Protein 5GVJ (pdb70)

Sequence (591 aa):
TVRTRVTDLLEIEHPILMGGMAWAGTPTLAAAVSEAGGLGIIGSGAMKPDDLRKAISELRQKTDKPFGVNIILVSPWADDLVKVCIEEKVPVVTFGAGNPTKYIRELKENGTKVIPVVASDSLARMVERAGADAVIAEGMESGGHIGEVTTFVLVNKVSRSVNIPVIAAGGIADGRGMAAAFALGAEAVQMGTRFVASVESDVHPVYKEKIVKASIRDTVVTGHPARVLRTPFARKIQLVGSLRRAVVEGDLERGSFAVGQSAGLIDEIKPVKQIIEDILKEFKETVEKLRGYIVRTRVTDLLEIEHPILMGGMAWAGTPTLAAAVSEAGGLGIIGSGAMKPDDLRKAISELRQKTDKPFGVNIILVSPWADDLVKVCIEEKVPVVTFGAGNPTKYIRELKENGTKVIPVVASDSLARMVERAGADAVIAEGMESGGHIGEVTTFVLVNKVSRSVNIPVIAAGGIADGRGMAAAFALGAEAVQMGTRFVASVESDVHPVYKEKIVKASIRDTVVTGAHPARVLRTPFARKIQEEMLVGSLRRAVVEGDLERGSFAVGQSAGLIDEIKPVKQIIEDILKEFKETVEKLRGYI

Foldseek 3Di:
DDDFVCCVLQVFQAQEEADQAPLQLALLLQLQLQVLGYAREHNCAPHALVRVLVRVVVNVVRDPGAYEYEAEPPDPRRVVNLVSCLVVVRAEYEYDDDAPLVSQVVCVVSRHQYEYEDQDLVSLLVVVVSPHQEYEHAAQLFFFQHDDHGQLPRLLSNLVRHDHAYEYEHLDQAQLSQLSSVVSRHRHYYYHQNSCLAPSGQFDVLLNVCLQVDALPQWDWADNTGIFGVACQSVVRCAVCQCVCCRPVVDSNRHTNGGGSNSNVHNHHYHSSVSSVRNVVVNVVVVVVVVVVD/DDFVCCVLQVFQAQEEADLDPLQLALQLQLLLQVLGYARERNCAVHAQVRVLVRVVVNVVRDPGAYEYEAECPRPRRVVNLVSCLVVVRAEYEYEDAAPLVSPVSCVVSNHAYEYEDADLVRLLVNVVSPHQEYEHEAQQFFFQHDDHGQLPRLLNNLVNHPRAYEYEHLDQAQLSQLSSVVSRHRHYYYHLNSCLAPSGPWDVLLNVCLQPDALPQWDWADVNTGIFGNAQQRVVRRVVLQVCQCCCCGHVVDRNRHTNGGGSNSNVHNHHYHSSVSSVRNVVVNVVSVVVVVVVD

Nearest PDB structures (foldseek):
  5gvj-assembly1_A-2  TM=1.003E+00  e=2.230E-66  Thermotoga maritima MSB8
  5gvj-assembly2_B-3  TM=9.996E-01  e=3.344E-62  Thermotoga maritima MSB8
  5gvh-assembly1_A-2  TM=9.969E-01  e=4.318E-59  Thermotoga maritima MSB8
  2z6i-assembly1_A  TM=9.866E-01  e=4.638E-43  Streptococcus pneumoniae
  2z6i-assembly1_B  TM=9.873E-01  e=6.831E-43  Streptococcus pneumoniae

B-factor: mean 24.89, std 10.3, range [5.81, 104.78]

Organism: Thermotoga maritima (strain ATCC 43589 / DSM 3109 / JCM 10099 / NBRC 100826 / MSB8) (NCBI:txid243274)

CATH classification: 3.20.20.70

Radius of gyration: 26.96 Å; Cα contacts (8 Å, |Δi|>4): 1438; chains: 2; bounding box: 69×68×74 Å

Secondary structure (DSSP, 8-state):
----HHHHHHT-SSSEE----TTTS-HHHHHHHHHTTSBEEEE-TT--HHHHHHHHHHHHHH--S-EEEEEETTSTTHHHHHHHHHHTT-SEEEEESS--HHHHHHHHHTT-EEEEEESSHHHHHHHHHTT-S-EEEE-TTSSEE--SS-HHHHHHHHHHH-SS-EEEESS--SHHHHHHHHHHT-SEEE-HHHHHSBTT--S-HHHHHHHHH--TT-EEEE---EEEES-HHHHHH--TTHHHHHHTT--TTT------GGGGG--S-B-HHHHHHHHHHHHHHHHHHHHTT-/---HHHHHHT-SSSEE----TTTS-HHHHHHHHHTTSBEEEE-TT--HHHHHHHHHHHHHH--S-EEEEEETTSTTHHHHHHHHHHTT-SEEEEESS--HHHHHHHHHTT-EEEEEESSHHHHHHHHHTT-S-EEEE-TTSSEE--SS-HHHHHHHHHHH-SS-EEEESS--SHHHHHHHHHTT-SEEE-HHHHHSBSS--S-HHHHHHHHH--TT-EEEE----EEEE--HHHHHHH---STTHHHHHHTT--TTT------GGGGG--S-B-HHHHHHHHHHHHHHHHHHHHHH-

Structure (mmCIF, N/CA/C/O backbone):
data_5GVJ
#
_entry.id   5GVJ
#
_cell.length_a   84.096
_cell.length_b   115.129
_cell.length_c   67.913
_cell.angle_alpha   90.000
_cell.angle_beta   106.590
_cell.angle_gamma   90.000
#
_symmetry.space_group_name_H-M   'C 1 2 1'
#
loop_
_entity.id
_entity.type
_entity.pdbx_description
1 polymer 'Enoyl-[acyl-carrier-protein] reductase [FMN]'
2 non-polymer 'SODIUM ION'
3 water water
#
loop_
_atom_site.group_PDB
_atom_site.id
_atom_site.type_symbol
_atom_site.label_atom_id
_atom_site.label_alt_id
_atom_site.label_comp_id
_atom_site.label_asym_id
_atom_site.label_entity_id
_atom_site.label_seq_id
_atom_site.pdbx_PDB_ins_code
_atom_site.Cartn_x
_atom_site.Cartn_y
_atom_site.Cartn_z
_atom_site.occupancy
_atom_site.B_iso_or_equiv
_atom_site.auth_seq_id
_atom_site.auth_comp_id
_atom_site.auth_asym_id
_atom_site.auth_atom_id
_atom_site.pdbx_PDB_model_num
ATOM 1 N N . THR A 1 2 ? 92.316 22.115 69.648 1.00 42.93 2 THR A N 1
ATOM 2 C CA . THR A 1 2 ? 91.908 21.188 68.600 1.00 37.21 2 THR A CA 1
ATOM 3 C C . THR A 1 2 ? 92.763 21.360 67.346 1.00 35.65 2 THR A C 1
ATOM 4 O O . THR A 1 2 ? 93.221 22.462 67.028 1.00 39.65 2 THR A O 1
ATOM 8 N N . VAL A 1 3 ? 92.968 20.259 66.631 1.00 30.19 3 VAL A N 1
ATOM 9 C CA . VAL A 1 3 ? 93.769 20.251 65.418 1.00 26.77 3 VAL A CA 1
ATOM 10 C C . VAL A 1 3 ? 92.872 19.808 64.271 1.00 27.03 3 VAL A C 1
ATOM 11 O O . VAL A 1 3 ? 91.983 18.970 64.449 1.00 27.18 3 VAL A O 1
ATOM 15 N N . ARG A 1 4 ? 93.068 20.417 63.113 1.00 23.67 4 ARG A N 1
ATOM 16 C CA . ARG A 1 4 ? 92.266 20.139 61.933 1.00 21.67 4 ARG A CA 1
ATOM 17 C C . ARG A 1 4 ? 93.125 19.391 60.925 1.00 19.12 4 ARG A C 1
ATOM 18 O O . ARG A 1 4 ? 94.284 19.746 60.718 1.00 22.29 4 ARG A O 1
ATOM 26 N N . THR A 1 5 ? 92.585 18.327 60.331 1.00 20.05 5 THR A N 1
ATOM 27 C CA . THR A 1 5 ? 93.318 17.577 59.312 1.00 16.10 5 THR A CA 1
ATOM 28 C C . THR A 1 5 ? 92.368 17.225 58.179 1.00 18.69 5 THR A C 1
ATOM 29 O O . THR A 1 5 ? 91.153 17.402 58.286 1.00 17.35 5 THR A O 1
ATOM 33 N N . ARG A 1 6 ? 92.922 16.687 57.084 1.00 14.18 6 ARG A N 1
ATOM 34 C CA . ARG A 1 6 ? 92.041 16.189 56.029 1.00 15.11 6 ARG A CA 1
ATOM 35 C C . ARG A 1 6 ? 91.042 15.167 56.564 1.00 15.66 6 ARG A C 1
ATOM 36 O O . ARG A 1 6 ? 89.942 15.026 56.012 1.00 16.17 6 ARG A O 1
ATOM 44 N N . VAL A 1 7 ? 91.398 14.442 57.628 1.00 13.77 7 VAL A N 1
ATOM 45 C CA . VAL A 1 7 ? 90.494 13.401 58.114 1.00 12.91 7 VAL A CA 1
ATOM 46 C C . VAL A 1 7 ? 89.331 14.016 58.876 1.00 13.72 7 VAL A C 1
ATOM 47 O O . VAL A 1 7 ? 88.182 13.589 58.721 1.00 15.94 7 VAL A O 1
ATOM 51 N N . THR A 1 8 ? 89.585 15.030 59.709 1.00 15.66 8 THR A N 1
ATOM 52 C CA . THR A 1 8 ? 88.442 15.658 60.373 1.00 16.59 8 THR A CA 1
ATOM 53 C C . THR A 1 8 ? 87.527 16.344 59.358 1.00 18.41 8 THR A C 1
ATOM 54 O O . THR A 1 8 ? 86.303 16.376 59.544 1.00 17.40 8 THR A O 1
ATOM 58 N N . ASP A 1 9 ? 88.094 16.861 58.265 1.00 18.74 9 ASP A N 1
ATOM 59 C CA . ASP A 1 9 ? 87.267 17.428 57.204 1.00 18.08 9 ASP A CA 1
ATOM 60 C C . ASP A 1 9 ? 86.479 16.343 56.488 1.00 18.88 9 ASP A C 1
ATOM 61 O O . ASP A 1 9 ? 85.268 16.475 56.282 1.00 20.84 9 ASP A O 1
ATOM 66 N N . LEU A 1 10 ? 87.157 15.262 56.096 1.00 16.89 10 LEU A N 1
ATOM 67 C CA . LEU A 1 10 ? 86.496 14.172 55.391 1.00 17.20 10 LEU A CA 1
ATOM 68 C C . LEU A 1 10 ? 85.356 13.598 56.213 1.00 17.43 10 LEU A C 1
ATOM 69 O O . LEU A 1 10 ? 84.253 13.373 55.702 1.00 19.48 10 LEU A O 1
ATOM 74 N N . LEU A 1 11 ? 85.615 13.326 57.486 1.00 16.52 11 LEU A N 1
ATOM 75 C CA . LEU A 1 11 ? 84.656 12.626 58.326 1.00 18.83 11 LEU A CA 1
ATOM 76 C C . LEU A 1 11 ? 83.695 13.565 59.042 1.00 17.74 11 LEU A C 1
ATOM 77 O O . LEU A 1 11 ? 82.756 13.087 59.689 1.00 18.40 11 LEU A O 1
ATOM 82 N N . GLU A 1 12 ? 83.919 14.878 58.943 1.00 19.27 12 GLU A N 1
ATOM 83 C CA . GLU A 1 12 ? 83.083 15.890 59.588 1.00 21.54 12 GLU A CA 1
ATOM 84 C C . GLU A 1 12 ? 83.023 15.683 61.101 1.00 19.71 12 GLU A C 1
ATOM 85 O O . GLU A 1 12 ? 81.963 15.777 61.721 1.00 16.81 12 GLU A O 1
ATOM 91 N N . ILE A 1 13 ? 84.176 15.395 61.698 1.00 17.68 13 ILE A N 1
ATOM 92 C CA . ILE A 1 13 ? 84.307 15.263 63.141 1.00 18.48 13 ILE A CA 1
ATOM 93 C C . ILE A 1 13 ? 85.287 16.320 63.628 1.00 17.49 13 ILE A C 1
ATOM 94 O O . ILE A 1 13 ? 86.005 16.950 62.849 1.00 17.64 13 ILE A O 1
ATOM 99 N N . GLU A 1 14 ? 85.323 16.481 64.946 1.00 16.33 14 GLU A N 1
ATOM 100 C CA . GLU A 1 14 ? 86.119 17.527 65.563 1.00 15.04 14 GLU A CA 1
ATOM 101 C C . GLU A 1 14 ? 87.572 17.096 65.740 1.00 18.95 14 GLU A C 1
ATOM 102 O O . GLU A 1 14 ? 88.484 17.913 65.573 1.00 17.50 14 GLU A O 1
ATOM 108 N N . HIS A 1 15 ? 87.812 15.827 66.087 1.00 13.16 15 HIS A N 1
ATOM 109 C CA . HIS A 1 15 ? 89.169 15.422 66.418 1.00 16.11 15 HIS A CA 1
ATOM 110 C C . HIS A 1 15 ? 89.613 14.277 65.516 1.00 14.69 15 HIS A C 1
ATOM 111 O O . HIS A 1 15 ? 88.809 13.402 65.190 1.00 13.37 15 HIS A O 1
ATOM 118 N N . PRO A 1 16 ? 90.898 14.241 65.123 1.00 16.27 16 PRO A N 1
ATOM 119 C CA . PRO A 1 16 ? 91.394 13.201 64.201 1.00 14.69 16 PRO A CA 1
ATOM 120 C C . PRO A 1 16 ? 91.739 11.904 64.930 1.00 13.40 16 PRO A C 1
ATOM 121 O O . PRO A 1 16 ? 92.863 11.402 64.859 1.00 12.17 16 PRO A O 1
ATOM 125 N N . ILE A 1 17 ? 90.762 11.368 65.659 1.00 12.77 17 ILE A N 1
ATOM 126 C CA . ILE A 1 17 ? 90.962 10.262 66.586 1.00 15.15 17 ILE A CA 1
ATOM 127 C C . ILE A 1 17 ? 89.839 9.254 66.381 1.00 15.19 17 ILE A C 1
ATOM 128 O O . ILE A 1 17 ? 88.662 9.611 66.494 1.00 15.15 17 ILE A O 1
ATOM 133 N N . LEU A 1 18 ? 90.195 8.008 66.048 1.00 15.61 18 LEU A N 1
ATOM 134 C CA . LEU A 1 18 ? 89.227 6.923 65.927 1.00 17.09 18 LEU A CA 1
ATOM 135 C C . LEU A 1 18 ? 89.452 5.903 67.035 1.00 18.71 18 LEU A C 1
ATOM 136 O O . LEU A 1 18 ? 90.579 5.709 67.488 1.00 16.13 18 LEU A O 1
ATOM 141 N N . MET A 1 19 ? 88.368 5.264 67.484 1.00 15.78 19 MET A N 1
ATOM 142 C CA . MET A 1 19 ? 88.479 4.072 68.313 1.00 14.73 19 MET A CA 1
ATOM 143 C C . MET A 1 19 ? 88.619 2.852 67.402 1.00 15.24 19 MET A C 1
ATOM 144 O O . MET A 1 19 ? 88.539 2.956 66.179 1.00 17.33 19 MET A O 1
ATOM 149 N N . GLY A 1 20 ? 88.826 1.683 68.003 1.00 15.06 20 GLY A N 1
ATOM 150 C CA . GLY A 1 20 ? 89.076 0.487 67.212 1.00 19.38 20 GLY A CA 1
ATOM 151 C C . GLY A 1 20 ? 87.888 -0.169 66.524 1.00 23.20 20 GLY A C 1
ATOM 152 O O . GLY A 1 20 ? 87.959 -0.513 65.338 1.00 27.48 20 GLY A O 1
ATOM 153 N N . GLY A 1 21 ? 86.796 -0.375 67.248 1.00 22.71 21 GLY A N 1
ATOM 154 C CA . GLY A 1 21 ? 85.675 -1.105 66.665 1.00 23.88 21 GLY A CA 1
ATOM 155 C C . GLY A 1 21 ? 85.931 -2.591 66.500 1.00 29.36 21 GLY A C 1
ATOM 156 O O . GLY A 1 21 ? 85.554 -3.179 65.476 1.00 26.87 21 GLY A O 1
ATOM 157 N N . MET A 1 22 ? 86.576 -3.210 67.480 1.00 28.51 22 MET A N 1
ATOM 158 C CA . MET A 1 22 ? 86.731 -4.653 67.506 1.00 25.97 22 MET A CA 1
ATOM 159 C C . MET A 1 22 ? 85.384 -5.322 67.794 1.00 24.06 22 MET A C 1
ATOM 160 O O . MET A 1 22 ? 84.464 -4.713 68.349 1.00 23.03 22 MET A O 1
ATOM 165 N N . ALA A 1 23 ? 85.264 -6.589 67.395 1.00 23.69 23 ALA A N 1
ATOM 166 C CA . ALA A 1 23 ? 84.077 -7.353 67.754 1.00 25.02 23 ALA A CA 1
ATOM 167 C C . ALA A 1 23 ? 83.961 -7.449 69.271 1.00 26.15 23 ALA A C 1
ATOM 168 O O . ALA A 1 23 ? 84.964 -7.572 69.981 1.00 23.91 23 ALA A O 1
ATOM 170 N N . TRP A 1 24 ? 82.723 -7.351 69.763 1.00 24.27 24 TRP A N 1
ATOM 171 C CA . TRP A 1 24 ? 82.390 -7.445 71.185 1.00 24.31 24 TRP A CA 1
ATOM 172 C C . TRP A 1 24 ? 82.789 -6.192 71.954 1.00 22.78 24 TRP A C 1
ATOM 173 O O . TRP A 1 24 ? 81.985 -5.684 72.737 1.00 20.43 24 TRP A O 1
ATOM 184 N N . ALA A 1 25 ? 84.000 -5.661 71.734 1.00 22.72 25 ALA A N 1
ATOM 185 C CA . ALA A 1 25 ? 84.415 -4.456 72.454 1.00 19.75 25 ALA A CA 1
ATOM 186 C C . ALA A 1 25 ? 83.897 -3.182 71.801 1.00 19.72 25 ALA A C 1
ATOM 187 O O . ALA A 1 25 ? 83.716 -2.168 72.488 1.00 18.20 25 ALA A O 1
ATOM 189 N N . GLY A 1 26 ? 83.691 -3.202 70.481 1.00 21.64 26 GLY A N 1
ATOM 190 C CA . GLY A 1 26 ? 83.142 -2.058 69.774 1.00 21.84 26 GLY A CA 1
ATOM 191 C C . GLY A 1 26 ? 81.634 -1.955 69.912 1.00 17.95 26 GLY A C 1
ATOM 192 O O . GLY A 1 26 ? 80.906 -2.086 68.924 1.00 17.81 26 GLY A O 1
ATOM 193 N N . THR A 1 27 ? 81.159 -1.718 71.133 1.00 17.44 27 THR A N 1
ATOM 194 C CA . THR A 1 27 ? 79.736 -1.623 71.422 1.00 16.66 27 THR A CA 1
ATOM 195 C C . THR A 1 27 ? 79.200 -0.239 71.077 1.00 16.88 27 THR A C 1
ATOM 196 O O . THR A 1 27 ? 79.948 0.739 71.060 1.00 17.00 27 THR A O 1
ATOM 200 N N . PRO A 1 28 ? 77.888 -0.122 70.832 1.00 17.72 28 PRO A N 1
ATOM 201 C CA . PRO A 1 28 ? 77.299 1.219 70.666 1.00 16.57 28 PRO A CA 1
ATOM 202 C C . PRO A 1 28 ? 77.543 2.133 71.849 1.00 16.27 28 PRO A C 1
ATOM 203 O O . PRO A 1 28 ? 77.656 3.350 71.668 1.00 17.07 28 PRO A O 1
ATOM 207 N N . THR A 1 29 ? 77.637 1.587 73.064 1.00 17.54 29 THR A N 1
ATOM 208 C CA . THR A 1 29 ? 77.857 2.441 74.224 1.00 16.18 29 THR A CA 1
ATOM 209 C C . THR A 1 29 ? 79.230 3.104 74.178 1.00 14.74 29 THR A C 1
ATOM 210 O O . THR A 1 29 ? 79.358 4.299 74.474 1.00 15.39 29 THR A O 1
ATOM 214 N N . LEU A 1 30 ? 80.271 2.344 73.836 1.00 15.11 30 LEU A N 1
ATOM 215 C CA . LEU A 1 30 ? 81.601 2.948 73.723 1.00 15.71 30 LEU A CA 1
ATOM 216 C C . LEU A 1 30 ? 81.689 3.834 72.487 1.00 16.25 30 LEU A C 1
ATOM 217 O O . LEU A 1 30 ? 82.251 4.935 72.542 1.00 13.84 30 LEU A O 1
ATOM 222 N N . ALA A 1 31 ? 81.122 3.376 71.368 1.00 16.27 31 ALA A N 1
ATOM 223 C CA . ALA A 1 31 ? 81.157 4.167 70.140 1.00 16.21 31 ALA A CA 1
ATOM 224 C C . ALA A 1 31 ? 80.421 5.491 70.310 1.00 13.55 31 ALA A C 1
ATOM 225 O O . ALA A 1 31 ? 80.898 6.541 69.867 1.00 15.19 31 ALA A O 1
ATOM 227 N N . ALA A 1 32 ? 79.257 5.469 70.958 1.00 13.91 32 ALA A N 1
ATOM 228 C CA . ALA A 1 32 ? 78.520 6.713 71.154 1.00 14.23 32 ALA A CA 1
ATOM 229 C C . ALA A 1 32 ? 79.318 7.693 72.000 1.00 13.62 32 ALA A C 1
ATOM 230 O O . ALA A 1 32 ? 79.285 8.906 71.762 1.00 15.05 32 ALA A O 1
ATOM 232 N N . ALA A 1 33 ? 80.051 7.184 72.992 1.00 17.08 33 ALA A N 1
ATOM 233 C CA . ALA A 1 33 ? 80.848 8.050 73.854 1.00 15.52 33 ALA A CA 1
ATOM 234 C C . ALA A 1 33 ? 81.994 8.702 73.084 1.00 15.11 33 ALA A C 1
ATOM 235 O O . ALA A 1 33 ? 82.253 9.905 73.238 1.00 15.25 33 ALA A O 1
ATOM 237 N N . VAL A 1 34 ? 82.687 7.927 72.245 1.00 12.35 34 VAL A N 1
ATOM 238 C CA . VAL A 1 34 ? 83.786 8.486 71.461 1.00 13.00 34 VAL A CA 1
ATOM 239 C C . VAL A 1 34 ? 83.265 9.516 70.453 1.00 13.41 34 VAL A C 1
ATOM 240 O O . VAL A 1 34 ? 83.834 10.603 70.306 1.00 13.52 34 VAL A O 1
ATOM 244 N N . SER A 1 35 ? 82.165 9.203 69.759 1.00 15.52 35 SER A N 1
ATOM 245 C CA . SER A 1 35 ? 81.620 10.139 68.775 1.00 14.11 35 SER A CA 1
ATOM 246 C C . SER A 1 35 ? 81.113 11.418 69.434 1.00 15.13 35 SER A C 1
ATOM 247 O O . SER A 1 35 ? 81.361 12.518 68.936 1.00 13.70 35 SER A O 1
ATOM 250 N N . GLU A 1 36 ? 80.390 11.303 70.548 1.00 17.87 36 GLU A N 1
ATOM 251 C CA . GLU A 1 36 ? 79.898 12.515 71.208 1.00 17.37 36 GLU A CA 1
ATOM 252 C C . GLU A 1 36 ? 81.051 13.375 71.717 1.00 18.10 36 GLU A C 1
ATOM 253 O O . GLU A 1 36 ? 80.967 14.609 71.685 1.00 15.04 36 GLU A O 1
ATOM 259 N N . ALA A 1 37 ? 82.156 12.744 72.128 1.00 16.53 37 ALA A N 1
ATOM 260 C CA . ALA A 1 37 ? 83.362 13.462 72.534 1.00 18.92 37 ALA A CA 1
ATOM 261 C C . ALA A 1 37 ? 84.134 14.074 71.368 1.00 21.29 37 ALA A C 1
ATOM 262 O O . ALA A 1 37 ? 85.182 14.682 71.612 1.00 16.20 37 ALA A O 1
ATOM 264 N N . GLY A 1 38 ? 83.683 13.901 70.121 1.00 15.69 38 GLY A N 1
ATOM 265 C CA . GLY A 1 38 ? 84.301 14.567 68.987 1.00 16.42 38 GLY A CA 1
ATOM 266 C C . GLY A 1 38 ? 85.227 13.724 68.126 1.00 14.86 38 GLY A C 1
ATOM 267 O O . GLY A 1 38 ? 85.743 14.235 67.124 1.00 15.94 38 GLY A O 1
ATOM 268 N N . GLY A 1 39 ? 85.460 12.469 68.487 1.00 15.31 39 GLY A N 1
ATOM 269 C CA . GLY A 1 39 ? 86.211 11.540 67.667 1.00 13.74 39 GLY A CA 1
ATOM 270 C C . GLY A 1 39 ? 85.273 10.722 66.810 1.00 16.81 39 GLY A C 1
ATOM 271 O O . GLY A 1 39 ? 84.118 11.090 66.587 1.00 15.55 39 GLY A O 1
ATOM 272 N N . LEU A 1 40 ? 85.769 9.589 66.314 1.00 14.38 40 LEU A N 1
ATOM 273 C CA . LEU A 1 40 ? 84.913 8.689 65.543 1.00 14.74 40 LEU A CA 1
ATOM 274 C C . LEU A 1 40 ? 84.718 7.401 66.330 1.00 15.13 40 LEU A C 1
ATOM 275 O O . LEU A 1 40 ? 85.608 6.553 66.373 1.00 14.40 40 LEU A O 1
ATOM 280 N N . GLY A 1 41 ? 83.549 7.252 66.948 1.00 12.91 41 GLY A N 1
ATOM 281 C CA . GLY A 1 41 ? 83.186 5.969 67.506 1.00 10.83 41 GLY A CA 1
ATOM 282 C C . GLY A 1 41 ? 82.891 4.980 66.398 1.00 12.91 41 GLY A C 1
ATOM 283 O O . GLY A 1 41 ? 82.458 5.342 65.305 1.00 13.62 41 GLY A O 1
ATOM 284 N N . ILE A 1 42 ? 83.154 3.709 66.667 1.00 12.77 42 ILE A N 1
ATOM 285 C CA . ILE A 1 42 ? 83.018 2.694 65.631 1.00 13.29 42 ILE A CA 1
ATOM 286 C C . ILE A 1 42 ? 82.372 1.468 66.245 1.00 14.49 42 ILE A C 1
ATOM 287 O O . ILE A 1 42 ? 82.855 0.948 67.255 1.00 14.54 42 ILE A O 1
ATOM 292 N N . ILE A 1 43 ? 81.256 1.038 65.664 1.00 17.69 43 ILE A N 1
ATOM 293 C CA . ILE A 1 43 ? 80.575 -0.182 66.080 1.00 16.37 43 ILE A CA 1
ATOM 294 C C . ILE A 1 43 ? 81.280 -1.364 65.425 1.00 16.89 43 ILE A C 1
ATOM 295 O O . ILE A 1 43 ? 81.414 -1.414 64.199 1.00 16.45 43 ILE A O 1
ATOM 300 N N . GLY A 1 44 ? 81.735 -2.312 66.237 1.00 20.47 44 GLY A N 1
ATOM 301 C CA . GLY A 1 44 ? 82.353 -3.510 65.700 1.00 19.65 44 GLY A CA 1
ATOM 302 C C . GLY A 1 44 ? 81.323 -4.576 65.388 1.00 21.67 44 GLY A C 1
ATOM 303 O O . GLY A 1 44 ? 80.698 -5.124 66.304 1.00 21.04 44 GLY A O 1
ATOM 304 N N . SER A 1 45 ? 81.118 -4.875 64.108 1.00 19.69 45 SER A N 1
ATOM 305 C CA . SER A 1 45 ? 80.076 -5.809 63.706 1.00 19.53 45 SER A CA 1
ATOM 306 C C . SER A 1 45 ? 80.604 -7.223 63.504 1.00 21.63 45 SER A C 1
ATOM 307 O O . SER A 1 45 ? 79.860 -8.084 63.026 1.00 24.72 45 SER A O 1
ATOM 310 N N . GLY A 1 46 ? 81.866 -7.477 63.862 1.00 20.92 46 GLY A N 1
ATOM 311 C CA . GLY A 1 46 ? 82.509 -8.727 63.490 1.00 22.60 46 GLY A CA 1
ATOM 312 C C . GLY A 1 46 ? 81.734 -9.962 63.901 1.00 28.86 46 GLY A C 1
ATOM 313 O O . GLY A 1 46 ? 81.742 -10.969 63.183 1.00 26.69 46 GLY A O 1
ATOM 314 N N . ALA A 1 47 ? 81.049 -9.901 65.047 1.00 25.04 47 ALA A N 1
ATOM 315 C CA . ALA A 1 47 ? 80.265 -11.014 65.571 1.00 26.18 47 ALA A CA 1
ATOM 316 C C . ALA A 1 47 ? 78.765 -10.781 65.438 1.00 28.35 47 ALA A C 1
ATOM 317 O O . ALA A 1 47 ? 77.976 -11.430 66.130 1.00 30.78 47 ALA A O 1
ATOM 319 N N . MET A 1 48 ? 78.351 -9.868 64.569 1.00 27.51 48 MET A N 1
ATOM 320 C CA . MET A 1 48 ? 76.957 -9.468 64.495 1.00 26.62 48 MET A CA 1
ATOM 321 C C . MET A 1 48 ? 76.262 -10.089 63.291 1.00 29.17 48 MET A C 1
ATOM 322 O O . MET A 1 48 ? 76.877 -10.340 62.250 1.00 30.59 48 MET A O 1
ATOM 327 N N . LYS A 1 49 ? 74.966 -10.358 63.462 1.00 31.47 49 LYS A N 1
ATOM 328 C CA . LYS A 1 49 ? 74.038 -10.609 62.373 1.00 31.17 49 LYS A CA 1
ATOM 329 C C . LYS A 1 49 ? 73.362 -9.302 61.992 1.00 27.79 49 LYS A C 1
ATOM 330 O O . LYS A 1 49 ? 73.341 -8.357 62.788 1.00 26.15 49 LYS A O 1
ATOM 336 N N . PRO A 1 50 ? 72.824 -9.198 60.767 1.00 30.88 50 PRO A N 1
ATOM 337 C CA . PRO A 1 50 ? 72.224 -7.923 60.342 1.00 27.63 50 PRO A CA 1
ATOM 338 C C . PRO A 1 50 ? 71.275 -7.316 61.361 1.00 31.50 50 PRO A C 1
ATOM 339 O O . PRO A 1 50 ? 71.338 -6.102 61.595 1.00 29.19 50 PRO A O 1
ATOM 343 N N . ASP A 1 51 ? 70.421 -8.126 61.998 1.00 27.67 51 ASP A N 1
ATOM 344 C CA . ASP A 1 51 ? 69.505 -7.583 62.996 1.00 30.23 51 ASP A CA 1
ATOM 345 C C . ASP A 1 51 ? 70.262 -6.938 64.147 1.00 29.46 51 ASP A C 1
ATOM 346 O O . ASP A 1 51 ? 69.894 -5.854 64.607 1.00 28.39 51 ASP A O 1
ATOM 351 N N . ASP A 1 52 ? 71.318 -7.599 64.627 1.00 28.18 52 ASP A N 1
ATOM 352 C CA . ASP A 1 52 ? 72.141 -7.049 65.700 1.00 25.12 52 ASP A CA 1
ATOM 353 C C . ASP A 1 52 ? 72.715 -5.689 65.318 1.00 26.78 52 ASP A C 1
ATOM 354 O O . ASP A 1 52 ? 72.690 -4.744 66.119 1.00 23.60 52 ASP A O 1
ATOM 359 N N . LEU A 1 53 ? 73.255 -5.576 64.096 1.00 24.52 53 LEU A N 1
ATOM 360 C CA . LEU A 1 53 ? 73.823 -4.304 63.661 1.00 21.01 53 LEU A CA 1
ATOM 361 C C . LEU A 1 53 ? 72.762 -3.217 63.575 1.00 21.27 53 LEU A C 1
ATOM 362 O O . LEU A 1 53 ? 73.013 -2.077 63.976 1.00 20.84 53 LEU A O 1
ATOM 367 N N . ARG A 1 54 ? 71.575 -3.541 63.040 1.00 23.89 54 ARG A N 1
ATOM 368 C CA . ARG A 1 54 ? 70.498 -2.556 62.984 1.00 23.15 54 ARG A CA 1
ATOM 369 C C . ARG A 1 54 ? 70.199 -1.990 64.365 1.00 24.27 54 ARG A C 1
ATOM 370 O O . ARG A 1 54 ? 70.118 -0.768 64.545 1.00 23.65 54 ARG A O 1
ATOM 378 N N . LYS A 1 55 ? 70.003 -2.875 65.352 1.00 22.67 55 LYS A N 1
ATOM 379 C CA . LYS A 1 55 ? 69.740 -2.420 66.718 1.00 26.48 55 LYS A CA 1
ATOM 380 C C . LYS A 1 55 ? 70.894 -1.584 67.241 1.00 22.69 55 LYS A C 1
ATOM 381 O O . LYS A 1 55 ? 70.683 -0.517 67.836 1.00 21.80 55 LYS A O 1
ATOM 387 N N . ALA A 1 56 ? 72.129 -2.059 67.020 1.00 24.53 56 ALA A N 1
ATOM 388 C CA . ALA A 1 56 ? 73.299 -1.342 67.497 1.00 21.43 56 ALA A CA 1
ATOM 389 C C . ALA A 1 56 ? 73.322 0.075 66.952 1.00 20.16 56 ALA A C 1
ATOM 390 O O . ALA A 1 56 ? 73.556 1.035 67.698 1.00 18.53 56 ALA A O 1
ATOM 392 N N . ILE A 1 57 ? 73.040 0.228 65.655 1.00 19.18 57 ILE A N 1
ATOM 393 C CA . ILE A 1 57 ? 73.044 1.558 65.058 1.00 17.22 57 ILE A CA 1
ATOM 394 C C . ILE A 1 57 ? 71.969 2.419 65.699 1.00 18.46 57 ILE A C 1
ATOM 395 O O . ILE A 1 57 ? 72.198 3.591 66.017 1.00 20.92 57 ILE A O 1
ATOM 400 N N . SER A 1 58 ? 70.786 1.839 65.920 1.00 20.22 58 SER A N 1
ATOM 401 C CA . SER A 1 58 ? 69.692 2.586 66.531 1.00 23.00 58 SER A CA 1
ATOM 402 C C . SER A 1 58 ? 70.057 3.074 67.927 1.00 18.54 58 SER A C 1
ATOM 403 O O . SER A 1 58 ? 69.798 4.235 68.274 1.00 15.81 58 SER A O 1
ATOM 406 N N . GLU A 1 59 ? 70.669 2.219 68.741 1.00 20.14 59 GLU A N 1
ATOM 407 C CA . GLU A 1 59 ? 70.949 2.678 70.098 1.00 21.75 59 GLU A CA 1
ATOM 408 C C . GLU A 1 59 ? 72.080 3.690 70.134 1.00 19.47 59 GLU A C 1
ATOM 409 O O . GLU A 1 59 ? 72.079 4.569 70.999 1.00 19.84 59 GLU A O 1
ATOM 415 N N . LEU A 1 60 ? 73.042 3.616 69.200 1.00 18.86 60 LEU A N 1
ATOM 416 C CA . LEU A 1 60 ? 74.040 4.681 69.135 1.00 17.94 60 LEU A CA 1
ATOM 417 C C . LEU A 1 60 ? 73.387 6.020 68.817 1.00 18.17 60 LEU A C 1
ATOM 418 O O . LEU A 1 60 ? 73.699 7.038 69.449 1.00 16.00 60 LEU A O 1
ATOM 423 N N . ARG A 1 61 ? 72.478 6.042 67.831 1.00 15.81 61 ARG A N 1
ATOM 424 C CA . ARG A 1 61 ? 71.837 7.295 67.437 1.00 16.79 61 ARG A CA 1
ATOM 425 C C . ARG A 1 61 ? 70.877 7.836 68.495 1.00 20.23 61 ARG A C 1
ATOM 426 O O . ARG A 1 61 ? 70.561 9.033 68.474 1.00 17.81 61 ARG A O 1
ATOM 434 N N . GLN A 1 62 ? 70.392 6.993 69.408 1.00 18.85 62 GLN A N 1
ATOM 435 C CA . GLN A 1 62 ? 69.651 7.517 70.549 1.00 22.89 62 GLN A CA 1
ATOM 436 C C . GLN A 1 62 ? 70.539 8.335 71.478 1.00 25.84 62 GLN A C 1
ATOM 437 O O . GLN A 1 62 ? 70.033 9.207 72.194 1.00 18.13 62 GLN A O 1
ATOM 443 N N . LYS A 1 63 ? 71.849 8.096 71.470 1.00 18.24 63 LYS A N 1
ATOM 444 C CA . LYS A 1 63 ? 72.766 8.839 72.325 1.00 20.82 63 LYS A CA 1
ATOM 445 C C . LYS A 1 63 ? 73.424 10.032 71.633 1.00 23.08 63 LYS A C 1
ATOM 446 O O . LYS A 1 63 ? 73.559 11.093 72.247 1.00 23.69 63 LYS A O 1
ATOM 452 N N . THR A 1 64 ? 73.851 9.905 70.377 1.00 18.64 64 THR A N 1
ATOM 453 C CA . THR A 1 64 ? 74.567 10.993 69.722 1.00 18.09 64 THR A CA 1
ATOM 454 C C . THR A 1 64 ? 74.086 11.183 68.288 1.00 17.44 64 THR A C 1
ATOM 455 O O . THR A 1 64 ? 73.742 10.223 67.595 1.00 16.69 64 THR A O 1
ATOM 459 N N . ASP A 1 65 ? 74.112 12.438 67.841 1.00 16.57 65 ASP A N 1
ATOM 460 C CA . ASP A 1 65 ? 73.839 12.805 66.459 1.00 17.92 65 ASP A CA 1
ATOM 461 C C . ASP A 1 65 ? 75.105 12.898 65.607 1.00 16.95 65 ASP A C 1
ATOM 462 O O . ASP A 1 65 ? 75.008 13.159 64.403 1.00 16.28 65 ASP A O 1
ATOM 467 N N . LYS A 1 66 ? 76.279 12.692 66.196 1.00 14.41 66 LYS A N 1
ATOM 468 C CA . LYS A 1 66 ? 77.545 12.941 65.517 1.00 14.63 66 LYS A CA 1
ATOM 469 C C . LYS A 1 66 ? 77.978 11.742 64.681 1.00 14.99 66 LYS A C 1
ATOM 470 O O . LYS A 1 66 ? 77.476 10.634 64.856 1.00 14.23 66 LYS A O 1
ATOM 476 N N . PRO A 1 67 ? 78.921 11.928 63.752 1.00 15.32 67 PRO A N 1
ATOM 477 C CA . PRO A 1 67 ? 79.318 10.814 62.883 1.00 15.03 67 PRO A CA 1
ATOM 478 C C . PRO A 1 67 ? 79.863 9.633 63.669 1.00 14.39 67 PRO A C 1
ATOM 479 O O . PRO A 1 67 ? 80.373 9.757 64.786 1.00 16.77 67 PRO A O 1
ATOM 483 N N . PHE A 1 68 ? 79.768 8.468 63.042 1.00 14.90 68 PHE A N 1
ATOM 484 C CA . PHE A 1 68 ? 80.222 7.221 63.629 1.00 14.90 68 PHE A CA 1
ATOM 485 C C . PHE A 1 68 ? 80.512 6.265 62.487 1.00 16.76 68 PHE A C 1
ATOM 486 O O . PHE A 1 68 ? 80.069 6.477 61.355 1.00 16.15 68 PHE A O 1
ATOM 494 N N . GLY A 1 69 ? 81.257 5.208 62.791 1.00 15.67 69 GLY A N 1
ATOM 495 C CA . GLY A 1 69 ? 81.564 4.187 61.817 1.00 16.28 69 GLY A CA 1
ATOM 496 C C . GLY A 1 69 ? 81.051 2.823 62.241 1.00 16.13 69 GLY A C 1
ATOM 497 O O . GLY A 1 69 ? 80.666 2.591 63.397 1.00 15.54 69 GLY A O 1
ATOM 498 N N . VAL A 1 70 ? 81.023 1.922 61.262 1.00 17.77 70 VAL A N 1
ATOM 499 C CA . VAL A 1 70 ? 80.800 0.499 61.474 1.00 18.00 70 VAL A CA 1
ATOM 500 C C . VAL A 1 70 ? 81.967 -0.243 60.837 1.00 17.56 70 VAL A C 1
ATOM 501 O O . VAL A 1 70 ? 82.280 -0.018 59.661 1.00 15.67 70 VAL A O 1
ATOM 505 N N . ASN A 1 71 ? 82.603 -1.118 61.608 1.00 17.15 71 ASN A N 1
ATOM 506 C CA . ASN A 1 71 ? 83.650 -1.988 61.092 1.00 19.94 71 ASN A CA 1
ATOM 507 C C . ASN A 1 71 ? 83.052 -3.324 60.671 1.00 19.25 71 ASN A C 1
ATOM 508 O O . ASN A 1 71 ? 82.360 -3.977 61.454 1.00 21.87 71 ASN A O 1
ATOM 513 N N . ILE A 1 72 ? 83.341 -3.737 59.443 1.00 20.08 72 ILE A N 1
ATOM 514 C CA . ILE A 1 72 ? 82.823 -4.978 58.883 1.00 22.29 72 ILE A CA 1
ATOM 515 C C . ILE A 1 72 ? 83.997 -5.916 58.637 1.00 22.72 72 ILE A C 1
ATOM 516 O O . ILE A 1 72 ? 85.000 -5.512 58.035 1.00 19.52 72 ILE A O 1
ATOM 521 N N . ILE A 1 73 ? 83.880 -7.155 59.112 1.00 23.84 73 ILE A N 1
ATOM 522 C CA . ILE A 1 73 ? 84.892 -8.181 58.869 1.00 24.21 73 ILE A CA 1
ATOM 523 C C . ILE A 1 73 ? 84.540 -8.932 57.589 1.00 28.19 73 ILE A C 1
ATOM 524 O O . ILE A 1 73 ? 83.486 -9.574 57.504 1.00 26.62 73 ILE A O 1
ATOM 529 N N . LEU A 1 74 ? 85.444 -8.880 56.609 1.00 27.23 74 LEU A N 1
ATOM 530 C CA . LEU A 1 74 ? 85.136 -9.371 55.269 1.00 28.67 74 LEU A CA 1
ATOM 531 C C . LEU A 1 74 ? 84.889 -10.873 55.241 1.00 30.52 74 LEU A C 1
ATOM 532 O O . LEU A 1 74 ? 84.133 -11.353 54.389 1.00 30.21 74 LEU A O 1
ATOM 537 N N . VAL A 1 75 ? 85.512 -11.630 56.152 1.00 29.91 75 VAL A N 1
ATOM 538 C CA . VAL A 1 75 ? 85.340 -13.082 56.183 1.00 33.28 75 VAL A CA 1
ATOM 539 C C . VAL A 1 75 ? 84.079 -13.511 56.915 1.00 32.81 75 VAL A C 1
ATOM 540 O O . VAL A 1 75 ? 83.780 -14.711 56.966 1.00 32.05 75 VAL A O 1
ATOM 544 N N . SER A 1 76 ? 83.326 -12.577 57.479 1.00 31.13 76 SER A N 1
ATOM 545 C CA . SER A 1 76 ? 82.080 -12.944 58.130 1.00 31.67 76 SER A CA 1
ATOM 546 C C . SER A 1 76 ? 81.101 -13.511 57.102 1.00 31.01 76 SER A C 1
ATOM 547 O O . SER A 1 76 ? 81.021 -13.010 55.975 1.00 27.77 76 SER A O 1
ATOM 550 N N . PRO A 1 77 ? 80.352 -14.557 57.454 1.00 35.31 77 PRO A N 1
ATOM 551 C CA . PRO A 1 77 ? 79.313 -15.055 56.536 1.00 37.01 77 PRO A CA 1
ATOM 552 C C . PRO A 1 77 ? 78.240 -14.031 56.218 1.00 38.24 77 PRO A C 1
ATOM 553 O O . PRO A 1 77 ? 77.546 -14.179 55.204 1.00 37.03 77 PRO A O 1
ATOM 557 N N . TRP A 1 78 ? 78.069 -13.005 57.051 1.00 35.39 78 TRP A N 1
ATOM 558 C CA . TRP A 1 78 ? 77.030 -12.004 56.845 1.00 33.70 78 TRP A CA 1
ATOM 559 C C . TRP A 1 78 ? 77.569 -10.712 56.237 1.00 30.51 78 TRP A C 1
ATOM 560 O O . TRP A 1 78 ? 76.905 -9.672 56.326 1.00 29.53 78 TRP A O 1
ATOM 571 N N . ALA A 1 79 ? 78.742 -10.760 55.601 1.00 27.47 79 ALA A N 1
ATOM 572 C CA . ALA A 1 79 ? 79.414 -9.527 55.194 1.00 28.48 79 ALA A CA 1
ATOM 573 C C . ALA A 1 79 ? 78.593 -8.748 54.170 1.00 27.60 79 ALA A C 1
ATOM 574 O O . ALA A 1 79 ? 78.389 -7.536 54.324 1.00 26.43 79 ALA A O 1
ATOM 576 N N . ASP A 1 80 ? 78.120 -9.421 53.112 1.00 26.16 80 ASP A N 1
ATOM 577 C CA . ASP A 1 80 ? 77.270 -8.759 52.120 1.00 27.40 80 ASP A CA 1
ATOM 578 C C . ASP A 1 80 ? 76.077 -8.077 52.782 1.00 24.99 80 ASP A C 1
ATOM 579 O O . ASP A 1 80 ? 75.787 -6.903 52.521 1.00 25.33 80 ASP A O 1
ATOM 584 N N . ASP A 1 81 ? 75.364 -8.815 53.638 1.00 26.41 81 ASP A N 1
ATOM 585 C CA . ASP A 1 81 ? 74.179 -8.272 54.293 1.00 23.78 81 ASP A CA 1
ATOM 586 C C . ASP A 1 81 ? 74.520 -7.148 55.263 1.00 25.77 81 ASP A C 1
ATOM 587 O O . ASP A 1 81 ? 73.717 -6.226 55.434 1.00 25.62 81 ASP A O 1
ATOM 592 N N . LEU A 1 82 ? 75.683 -7.212 55.921 1.00 23.20 82 LEU A N 1
ATOM 593 C CA . LEU A 1 82 ? 76.057 -6.146 56.846 1.00 21.31 82 LEU A CA 1
ATOM 594 C C . LEU A 1 82 ? 76.377 -4.857 56.095 1.00 22.62 82 LEU A C 1
ATOM 595 O O . LEU A 1 82 ? 76.045 -3.760 56.563 1.00 23.85 82 LEU A O 1
ATOM 600 N N . VAL A 1 83 ? 77.004 -4.974 54.920 1.00 25.23 83 VAL A N 1
ATOM 601 C CA . VAL A 1 83 ? 77.207 -3.812 54.056 1.00 22.42 83 VAL A CA 1
ATOM 602 C C . VAL A 1 83 ? 75.866 -3.210 53.652 1.00 22.34 83 VAL A C 1
ATOM 603 O O . VAL A 1 83 ? 75.685 -1.986 53.661 1.00 22.88 83 VAL A O 1
ATOM 607 N N . LYS A 1 84 ? 74.909 -4.062 53.273 1.00 23.66 84 LYS A N 1
ATOM 608 C CA . LYS A 1 84 ? 73.576 -3.590 52.897 1.00 25.51 84 LYS A CA 1
ATOM 609 C C . LYS A 1 84 ? 72.898 -2.872 54.063 1.00 23.91 84 LYS A C 1
ATOM 610 O O . LYS A 1 84 ? 72.258 -1.834 53.864 1.00 22.13 84 LYS A O 1
ATOM 616 N N . VAL A 1 85 ? 73.066 -3.378 55.293 1.00 20.73 85 VAL A N 1
ATOM 617 C CA . VAL A 1 85 ? 72.549 -2.657 56.457 1.00 23.32 85 VAL A CA 1
ATOM 618 C C . VAL A 1 85 ? 73.150 -1.258 56.529 1.00 18.57 85 VAL A C 1
ATOM 619 O O . VAL A 1 85 ? 72.449 -0.277 56.803 1.00 19.24 85 VAL A O 1
ATOM 623 N N . CYS A 1 86 ? 74.462 -1.144 56.308 1.00 18.55 86 CYS A N 1
ATOM 624 C CA . CYS A 1 86 ? 75.112 0.156 56.431 1.00 16.43 86 CYS A CA 1
ATOM 625 C C . CYS A 1 86 ? 74.586 1.134 55.396 1.00 15.16 86 CYS A C 1
ATOM 626 O O . CYS A 1 86 ? 74.481 2.335 55.662 1.00 17.63 86 CYS A O 1
ATOM 629 N N . ILE A 1 87 ? 74.269 0.640 54.202 1.00 16.33 87 ILE A N 1
ATOM 630 C CA . ILE A 1 87 ? 73.697 1.497 53.168 1.00 17.52 87 ILE A CA 1
ATOM 631 C C . ILE A 1 87 ? 72.295 1.961 53.571 1.00 20.49 87 ILE A C 1
ATOM 632 O O . ILE A 1 87 ? 71.974 3.157 53.513 1.00 21.29 87 ILE A O 1
ATOM 637 N N . GLU A 1 88 ? 71.455 1.025 54.031 1.00 21.33 88 GLU A N 1
ATOM 638 C CA . GLU A 1 88 ? 70.055 1.350 54.307 1.00 24.90 88 GLU A CA 1
ATOM 639 C C . GLU A 1 88 ? 69.919 2.280 55.509 1.00 23.01 88 GLU A C 1
ATOM 640 O O . GLU A 1 88 ? 69.046 3.157 55.526 1.00 19.72 88 GLU A O 1
ATOM 646 N N . GLU A 1 89 ? 70.753 2.103 56.529 1.00 20.36 89 GLU A N 1
ATOM 647 C CA . GLU A 1 89 ? 70.701 2.968 57.701 1.00 20.19 89 GLU A CA 1
ATOM 648 C C . GLU A 1 89 ? 71.588 4.211 57.571 1.00 20.21 89 GLU A C 1
ATOM 649 O O . GLU A 1 89 ? 71.814 4.903 58.572 1.00 20.29 89 GLU A O 1
ATOM 655 N N . LYS A 1 90 ? 72.075 4.516 56.362 1.00 19.83 90 LYS A N 1
ATOM 656 C CA . LYS A 1 90 ? 72.875 5.721 56.097 1.00 21.32 90 LYS A CA 1
ATOM 657 C C . LYS A 1 90 ? 74.053 5.855 57.072 1.00 21.53 90 LYS A C 1
ATOM 658 O O . LYS A 1 90 ? 74.336 6.933 57.600 1.00 16.34 90 LYS A O 1
ATOM 664 N N . VAL A 1 91 ? 74.752 4.750 57.303 1.00 18.00 91 VAL A N 1
ATOM 665 C CA . VAL A 1 91 ? 75.964 4.790 58.138 1.00 16.00 91 VAL A CA 1
ATOM 666 C C . VAL A 1 91 ? 77.000 5.712 57.495 1.00 19.10 91 VAL A C 1
ATOM 667 O O . VAL A 1 91 ? 77.343 5.533 56.309 1.00 16.34 91 VAL A O 1
ATOM 671 N N . PRO A 1 92 ? 77.509 6.724 58.200 1.00 14.92 92 PRO A N 1
ATOM 672 C CA . PRO A 1 92 ? 78.363 7.714 57.523 1.00 21.11 92 PRO A CA 1
ATOM 673 C C . PRO A 1 92 ? 79.722 7.170 57.117 1.00 16.14 92 PRO A C 1
ATOM 674 O O . PRO A 1 92 ? 80.282 7.643 56.122 1.00 18.03 92 PRO A O 1
ATOM 678 N N . VAL A 1 93 ? 80.270 6.206 57.856 1.00 18.67 93 VAL A N 1
ATOM 679 C CA . VAL A 1 93 ? 81.645 5.738 57.679 1.00 16.16 93 VAL A CA 1
ATOM 680 C C . VAL A 1 93 ? 81.664 4.227 57.854 1.00 17.73 93 VAL A C 1
ATOM 681 O O . VAL A 1 93 ? 81.101 3.707 58.821 1.00 14.44 93 VAL A O 1
ATOM 685 N N . VAL A 1 94 ? 82.305 3.516 56.928 1.00 16.87 94 VAL A N 1
ATOM 686 C CA . VAL A 1 94 ? 82.478 2.074 57.062 1.00 15.07 94 VAL A CA 1
ATOM 687 C C . VAL A 1 94 ? 83.959 1.744 56.937 1.00 15.25 94 VAL A C 1
ATOM 688 O O . VAL A 1 94 ? 84.614 2.158 55.973 1.00 16.91 94 VAL A O 1
ATOM 692 N N . THR A 1 95 ? 84.490 1.033 57.930 1.00 18.81 95 THR A N 1
ATOM 693 C CA . THR A 1 95 ? 85.827 0.462 57.864 1.00 17.13 95 THR A CA 1
ATOM 694 C C . THR A 1 95 ? 85.698 -1.027 57.594 1.00 19.95 95 THR A C 1
ATOM 695 O O . THR A 1 95 ? 84.659 -1.637 57.859 1.00 16.52 95 THR A O 1
ATOM 699 N N . PHE A 1 96 ? 86.767 -1.605 57.044 1.00 15.73 96 PHE A N 1
ATOM 700 C CA . PHE A 1 96 ? 86.804 -3.020 56.714 1.00 18.55 96 PHE A CA 1
ATOM 701 C C . PHE A 1 96 ? 88.049 -3.651 57.309 1.00 23.79 96 PHE A C 1
ATOM 702 O O . PHE A 1 96 ? 89.094 -3.005 57.426 1.00 25.83 96 PHE A O 1
ATOM 710 N N . GLY A 1 97 ? 87.933 -4.925 57.682 1.00 24.33 97 GLY A N 1
ATOM 711 C CA . GLY A 1 97 ? 89.084 -5.697 58.083 1.00 27.97 97 GLY A CA 1
ATOM 712 C C . GLY A 1 97 ? 89.102 -7.044 57.387 1.00 31.42 97 GLY A C 1
ATOM 713 O O . GLY A 1 97 ? 88.087 -7.526 56.878 1.00 29.88 97 GLY A O 1
ATOM 714 N N . ALA A 1 98 ? 90.297 -7.643 57.368 1.00 31.22 98 ALA A N 1
ATOM 715 C CA . ALA A 1 98 ? 90.514 -9.023 56.916 1.00 31.18 98 ALA A CA 1
ATOM 716 C C . ALA A 1 98 ? 90.381 -9.151 55.399 1.00 33.07 98 ALA A C 1
ATOM 717 O O . ALA A 1 98 ? 89.617 -9.973 54.891 1.00 38.09 98 ALA A O 1
ATOM 719 N N . GLY A 1 99 ? 91.137 -8.330 54.671 1.00 30.59 99 GLY A N 1
ATOM 720 C CA . GLY A 1 99 ? 91.275 -8.577 53.256 1.00 29.28 99 GLY A CA 1
ATOM 721 C C . GLY A 1 99 ? 90.974 -7.350 52.431 1.00 29.53 99 GLY A C 1
ATOM 722 O O . GLY A 1 99 ? 91.094 -6.208 52.895 1.00 28.97 99 GLY A O 1
ATOM 723 N N . ASN A 1 100 ? 90.577 -7.606 51.189 1.00 29.86 100 ASN A N 1
ATOM 724 C CA . ASN A 1 100 ? 90.395 -6.567 50.190 1.00 26.11 100 ASN A CA 1
ATOM 725 C C . ASN A 1 100 ? 88.908 -6.312 50.015 1.00 25.46 100 ASN A C 1
ATOM 726 O O . ASN A 1 100 ? 88.192 -7.215 49.553 1.00 27.73 100 ASN A O 1
ATOM 731 N N . PRO A 1 101 ? 88.396 -5.116 50.359 1.00 24.69 101 PRO A N 1
ATOM 732 C CA . PRO A 1 101 ? 86.943 -4.894 50.310 1.00 25.49 101 PRO A CA 1
ATOM 733 C C . PRO A 1 101 ? 86.499 -4.216 49.026 1.00 24.47 101 PRO A C 1
ATOM 734 O O . PRO A 1 101 ? 85.449 -3.566 48.993 1.00 22.07 101 PRO A O 1
ATOM 738 N N . THR A 1 102 ? 87.308 -4.354 47.974 1.00 23.83 102 THR A N 1
ATOM 739 C CA . THR A 1 102 ? 87.063 -3.632 46.731 1.00 23.95 102 THR A CA 1
ATOM 740 C C . THR A 1 102 ? 85.648 -3.861 46.223 1.00 23.77 102 THR A C 1
ATOM 741 O O . THR A 1 102 ? 85.007 -2.937 45.711 1.00 24.86 102 THR A O 1
ATOM 745 N N . LYS A 1 103 ? 85.133 -5.083 46.381 1.00 23.85 103 LYS A N 1
ATOM 746 C CA . LYS A 1 103 ? 83.832 -5.421 45.814 1.00 26.10 103 LYS A CA 1
ATOM 747 C C . LYS A 1 103 ? 82.701 -4.586 46.403 1.00 28.48 103 LYS A C 1
ATOM 748 O O . LYS A 1 103 ? 81.631 -4.493 45.792 1.00 24.18 103 LYS A O 1
ATOM 754 N N . TYR A 1 104 ? 82.904 -3.979 47.571 1.00 25.94 104 TYR A N 1
ATOM 755 C CA . TYR A 1 104 ? 81.847 -3.198 48.205 1.00 23.21 104 TYR A CA 1
ATOM 756 C C . TYR A 1 104 ? 82.027 -1.696 48.071 1.00 24.33 104 TYR A C 1
ATOM 757 O O . TYR A 1 104 ? 81.085 -0.949 48.361 1.00 24.42 104 TYR A O 1
ATOM 766 N N . ILE A 1 105 ? 83.220 -1.234 47.694 1.00 21.92 105 ILE A N 1
ATOM 767 C CA . ILE A 1 105 ? 83.532 0.188 47.808 1.00 21.12 105 ILE A CA 1
ATOM 768 C C . ILE A 1 105 ? 82.539 1.024 47.009 1.00 24.07 105 ILE A C 1
ATOM 769 O O . ILE A 1 105 ? 81.993 2.018 47.507 1.00 22.59 105 ILE A O 1
ATOM 774 N N . ARG A 1 106 ? 82.288 0.630 45.758 1.00 21.40 106 ARG A N 1
ATOM 775 C CA . ARG A 1 106 ? 81.489 1.461 44.862 1.00 22.49 106 ARG A CA 1
ATOM 776 C C . ARG A 1 106 ? 80.068 1.664 45.385 1.00 23.03 106 ARG A C 1
ATOM 777 O O . ARG A 1 106 ? 79.558 2.792 45.401 1.00 23.29 106 ARG A O 1
ATOM 785 N N . GLU A 1 107 ? 79.399 0.587 45.799 1.00 24.08 107 GLU A N 1
ATOM 786 C CA . GLU A 1 107 ? 78.011 0.757 46.232 1.00 22.48 107 GLU A CA 1
ATOM 787 C C . GLU A 1 107 ? 77.930 1.574 47.514 1.00 23.08 107 GLU A C 1
ATOM 788 O O . GLU A 1 107 ? 76.984 2.351 47.704 1.00 22.82 107 GLU A O 1
ATOM 794 N N . LEU A 1 108 ? 78.923 1.435 48.392 1.00 22.52 108 LEU A N 1
ATOM 795 C CA . LEU A 1 108 ? 78.961 2.270 49.585 1.00 22.51 108 LEU A CA 1
ATOM 796 C C . LEU A 1 108 ? 79.165 3.731 49.207 1.00 21.81 108 LEU A C 1
ATOM 797 O O . LEU A 1 108 ? 78.445 4.615 49.684 1.00 22.51 108 LEU A O 1
ATOM 802 N N . LYS A 1 109 ? 80.123 4.000 48.320 1.00 22.25 109 LYS A N 1
ATOM 803 C CA . LYS A 1 109 ? 80.416 5.380 47.958 1.00 22.59 109 LYS A CA 1
ATOM 804 C C . LYS A 1 109 ? 79.285 6.010 47.164 1.00 22.91 109 LYS A C 1
ATOM 805 O O . LYS A 1 109 ? 78.963 7.185 47.370 1.00 21.42 109 LYS A O 1
ATOM 811 N N . GLU A 1 110 ? 78.676 5.256 46.244 1.00 19.06 110 GLU A N 1
ATOM 812 C CA . GLU A 1 110 ? 77.537 5.802 45.507 1.00 22.42 110 GLU A CA 1
ATOM 813 C C . GLU A 1 110 ? 76.430 6.272 46.440 1.00 21.38 110 GLU A C 1
ATOM 814 O O . GLU A 1 110 ? 75.700 7.211 46.113 1.00 23.31 110 GLU A O 1
ATOM 820 N N . ASN A 1 111 ? 76.307 5.667 47.614 1.00 20.62 111 ASN A N 1
ATOM 821 C CA . ASN A 1 111 ? 75.265 6.059 48.554 1.00 22.28 111 ASN A CA 1
ATOM 822 C C . ASN A 1 111 ? 75.760 7.017 49.643 1.00 25.32 111 ASN A C 1
ATOM 823 O O . ASN A 1 111 ? 75.053 7.230 50.635 1.00 26.06 111 ASN A O 1
ATOM 828 N N . GLY A 1 112 ? 76.936 7.619 49.466 1.00 26.60 112 GLY A N 1
ATOM 829 C CA . GLY A 1 112 ? 77.408 8.681 50.341 1.00 28.30 112 GLY A CA 1
ATOM 830 C C . GLY A 1 112 ? 78.202 8.244 51.555 1.00 28.52 112 GLY A C 1
ATOM 831 O O . GLY A 1 112 ? 78.527 9.087 52.401 1.00 26.32 112 GLY A O 1
ATOM 832 N N . THR A 1 113 ? 78.512 6.960 51.678 1.00 27.02 113 THR A N 1
ATOM 833 C CA . THR A 1 113 ? 79.300 6.472 52.798 1.00 22.44 113 THR A CA 1
ATOM 834 C C . THR A 1 113 ? 80.786 6.692 52.521 1.00 22.00 113 THR A C 1
ATOM 835 O O . THR A 1 113 ? 81.248 6.518 51.390 1.00 23.24 113 THR A O 1
ATOM 839 N N . LYS A 1 114 ? 81.537 7.111 53.546 1.00 21.48 114 LYS A N 1
ATOM 840 C CA . LYS A 1 114 ? 82.997 7.174 53.442 1.00 15.95 114 LYS A CA 1
ATOM 841 C C . LYS A 1 114 ? 83.566 5.800 53.768 1.00 20.00 114 LYS A C 1
ATOM 842 O O . LYS A 1 114 ? 83.210 5.203 54.790 1.00 19.15 114 LYS A O 1
ATOM 848 N N . VAL A 1 115 ? 84.444 5.297 52.900 1.00 18.14 115 VAL A N 1
ATOM 849 C CA . VAL A 1 115 ? 84.936 3.926 52.988 1.00 15.08 115 VAL A CA 1
ATOM 850 C C . VAL A 1 115 ? 86.417 3.965 53.340 1.00 16.26 115 VAL A C 1
ATOM 851 O O . VAL A 1 115 ? 87.211 4.600 52.634 1.00 13.10 115 VAL A O 1
ATOM 855 N N . ILE A 1 116 ? 86.786 3.296 54.433 1.00 17.46 116 ILE A N 1
ATOM 856 C CA . ILE A 1 116 ? 88.162 3.332 54.931 1.00 16.01 116 ILE A CA 1
ATOM 857 C C . ILE A 1 116 ? 88.637 1.911 55.217 1.00 18.38 116 ILE A C 1
ATOM 858 O O . ILE A 1 116 ? 88.482 1.433 56.348 1.00 16.71 116 ILE A O 1
ATOM 863 N N . PRO A 1 117 ? 89.226 1.212 54.241 1.00 19.32 117 PRO A N 1
ATOM 864 C CA . PRO A 1 117 ? 89.755 -0.132 54.502 1.00 19.13 117 PRO A CA 1
ATOM 865 C C . PRO A 1 117 ? 90.953 -0.078 55.439 1.00 20.42 117 PRO A C 1
ATOM 866 O O . PRO A 1 117 ? 91.723 0.881 55.432 1.00 20.83 117 PRO A O 1
ATOM 870 N N . VAL A 1 118 ? 91.105 -1.123 56.246 1.00 21.74 118 VAL A N 1
ATOM 871 C CA . VAL A 1 118 ? 92.312 -1.318 57.051 1.00 21.70 118 VAL A CA 1
ATOM 872 C C . VAL A 1 118 ? 93.283 -2.158 56.231 1.00 20.20 118 VAL A C 1
ATOM 873 O O . VAL A 1 118 ? 92.895 -3.179 55.655 1.00 23.66 118 VAL A O 1
ATOM 877 N N . VAL A 1 119 ? 94.535 -1.713 56.133 1.00 22.44 119 VAL A N 1
ATOM 878 C CA . VAL A 1 119 ? 95.528 -2.396 55.313 1.00 22.11 119 VAL A CA 1
ATOM 879 C C . VAL A 1 119 ? 96.777 -2.638 56.148 1.00 22.51 119 VAL A C 1
ATOM 880 O O . VAL A 1 119 ? 97.080 -1.890 57.080 1.00 18.00 119 VAL A O 1
ATOM 884 N N . ALA A 1 120 ? 97.484 -3.719 55.829 1.00 22.73 120 ALA A N 1
ATOM 885 C CA . ALA A 1 120 ? 98.772 -4.007 56.444 1.00 24.87 120 ALA A CA 1
ATOM 886 C C . ALA A 1 120 ? 99.874 -4.017 55.400 1.00 24.78 120 ALA A C 1
ATOM 887 O O . ALA A 1 120 ? 100.998 -4.463 55.679 1.00 26.21 120 ALA A O 1
ATOM 889 N N . SER A 1 121 ? 99.587 -3.522 54.202 1.00 26.29 121 SER A N 1
ATOM 890 C CA . SER A 1 121 ? 100.583 -3.541 53.153 1.00 25.00 121 SER A CA 1
ATOM 891 C C . SER A 1 121 ? 100.471 -2.281 52.317 1.00 23.20 121 SER A C 1
ATOM 892 O O . SER A 1 121 ? 99.431 -1.624 52.255 1.00 25.02 121 SER A O 1
ATOM 895 N N . ASP A 1 122 ? 101.583 -1.976 51.664 1.00 23.49 122 ASP A N 1
ATOM 896 C CA . ASP A 1 122 ? 101.655 -0.883 50.715 1.00 25.06 122 ASP A CA 1
ATOM 897 C C . ASP A 1 122 ? 100.859 -1.196 49.451 1.00 28.28 122 ASP A C 1
ATOM 898 O O . ASP A 1 122 ? 100.181 -0.322 48.895 1.00 25.16 122 ASP A O 1
ATOM 903 N N . SER A 1 123 ? 100.936 -2.440 48.980 1.00 28.19 123 SER A N 1
ATOM 904 C CA . SER A 1 123 ? 100.245 -2.814 47.751 1.00 30.56 123 SER A CA 1
ATOM 905 C C . SER A 1 123 ? 98.732 -2.752 47.934 1.00 25.52 123 SER A C 1
ATOM 906 O O . SER A 1 123 ? 98.016 -2.225 47.076 1.00 23.23 123 SER A O 1
ATOM 909 N N . LEU A 1 124 ? 98.223 -3.284 49.050 1.00 27.54 124 LEU A N 1
ATOM 910 C CA . LEU A 1 124 ? 96.780 -3.222 49.272 1.00 24.82 124 LEU A CA 1
ATOM 911 C C . LEU A 1 124 ? 96.305 -1.780 49.353 1.00 22.65 124 LEU A C 1
ATOM 912 O O . LEU A 1 124 ? 95.261 -1.433 48.786 1.00 24.03 124 LEU A O 1
ATOM 917 N N . ALA A 1 125 ? 97.065 -0.920 50.037 1.00 21.91 125 ALA A N 1
ATOM 918 C CA . ALA A 1 125 ? 96.693 0.490 50.109 1.00 20.02 125 ALA A CA 1
ATOM 919 C C . ALA A 1 125 ? 96.524 1.085 48.719 1.00 21.85 125 ALA A C 1
ATOM 920 O O . ALA A 1 125 ? 95.518 1.744 48.431 1.00 20.45 125 ALA A O 1
ATOM 922 N N . ARG A 1 126 ? 97.500 0.874 47.835 1.00 21.87 126 ARG A N 1
ATOM 923 C CA . ARG A 1 126 ? 97.365 1.433 46.494 1.00 22.28 126 ARG A CA 1
ATOM 924 C C . ARG A 1 126 ? 96.176 0.831 45.754 1.00 22.23 126 ARG A C 1
ATOM 925 O O . ARG A 1 126 ? 95.486 1.531 45.008 1.00 21.67 126 ARG A O 1
ATOM 933 N N . MET A 1 127 ? 95.919 -0.463 45.953 1.00 22.51 127 MET A N 1
ATOM 934 C CA . MET A 1 127 ? 94.779 -1.103 45.298 1.00 25.53 127 MET A CA 1
ATOM 935 C C . MET A 1 127 ? 93.456 -0.478 45.733 1.00 26.45 127 MET A C 1
ATOM 936 O O . MET A 1 127 ? 92.597 -0.169 44.896 1.00 21.35 127 MET A O 1
ATOM 941 N N . VAL A 1 128 ? 93.266 -0.281 47.041 1.00 22.46 128 VAL A N 1
ATOM 942 C CA . VAL A 1 128 ? 91.975 0.232 47.495 1.00 20.19 128 VAL A CA 1
ATOM 943 C C . VAL A 1 128 ? 91.828 1.712 47.150 1.00 21.55 128 VAL A C 1
ATOM 944 O O . VAL A 1 128 ? 90.715 2.180 46.869 1.00 19.12 128 VAL A O 1
ATOM 948 N N . GLU A 1 129 ? 92.933 2.470 47.126 1.00 18.46 129 GLU A N 1
ATOM 949 C CA . GLU A 1 129 ? 92.864 3.828 46.587 1.00 17.12 129 GLU A CA 1
ATOM 950 C C . GLU A 1 129 ? 92.323 3.817 45.162 1.00 20.53 129 GLU A C 1
ATOM 951 O O . GLU A 1 129 ? 91.413 4.585 44.825 1.00 23.22 129 GLU A O 1
ATOM 957 N N . ARG A 1 130 ? 92.881 2.947 44.312 1.00 22.70 130 ARG A N 1
ATOM 958 C CA . ARG A 1 130 ? 92.441 2.856 42.919 1.00 23.81 130 ARG A CA 1
ATOM 959 C C . ARG A 1 130 ? 90.952 2.545 42.830 1.00 26.00 130 ARG A C 1
ATOM 960 O O . ARG A 1 130 ? 90.237 3.108 41.991 1.00 25.58 130 ARG A O 1
ATOM 968 N N . ALA A 1 131 ? 90.471 1.662 43.700 1.00 21.94 131 ALA A N 1
ATOM 969 C CA . ALA A 1 131 ? 89.083 1.220 43.715 1.00 24.25 131 ALA A CA 1
ATOM 970 C C . ALA A 1 131 ? 88.137 2.213 44.389 1.00 24.21 131 ALA A C 1
ATOM 971 O O . ALA A 1 131 ? 86.935 1.936 44.471 1.00 23.39 131 ALA A O 1
ATOM 973 N N . GLY A 1 132 ? 88.635 3.346 44.880 1.00 19.15 132 GLY A N 1
ATOM 974 C CA . GLY A 1 132 ? 87.791 4.424 45.345 1.00 18.67 132 GLY A CA 1
ATOM 975 C C . GLY A 1 132 ? 87.771 4.680 46.847 1.00 21.69 132 GLY A C 1
ATOM 976 O O . GLY A 1 132 ? 86.943 5.470 47.308 1.00 17.97 132 GLY A O 1
ATOM 977 N N . ALA A 1 133 ? 88.654 4.064 47.622 1.00 21.95 133 ALA A N 1
ATOM 978 C CA . ALA A 1 133 ? 88.644 4.312 49.058 1.00 16.64 133 ALA A CA 1
ATOM 979 C C . ALA A 1 133 ? 88.835 5.798 49.351 1.00 15.21 133 ALA A C 1
ATOM 980 O O . ALA A 1 133 ? 89.589 6.496 48.663 1.00 19.08 133 ALA A O 1
ATOM 982 N N . ASP A 1 134 ? 88.135 6.283 50.379 1.00 17.56 134 ASP A N 1
ATOM 983 C CA . ASP A 1 134 ? 88.257 7.680 50.785 1.00 15.73 134 ASP A CA 1
ATOM 984 C C . ASP A 1 134 ? 89.477 7.915 51.653 1.00 16.16 134 ASP A C 1
ATOM 985 O O . ASP A 1 134 ? 90.015 9.023 51.665 1.00 18.23 134 ASP A O 1
ATOM 990 N N . ALA A 1 135 ? 89.905 6.899 52.393 1.00 17.72 135 ALA A N 1
ATOM 991 C CA . ALA A 1 135 ? 91.091 6.971 53.234 1.00 17.17 135 ALA A CA 1
ATOM 992 C C . ALA A 1 135 ? 91.469 5.535 53.542 1.00 14.70 135 ALA A C 1
ATOM 993 O O . ALA A 1 135 ? 90.734 4.610 53.205 1.00 15.89 135 ALA A O 1
ATOM 995 N N . VAL A 1 136 ? 92.624 5.345 54.177 1.00 14.82 136 VAL A N 1
ATOM 996 C CA . VAL A 1 136 ? 93.044 4.006 54.571 1.00 11.45 136 VAL A CA 1
ATOM 997 C C . VAL A 1 136 ? 93.600 4.055 55.975 1.00 14.08 136 VAL A C 1
ATOM 998 O O . VAL A 1 136 ? 94.221 5.043 56.383 1.00 15.87 136 VAL A O 1
ATOM 1002 N N . ILE A 1 137 ? 93.350 2.989 56.717 1.00 13.59 137 ILE A N 1
ATOM 1003 C CA . ILE A 1 137 ? 93.955 2.772 58.016 1.00 14.77 137 ILE A CA 1
ATOM 1004 C C . ILE A 1 137 ? 95.150 1.862 57.785 1.00 17.91 137 ILE A C 1
ATOM 1005 O O . ILE A 1 137 ? 95.004 0.753 57.252 1.00 17.42 137 ILE A O 1
ATOM 1010 N N . ALA A 1 138 ? 96.337 2.346 58.131 1.00 12.37 138 ALA A N 1
ATOM 1011 C CA . ALA A 1 138 ? 97.552 1.555 58.030 1.00 15.04 138 ALA A CA 1
ATOM 1012 C C . ALA A 1 138 ? 97.794 0.993 59.419 1.00 15.96 138 ALA A C 1
ATOM 1013 O O . ALA A 1 138 ? 98.118 1.737 60.344 1.00 15.57 138 ALA A O 1
ATOM 1015 N N . GLU A 1 139 ? 97.594 -0.303 59.581 1.00 15.94 139 GLU A N 1
ATOM 1016 C CA . GLU A 1 139 ? 97.602 -0.909 60.908 1.00 15.99 139 GLU A CA 1
ATOM 1017 C C . GLU A 1 139 ? 98.878 -1.716 61.100 1.00 16.09 139 GLU A C 1
ATOM 1018 O O . GLU A 1 139 ? 99.042 -2.776 60.486 1.00 16.65 139 GLU A O 1
ATOM 1024 N N . GLY A 1 140 ? 99.767 -1.228 61.966 1.00 17.39 140 GLY A N 1
ATOM 1025 C CA . GLY A 1 140 ? 100.984 -1.955 62.269 1.00 15.18 140 GLY A CA 1
ATOM 1026 C C . GLY A 1 140 ? 100.736 -3.164 63.152 1.00 17.37 140 GLY A C 1
ATOM 1027 O O . GLY A 1 140 ? 99.752 -3.251 63.899 1.00 15.17 140 GLY A O 1
ATOM 1028 N N . MET A 1 141 ? 101.660 -4.125 63.055 1.00 15.35 141 MET A N 1
ATOM 1029 C CA . MET A 1 141 ? 101.529 -5.414 63.735 1.00 17.83 141 MET A CA 1
ATOM 1030 C C . MET A 1 141 ? 101.704 -5.335 65.250 1.00 16.89 141 MET A C 1
ATOM 1031 O O . MET A 1 141 ? 101.552 -6.369 65.911 1.00 19.18 141 MET A O 1
ATOM 1036 N N . GLU A 1 142 ? 102.012 -4.170 65.826 1.00 12.88 142 GLU A N 1
ATOM 1037 C CA . GLU A 1 142 ? 101.971 -4.061 67.282 1.00 16.35 142 GLU A CA 1
ATOM 1038 C C . GLU A 1 142 ? 100.550 -3.979 67.819 1.00 16.51 142 GLU A C 1
ATOM 1039 O O . GLU A 1 142 ? 100.364 -3.993 69.040 1.00 17.90 142 GLU A O 1
ATOM 1045 N N . SER A 1 143 ? 99.552 -3.872 66.952 1.00 15.47 143 SER A N 1
ATOM 1046 C CA . SER A 1 143 ? 98.190 -3.802 67.447 1.00 16.36 143 SER A CA 1
ATOM 1047 C C . SER A 1 143 ? 97.744 -5.179 67.941 1.00 19.16 143 SER A C 1
ATOM 1048 O O . SER A 1 143 ? 98.397 -6.200 67.700 1.00 17.24 143 SER A O 1
ATOM 1051 N N . GLY A 1 144 ? 96.618 -5.193 68.673 1.00 25.03 144 GLY A N 1
ATOM 1052 C CA . GLY A 1 144 ? 96.048 -6.439 69.138 1.00 24.59 144 GLY A CA 1
ATOM 1053 C C . GLY A 1 144 ? 95.191 -7.119 68.079 1.00 27.53 144 GLY A C 1
ATOM 1054 O O . GLY A 1 144 ? 94.802 -6.531 67.068 1.00 25.17 144 GLY A O 1
ATOM 1055 N N . GLY A 1 145 ? 94.904 -8.393 68.321 1.00 24.35 145 GLY A N 1
ATOM 1056 C CA . GLY A 1 145 ? 94.062 -9.135 67.408 1.00 27.55 145 GLY A CA 1
ATOM 1057 C C . GLY A 1 145 ? 94.838 -9.573 66.183 1.00 28.23 145 GLY A C 1
ATOM 1058 O O . GLY A 1 145 ? 96.070 -9.646 66.184 1.00 27.78 145 GLY A O 1
ATOM 1059 N N . HIS A 1 146 ? 94.102 -9.871 65.118 1.00 31.15 146 HIS A N 1
ATOM 1060 C CA . HIS A 1 146 ? 94.753 -10.330 63.898 1.00 28.71 146 HIS A CA 1
ATOM 1061 C C . HIS A 1 146 ? 95.612 -9.213 63.307 1.00 26.34 146 HIS A C 1
ATOM 1062 O O . HIS A 1 146 ? 95.214 -8.046 63.281 1.00 24.62 146 HIS A O 1
ATOM 1069 N N . ILE A 1 147 ? 96.814 -9.570 62.856 1.00 23.68 147 ILE A N 1
ATOM 1070 C CA . ILE A 1 147 ? 97.821 -8.584 62.485 1.00 24.99 147 ILE A CA 1
ATOM 1071 C C . ILE A 1 147 ? 98.499 -8.983 61.184 1.00 26.90 147 ILE A C 1
ATOM 1072 O O . ILE A 1 147 ? 98.502 -10.149 60.785 1.00 25.71 147 ILE A O 1
ATOM 1077 N N . GLY A 1 148 ? 99.100 -7.989 60.537 1.00 25.79 148 GLY A N 1
ATOM 1078 C CA . GLY A 1 148 ? 99.996 -8.205 59.421 1.00 22.73 148 GLY A CA 1
ATOM 1079 C C . GLY A 1 148 ? 101.420 -8.427 59.882 1.00 27.59 148 GLY A C 1
ATOM 1080 O O . GLY A 1 148 ? 101.672 -8.908 60.989 1.00 24.06 148 GLY A O 1
ATOM 1081 N N . GLU A 1 149 ? 102.372 -8.060 59.022 1.00 23.16 149 GLU A N 1
ATOM 1082 C CA . GLU A 1 149 ? 103.779 -8.278 59.307 1.00 27.91 149 GLU A CA 1
ATOM 1083 C C . GLU A 1 149 ? 104.564 -6.996 59.535 1.00 27.47 149 GLU A C 1
ATOM 1084 O O . GLU A 1 149 ? 105.625 -7.048 60.169 1.00 28.51 149 GLU A O 1
ATOM 1090 N N . VAL A 1 150 ? 104.077 -5.857 59.047 1.00 19.88 150 VAL A N 1
ATOM 1091 C CA . VAL A 1 150 ? 104.831 -4.606 59.082 1.00 19.83 150 VAL A CA 1
ATOM 1092 C C . VAL A 1 150 ? 104.465 -3.821 60.338 1.00 18.99 150 VAL A C 1
ATOM 1093 O O . VAL A 1 150 ? 103.292 -3.774 60.738 1.00 15.69 150 VAL A O 1
ATOM 1097 N N . THR A 1 151 ? 105.463 -3.187 60.956 1.00 16.59 151 THR A N 1
ATOM 1098 C CA . THR A 1 151 ? 105.206 -2.354 62.125 1.00 16.44 151 THR A CA 1
ATOM 1099 C C . THR A 1 151 ? 104.689 -0.985 61.707 1.00 15.30 151 THR A C 1
ATOM 1100 O O . THR A 1 151 ? 104.838 -0.557 60.561 1.00 14.02 151 THR A O 1
ATOM 1104 N N . THR A 1 152 ? 104.103 -0.280 62.677 1.00 14.78 152 THR A N 1
ATOM 1105 C CA . THR A 1 152 ? 103.525 1.036 62.405 1.00 14.64 152 THR A CA 1
ATOM 1106 C C . THR A 1 152 ? 104.574 2.009 61.895 1.00 14.99 152 THR A C 1
ATOM 1107 O O . THR A 1 152 ? 104.325 2.763 60.944 1.00 13.80 152 THR A O 1
ATOM 1111 N N . PHE A 1 153 ? 105.751 2.010 62.525 1.00 14.53 153 PHE A N 1
ATOM 1112 C CA . PHE A 1 153 ? 106.774 2.993 62.203 1.00 15.14 153 PHE A CA 1
ATOM 1113 C C . PHE A 1 153 ? 107.125 2.953 60.730 1.00 15.49 153 PHE A C 1
ATOM 1114 O O . PHE A 1 153 ? 107.301 3.999 60.093 1.00 12.66 153 PHE A O 1
ATOM 1122 N N . VAL A 1 154 ? 107.228 1.748 60.176 1.00 13.48 154 VAL A N 1
ATOM 1123 C CA . VAL A 1 154 ? 107.561 1.574 58.768 1.00 11.59 154 VAL A CA 1
ATOM 1124 C C . VAL A 1 154 ? 106.320 1.735 57.893 1.00 14.05 154 VAL A C 1
ATOM 1125 O O . VAL A 1 154 ? 106.343 2.411 56.855 1.00 14.00 154 VAL A O 1
ATOM 1129 N N . LEU A 1 155 ? 105.224 1.095 58.290 1.00 12.08 155 LEU A N 1
ATOM 1130 C CA . LEU A 1 155 ? 104.059 0.988 57.416 1.00 14.55 155 LEU A CA 1
ATOM 1131 C C . LEU A 1 155 ? 103.434 2.348 57.130 1.00 14.50 155 LEU A C 1
ATOM 1132 O O . LEU A 1 155 ? 103.116 2.667 55.980 1.00 14.57 155 LEU A O 1
ATOM 1137 N N . VAL A 1 156 ? 103.216 3.155 58.168 1.00 13.54 156 VAL A N 1
ATOM 1138 C CA . VAL A 1 156 ? 102.599 4.460 57.954 1.00 13.80 156 VAL A CA 1
ATOM 1139 C C . VAL A 1 156 ? 103.443 5.304 57.007 1.00 14.95 156 VAL A C 1
ATOM 1140 O O . VAL A 1 156 ? 102.911 6.010 56.146 1.00 15.12 156 VAL A O 1
ATOM 1144 N N . ASN A 1 157 ? 104.771 5.248 57.159 1.00 13.37 157 ASN A N 1
ATOM 1145 C CA . ASN A 1 157 ? 105.665 6.016 56.298 1.00 12.29 157 ASN A CA 1
ATOM 1146 C C . ASN A 1 157 ? 105.503 5.593 54.845 1.00 14.67 157 ASN A C 1
ATOM 1147 O O . ASN A 1 157 ? 105.281 6.431 53.966 1.00 15.97 157 ASN A O 1
ATOM 1152 N N . LYS A 1 158 ? 105.589 4.287 54.575 1.00 11.69 158 LYS A N 1
ATOM 1153 C CA . LYS A 1 158 ? 105.548 3.832 53.186 1.00 13.40 158 LYS A CA 1
ATOM 1154 C C . LYS A 1 158 ? 104.168 4.048 52.582 1.00 17.02 158 LYS A C 1
ATOM 1155 O O . LYS A 1 158 ? 104.046 4.509 51.442 1.00 18.58 158 LYS A O 1
ATOM 1161 N N . VAL A 1 159 ? 103.118 3.737 53.338 1.00 13.70 159 VAL A N 1
ATOM 1162 C CA . VAL A 1 159 ? 101.759 3.871 52.814 1.00 13.50 159 VAL A CA 1
ATOM 1163 C C . VAL A 1 159 ? 101.455 5.327 52.486 1.00 14.51 159 VAL A C 1
ATOM 1164 O O . VAL A 1 159 ? 100.947 5.639 51.405 1.00 15.93 159 VAL A O 1
ATOM 1168 N N . SER A 1 160 ? 101.766 6.248 53.409 1.00 12.60 160 SER A N 1
ATOM 1169 C CA . SER A 1 160 ? 101.453 7.648 53.140 1.00 14.02 160 SER A CA 1
ATOM 1170 C C . SER A 1 160 ? 102.197 8.165 51.912 1.00 17.70 160 SER A C 1
ATOM 1171 O O . SER A 1 160 ? 101.670 9.000 51.170 1.00 17.69 160 SER A O 1
ATOM 1174 N N . ARG A 1 161 ? 103.411 7.682 51.674 1.00 14.94 161 ARG A N 1
ATOM 1175 C CA . ARG A 1 161 ? 104.126 8.092 50.470 1.00 18.78 161 ARG A CA 1
ATOM 1176 C C . ARG A 1 161 ? 103.515 7.508 49.202 1.00 22.07 161 ARG A C 1
ATOM 1177 O O . ARG A 1 161 ? 103.708 8.078 48.120 1.00 22.62 161 ARG A O 1
ATOM 1185 N N . SER A 1 162 ? 102.777 6.399 49.308 1.00 16.57 162 SER A N 1
ATOM 1186 C CA . SER A 1 162 ? 102.274 5.699 48.130 1.00 18.72 162 SER A CA 1
ATOM 1187 C C . SER A 1 162 ? 100.907 6.169 47.656 1.00 19.25 162 SER A C 1
ATOM 1188 O O . SER A 1 162 ? 100.567 5.917 46.497 1.00 19.59 162 SER A O 1
ATOM 1191 N N . VAL A 1 163 ? 100.096 6.796 48.514 1.00 17.64 163 VAL A N 1
ATOM 1192 C CA . VAL A 1 163 ? 98.744 7.195 48.130 1.00 17.04 163 VAL A CA 1
ATOM 1193 C C . VAL A 1 163 ? 98.585 8.699 48.310 1.00 23.66 163 VAL A C 1
ATOM 1194 O O . VAL A 1 163 ? 99.343 9.352 49.034 1.00 23.45 163 VAL A O 1
ATOM 1198 N N . ASN A 1 164 ? 97.575 9.253 47.639 1.00 17.82 164 ASN A N 1
ATOM 1199 C CA . ASN A 1 164 ? 97.208 10.640 47.879 1.00 18.68 164 ASN A CA 1
ATOM 1200 C C . ASN A 1 164 ? 96.049 10.798 48.860 1.00 18.42 164 ASN A C 1
ATOM 1201 O O . ASN A 1 164 ? 95.882 11.890 49.414 1.00 19.20 164 ASN A O 1
ATOM 1206 N N . ILE A 1 165 ? 95.251 9.755 49.085 1.00 16.39 165 ILE A N 1
ATOM 1207 C CA . ILE A 1 165 ? 94.138 9.827 50.038 1.00 16.77 165 ILE A CA 1
ATOM 1208 C C . ILE A 1 165 ? 94.723 9.854 51.446 1.00 17.53 165 ILE A C 1
ATOM 1209 O O . ILE A 1 165 ? 95.869 9.425 51.633 1.00 17.13 165 ILE A O 1
ATOM 1214 N N . PRO A 1 166 ? 93.993 10.342 52.451 1.00 18.53 166 PRO A N 1
ATOM 1215 C CA . PRO A 1 166 ? 94.552 10.394 53.808 1.00 17.83 166 PRO A CA 1
ATOM 1216 C C . PRO A 1 166 ? 94.804 9.008 54.371 1.00 17.83 166 PRO A C 1
ATOM 1217 O O . PRO A 1 166 ? 94.076 8.054 54.087 1.00 15.29 166 PRO A O 1
ATOM 1221 N N . VAL A 1 167 ? 95.845 8.920 55.202 1.00 13.61 167 VAL A N 1
ATOM 1222 C CA . VAL A 1 167 ? 96.219 7.694 55.893 1.00 12.34 167 VAL A CA 1
ATOM 1223 C C . VAL A 1 167 ? 95.939 7.875 57.379 1.00 15.71 167 VAL A C 1
ATOM 1224 O O . VAL A 1 167 ? 96.241 8.929 57.956 1.00 16.93 167 VAL A O 1
ATOM 1228 N N . ILE A 1 168 ? 95.355 6.853 57.994 1.00 13.27 168 ILE A N 1
ATOM 1229 C CA . ILE A 1 168 ? 95.103 6.828 59.427 1.00 16.50 168 ILE A CA 1
ATOM 1230 C C . ILE A 1 168 ? 96.001 5.754 60.024 1.00 15.82 168 ILE A C 1
ATOM 1231 O O . ILE A 1 168 ? 96.019 4.615 59.540 1.00 15.74 168 ILE A O 1
ATOM 1236 N N . ALA A 1 169 ? 96.777 6.124 61.041 1.00 14.39 169 ALA A N 1
ATOM 1237 C CA . ALA A 1 169 ? 97.725 5.202 61.657 1.00 16.27 169 ALA A CA 1
ATOM 1238 C C . ALA A 1 169 ? 97.042 4.445 62.788 1.00 14.14 169 ALA A C 1
ATOM 1239 O O . ALA A 1 169 ? 96.337 5.050 63.596 1.00 16.45 169 ALA A O 1
ATOM 1241 N N . ALA A 1 170 ? 97.249 3.124 62.834 1.00 13.58 170 ALA A N 1
ATOM 1242 C CA . ALA A 1 170 ? 96.725 2.280 63.901 1.00 15.78 170 ALA A CA 1
ATOM 1243 C C . ALA A 1 170 ? 97.805 1.310 64.361 1.00 18.35 170 ALA A C 1
ATOM 1244 O O . ALA A 1 170 ? 98.585 0.812 63.548 1.00 15.43 170 ALA A O 1
ATOM 1246 N N . GLY A 1 171 ? 97.819 1.023 65.661 1.00 18.02 171 GLY A N 1
ATOM 1247 C CA . GLY A 1 171 ? 98.772 0.106 66.240 1.00 15.24 171 GLY A CA 1
ATOM 1248 C C . GLY A 1 171 ? 99.870 0.842 66.974 1.00 17.86 171 GLY A C 1
ATOM 1249 O O . GLY A 1 171 ? 100.664 1.556 66.349 1.00 15.31 171 GLY A O 1
ATOM 1250 N N . GLY A 1 172 ? 99.918 0.678 68.299 1.00 15.05 172 GLY A N 1
ATOM 1251 C CA . GLY A 1 172 ? 100.942 1.283 69.126 1.00 13.63 172 GLY A CA 1
ATOM 1252 C C . GLY A 1 172 ? 100.664 2.699 69.575 1.00 16.34 172 GLY A C 1
ATOM 1253 O O . GLY A 1 172 ? 101.536 3.321 70.186 1.00 15.57 172 GLY A O 1
ATOM 1254 N N . ILE A 1 173 ? 99.478 3.236 69.307 1.00 13.38 173 ILE A N 1
ATOM 1255 C CA . ILE A 1 173 ? 99.194 4.635 69.577 1.00 13.59 173 ILE A CA 1
ATOM 1256 C C . ILE A 1 173 ? 98.259 4.708 70.770 1.00 15.48 173 ILE A C 1
ATOM 1257 O O . ILE A 1 173 ? 97.127 4.218 70.708 1.00 16.34 173 ILE A O 1
ATOM 1262 N N . ALA A 1 174 ? 98.718 5.332 71.850 1.00 15.74 174 ALA A N 1
ATOM 1263 C CA . ALA A 1 174 ? 97.854 5.481 73.014 1.00 15.35 174 ALA A CA 1
ATOM 1264 C C . ALA A 1 174 ? 97.978 6.844 73.681 1.00 15.63 174 ALA A C 1
ATOM 1265 O O . ALA A 1 174 ? 97.416 7.029 74.769 1.00 15.00 174 ALA A O 1
ATOM 1267 N N . ASP A 1 175 ? 98.681 7.804 73.080 1.00 13.38 175 ASP A N 1
ATOM 1268 C CA . ASP A 1 175 ? 98.891 9.093 73.731 1.00 14.92 175 ASP A CA 1
ATOM 1269 C C . ASP A 1 175 ? 99.228 10.150 72.681 1.00 17.04 175 ASP A C 1
ATOM 1270 O O . ASP A 1 175 ? 99.351 9.858 71.485 1.00 16.20 175 ASP A O 1
ATOM 1275 N N . GLY A 1 176 ? 99.391 11.392 73.154 1.00 14.31 176 GLY A N 1
ATOM 1276 C CA . GLY A 1 176 ? 99.619 12.506 72.248 1.00 15.10 176 GLY A CA 1
ATOM 1277 C C . GLY A 1 176 ? 100.969 12.448 71.561 1.00 17.94 176 GLY A C 1
ATOM 1278 O O . GLY A 1 176 ? 101.101 12.880 70.409 1.00 18.50 176 GLY A O 1
ATOM 1279 N N . ARG A 1 177 ? 101.989 11.934 72.254 1.00 17.91 177 ARG A N 1
ATOM 1280 C CA . ARG A 1 177 ? 103.276 11.662 71.607 1.00 16.65 177 ARG A CA 1
ATOM 1281 C C . ARG A 1 177 ? 103.097 10.786 70.381 1.00 16.86 177 ARG A C 1
ATOM 1282 O O . ARG A 1 177 ? 103.648 11.067 69.311 1.00 16.43 177 ARG A O 1
ATOM 1290 N N . GLY A 1 178 ? 102.353 9.693 70.532 1.00 15.26 178 GLY A N 1
ATOM 1291 C CA . GLY A 1 178 ? 102.136 8.799 69.412 1.00 17.16 178 GLY A CA 1
ATOM 1292 C C . GLY A 1 178 ? 101.370 9.461 68.283 1.00 16.73 178 GLY A C 1
ATOM 1293 O O . GLY A 1 178 ? 101.624 9.190 67.105 1.00 15.06 178 GLY A O 1
ATOM 1294 N N . MET A 1 179 ? 100.425 10.341 68.624 1.00 16.20 179 MET A N 1
ATOM 1295 C CA . MET A 1 179 ? 99.707 11.073 67.591 1.00 16.60 179 MET A CA 1
ATOM 1296 C C . MET A 1 179 ? 100.668 11.937 66.789 1.00 14.77 179 MET A C 1
ATOM 1297 O O . MET A 1 179 ? 100.608 11.967 65.555 1.00 12.93 179 MET A O 1
ATOM 1302 N N . ALA A 1 180 ? 101.577 12.634 67.477 1.00 15.13 180 ALA A N 1
ATOM 1303 C CA . ALA A 1 180 ? 102.536 13.476 66.769 1.00 15.67 180 ALA A CA 1
ATOM 1304 C C . ALA A 1 180 ? 103.489 12.630 65.935 1.00 16.06 180 ALA A C 1
ATOM 1305 O O . ALA A 1 180 ? 103.766 12.959 64.776 1.00 14.56 180 ALA A O 1
ATOM 1307 N N . ALA A 1 181 ? 103.976 11.525 66.502 1.00 17.19 181 ALA A N 1
ATOM 1308 C CA . ALA A 1 181 ? 104.833 10.611 65.756 1.00 12.99 181 ALA A CA 1
ATOM 1309 C C . ALA A 1 181 ? 104.140 10.078 64.510 1.00 13.80 181 ALA A C 1
ATOM 1310 O O . ALA A 1 181 ? 104.745 10.023 63.437 1.00 13.50 181 ALA A O 1
ATOM 1312 N N . ALA A 1 182 ? 102.868 9.668 64.634 1.00 11.82 182 ALA A N 1
ATOM 1313 C CA . ALA A 1 182 ? 102.133 9.178 63.471 1.00 13.23 182 ALA A CA 1
ATOM 1314 C C . ALA A 1 182 ? 102.007 10.258 62.408 1.00 12.76 182 ALA A C 1
ATOM 1315 O O . ALA A 1 182 ? 102.187 9.993 61.213 1.00 12.71 182 ALA A O 1
ATOM 1317 N N . PHE A 1 183 ? 101.699 11.483 62.826 1.00 11.97 183 PHE A N 1
ATOM 1318 C CA . PHE A 1 183 ? 101.578 12.582 61.874 1.00 13.12 183 PHE A CA 1
ATOM 1319 C C . PHE A 1 183 ? 102.911 12.866 61.191 1.00 14.02 183 PHE A C 1
ATOM 1320 O O . PHE A 1 183 ? 102.958 13.176 59.990 1.00 15.05 183 PHE A O 1
ATOM 1328 N N . ALA A 1 184 ? 104.014 12.740 61.935 1.00 13.88 184 ALA A N 1
ATOM 1329 C CA . ALA A 1 184 ? 105.334 12.908 61.337 1.00 12.56 184 ALA A CA 1
ATOM 1330 C C . ALA A 1 184 ? 105.588 11.874 60.247 1.00 14.89 184 ALA A C 1
ATOM 1331 O O . ALA A 1 184 ? 106.198 12.185 59.219 1.00 14.13 184 ALA A O 1
ATOM 1333 N N . LEU A 1 185 ? 105.152 10.628 60.460 1.00 12.39 185 LEU A N 1
ATOM 1334 C CA . LEU A 1 185 ? 105.331 9.604 59.439 1.00 13.37 185 LEU A CA 1
ATOM 1335 C C . LEU A 1 185 ? 104.427 9.820 58.228 1.00 14.84 185 LEU A C 1
ATOM 1336 O O . LEU A 1 185 ? 104.617 9.144 57.210 1.00 18.17 185 LEU A O 1
ATOM 1341 N N . GLY A 1 186 ? 103.457 10.728 58.313 1.00 13.68 186 GLY A N 1
ATOM 1342 C CA . GLY A 1 186 ? 102.561 11.027 57.206 1.00 15.49 186 GLY A CA 1
ATOM 1343 C C . GLY A 1 186 ? 101.081 10.802 57.480 1.00 16.29 186 GLY A C 1
ATOM 1344 O O . GLY A 1 186 ? 100.258 11.091 56.597 1.00 15.03 186 GLY A O 1
ATOM 1345 N N . ALA A 1 187 ? 100.693 10.270 58.640 1.00 13.13 187 ALA A N 1
ATOM 1346 C CA . ALA A 1 187 ? 99.277 10.087 58.927 1.00 15.00 187 ALA A CA 1
ATOM 1347 C C . ALA A 1 187 ? 98.602 11.427 59.191 1.00 15.91 187 ALA A C 1
ATOM 1348 O O . ALA A 1 187 ? 99.239 12.401 59.589 1.00 14.32 187 ALA A O 1
ATOM 1350 N N . GLU A 1 188 ? 97.280 11.463 58.978 1.00 18.81 188 GLU A N 1
ATOM 1351 C CA . GLU A 1 188 ? 96.472 12.628 59.317 1.00 15.03 188 GLU A CA 1
ATOM 1352 C C . GLU A 1 188 ? 95.369 12.300 60.319 1.00 14.27 188 GLU A C 1
ATOM 1353 O O . GLU A 1 188 ? 94.509 13.147 60.579 1.00 16.56 188 GLU A O 1
ATOM 1359 N N . ALA A 1 189 ? 95.377 11.094 60.881 1.00 13.07 189 ALA A N 1
ATOM 1360 C CA . ALA A 1 189 ? 94.560 10.764 62.044 1.00 13.07 189 ALA A CA 1
ATOM 1361 C C . ALA A 1 189 ? 95.162 9.518 62.678 1.00 16.00 189 ALA A C 1
ATOM 1362 O O . ALA A 1 189 ? 96.097 8.916 62.141 1.00 13.35 189 ALA A O 1
ATOM 1364 N N . VAL A 1 190 ? 94.643 9.146 63.849 1.00 14.83 190 VAL A N 1
ATOM 1365 C CA . VAL A 1 190 ? 95.121 7.949 64.528 1.00 13.16 190 VAL A CA 1
ATOM 1366 C C . VAL A 1 190 ? 93.929 7.154 65.033 1.00 16.07 190 VAL A C 1
ATOM 1367 O O . VAL A 1 190 ? 92.886 7.712 65.376 1.00 16.05 190 VAL A O 1
ATOM 1371 N N . GLN A 1 191 ? 94.100 5.840 65.079 1.00 15.35 191 GLN A N 1
ATOM 1372 C CA . GLN A 1 191 ? 93.119 4.932 65.650 1.00 15.33 191 GLN A CA 1
ATOM 1373 C C . GLN A 1 191 ? 93.771 4.258 66.850 1.00 16.69 191 GLN A C 1
ATOM 1374 O O . GLN A 1 191 ? 94.909 3.790 66.752 1.00 16.82 191 GLN A O 1
ATOM 1380 N N . MET A 1 192 ? 93.076 4.249 68.001 1.00 17.20 192 MET A N 1
ATOM 1381 C CA . MET A 1 192 ? 93.681 3.814 69.268 1.00 16.43 192 MET A CA 1
ATOM 1382 C C . MET A 1 192 ? 92.778 2.783 69.929 1.00 20.35 192 MET A C 1
ATOM 1383 O O . MET A 1 192 ? 92.097 3.101 70.910 1.00 19.89 192 MET A O 1
ATOM 1388 N N . GLY A 1 193 ? 92.796 1.554 69.424 1.00 15.49 193 GLY A N 1
ATOM 1389 C CA . GLY A 1 193 ? 91.868 0.556 69.928 1.00 16.39 193 GLY A CA 1
ATOM 1390 C C . GLY A 1 193 ? 92.017 0.259 71.410 1.00 19.23 193 GLY A C 1
ATOM 1391 O O . GLY A 1 193 ? 91.053 0.391 72.178 1.00 16.03 193 GLY A O 1
ATOM 1392 N N . THR A 1 194 ? 93.229 -0.115 71.829 1.00 15.73 194 THR A N 1
ATOM 1393 C CA . THR A 1 194 ? 93.422 -0.524 73.218 1.00 16.57 194 THR A CA 1
ATOM 1394 C C . THR A 1 194 ? 93.181 0.640 74.176 1.00 17.18 194 THR A C 1
ATOM 1395 O O . THR A 1 194 ? 92.561 0.458 75.233 1.00 17.14 194 THR A O 1
ATOM 1399 N N . ARG A 1 195 ? 93.598 1.854 73.797 1.00 14.68 195 ARG A N 1
ATOM 1400 C CA . ARG A 1 195 ? 93.406 3.010 74.670 1.00 13.12 195 ARG A CA 1
ATOM 1401 C C . ARG A 1 195 ? 91.926 3.250 74.976 1.00 16.05 195 ARG A C 1
ATOM 1402 O O . ARG A 1 195 ? 91.565 3.582 76.115 1.00 15.59 195 ARG A O 1
ATOM 1410 N N . PHE A 1 196 ? 91.046 3.094 73.982 1.00 13.71 196 PHE A N 1
ATOM 1411 C CA . PHE A 1 196 ? 89.634 3.346 74.268 1.00 15.80 196 PHE A CA 1
ATOM 1412 C C . PHE A 1 196 ? 88.916 2.141 74.874 1.00 17.27 196 PHE A C 1
ATOM 1413 O O . PHE A 1 196 ? 87.894 2.328 75.546 1.00 18.40 196 PHE A O 1
ATOM 1421 N N . VAL A 1 197 ? 89.390 0.915 74.636 1.00 17.42 197 VAL A N 1
ATOM 1422 C CA . VAL A 1 197 ? 88.899 -0.222 75.418 1.00 17.03 197 VAL A CA 1
ATOM 1423 C C . VAL A 1 197 ? 89.173 0.005 76.898 1.00 18.26 197 VAL A C 1
ATOM 1424 O O . VAL A 1 197 ? 88.357 -0.349 77.765 1.00 16.69 197 VAL A O 1
ATOM 1428 N N . ALA A 1 198 ? 90.328 0.594 77.213 1.00 14.01 198 ALA A N 1
ATOM 1429 C CA . ALA A 1 198 ? 90.694 0.925 78.592 1.00 17.41 198 ALA A CA 1
ATOM 1430 C C . ALA A 1 198 ? 90.101 2.274 79.018 1.00 18.20 198 ALA A C 1
ATOM 1431 O O . ALA A 1 198 ? 90.800 3.186 79.458 1.00 17.78 198 ALA A O 1
ATOM 1433 N N . SER A 1 199 ? 88.776 2.383 78.923 1.00 16.40 199 SER A N 1
ATOM 1434 C CA . SER A 1 199 ? 88.111 3.624 79.293 1.00 17.67 199 SER A CA 1
ATOM 1435 C C . SER A 1 199 ? 86.919 3.339 80.198 1.00 14.85 199 SER A C 1
ATOM 1436 O O . SER A 1 199 ? 86.398 2.221 80.244 1.00 16.56 199 SER A O 1
ATOM 1439 N N . VAL A 1 200 ? 86.474 4.384 80.902 1.00 13.26 200 VAL A N 1
ATOM 1440 C CA . VAL A 1 200 ? 85.341 4.217 81.818 1.00 17.27 200 VAL A CA 1
ATOM 1441 C C . VAL A 1 200 ? 84.095 3.794 81.048 1.00 16.54 200 VAL A C 1
ATOM 1442 O O . VAL A 1 200 ? 83.331 2.930 81.498 1.00 15.80 200 VAL A O 1
ATOM 1446 N N . GLU A 1 201 ? 83.895 4.363 79.855 1.00 16.91 201 GLU A N 1
ATOM 1447 C CA . GLU A 1 201 ? 82.699 4.097 79.067 1.00 13.93 201 GLU A CA 1
ATOM 1448 C C . GLU A 1 201 ? 82.797 2.817 78.254 1.00 18.19 201 GLU A C 1
ATOM 1449 O O . GLU A 1 201 ? 81.810 2.428 77.615 1.00 15.84 201 GLU A O 1
ATOM 1455 N N . SER A 1 202 ? 83.956 2.165 78.238 1.00 13.54 202 SER A N 1
ATOM 1456 C CA . SER A 1 202 ? 84.057 0.862 77.597 1.00 15.19 202 SER A CA 1
ATOM 1457 C C . SER A 1 202 ? 83.326 -0.179 78.427 1.00 14.31 202 SER A C 1
ATOM 1458 O O . SER A 1 202 ? 83.386 -0.152 79.656 1.00 16.84 202 SER A O 1
ATOM 1461 N N . ASP A 1 203 ? 82.615 -1.087 77.756 1.00 15.08 203 ASP A N 1
ATOM 1462 C CA . ASP A 1 203 ? 81.832 -2.110 78.437 1.00 20.77 203 ASP A CA 1
ATOM 1463 C C . ASP A 1 203 ? 82.502 -3.481 78.427 1.00 20.99 203 ASP A C 1
ATOM 1464 O O . ASP A 1 203 ? 81.846 -4.487 78.709 1.00 16.06 203 ASP A O 1
ATOM 1469 N N . VAL A 1 204 ? 83.805 -3.544 78.152 1.00 14.35 204 VAL A N 1
ATOM 1470 C CA . VAL A 1 204 ? 84.514 -4.798 78.338 1.00 20.13 204 VAL A CA 1
ATOM 1471 C C . VAL A 1 204 ? 84.559 -5.127 79.829 1.00 18.46 204 VAL A C 1
ATOM 1472 O O . VAL A 1 204 ? 84.468 -4.242 80.688 1.00 16.27 204 VAL A O 1
ATOM 1476 N N . HIS A 1 205 ? 84.683 -6.411 80.135 1.00 18.72 205 HIS A N 1
ATOM 1477 C CA . HIS A 1 205 ? 84.656 -6.879 81.520 1.00 19.35 205 HIS A CA 1
ATOM 1478 C C . HIS A 1 205 ? 85.736 -6.175 82.343 1.00 23.62 205 HIS A C 1
ATOM 1479 O O . HIS A 1 205 ? 86.830 -5.909 81.829 1.00 22.32 205 HIS A O 1
ATOM 1486 N N . PRO A 1 206 ? 85.465 -5.848 83.616 1.00 23.16 206 PRO A N 1
ATOM 1487 C CA . PRO A 1 206 ? 86.491 -5.180 84.440 1.00 21.59 206 PRO A CA 1
ATOM 1488 C C . PRO A 1 206 ? 87.844 -5.874 84.434 1.00 23.92 206 PRO A C 1
ATOM 1489 O O . PRO A 1 206 ? 88.877 -5.198 84.518 1.00 23.86 206 PRO A O 1
ATOM 1493 N N . VAL A 1 207 ? 87.872 -7.202 84.317 1.00 25.38 207 VAL A N 1
ATOM 1494 C CA . VAL A 1 207 ? 89.143 -7.928 84.302 1.00 25.43 207 VAL A CA 1
ATOM 1495 C C . VAL A 1 207 ? 89.936 -7.581 83.049 1.00 23.88 207 VAL A C 1
ATOM 1496 O O . VAL A 1 207 ? 91.173 -7.473 83.080 1.00 21.37 207 VAL A O 1
ATOM 1500 N N . TYR A 1 208 ? 89.238 -7.445 81.920 1.00 19.90 208 TYR A N 1
ATOM 1501 C CA . TYR A 1 208 ? 89.882 -7.019 80.682 1.00 19.89 208 TYR A CA 1
ATOM 1502 C C . TYR A 1 208 ? 90.592 -5.689 80.888 1.00 19.97 208 TYR A C 1
ATOM 1503 O O . TYR A 1 208 ? 91.763 -5.533 80.524 1.00 20.33 208 TYR A O 1
ATOM 1512 N N . LYS A 1 209 ? 89.903 -4.729 81.510 1.00 18.56 209 LYS A N 1
ATOM 1513 C CA . LYS A 1 209 ? 90.506 -3.425 81.775 1.00 20.46 209 LYS A CA 1
ATOM 1514 C C . LYS A 1 209 ? 91.706 -3.550 82.710 1.00 23.38 209 LYS A C 1
ATOM 1515 O O . LYS A 1 209 ? 92.758 -2.938 82.478 1.00 22.02 209 LYS A O 1
ATOM 1521 N N . GLU A 1 210 ? 91.571 -4.353 83.766 1.00 20.41 210 GLU A N 1
ATOM 1522 C CA . GLU A 1 210 ? 92.660 -4.501 84.726 1.00 20.96 210 GLU A CA 1
ATOM 1523 C C . GLU A 1 210 ? 93.886 -5.126 84.072 1.00 21.18 210 GLU A C 1
ATOM 1524 O O . GLU A 1 210 ? 95.022 -4.767 84.398 1.00 21.22 210 GLU A O 1
ATOM 1530 N N . LYS A 1 211 ? 93.681 -6.085 83.165 1.00 19.89 211 LYS A N 1
ATOM 1531 C CA . LYS A 1 211 ? 94.821 -6.713 82.506 1.00 22.33 211 LYS A CA 1
ATOM 1532 C C . LYS A 1 211 ? 95.559 -5.725 81.608 1.00 21.58 211 LYS A C 1
ATOM 1533 O O . LYS A 1 211 ? 96.794 -5.744 81.546 1.00 19.51 211 LYS A O 1
ATOM 1539 N N . ILE A 1 212 ? 94.829 -4.846 80.922 1.00 19.00 212 ILE A N 1
ATOM 1540 C CA . ILE A 1 212 ? 95.476 -3.827 80.092 1.00 16.87 212 ILE A CA 1
ATOM 1541 C C . ILE A 1 212 ? 96.325 -2.903 80.956 1.00 19.79 212 ILE A C 1
ATOM 1542 O O . ILE A 1 212 ? 97.482 -2.602 80.635 1.00 18.39 212 ILE A O 1
ATOM 1547 N N . VAL A 1 213 ? 95.751 -2.430 82.063 1.00 18.69 213 VAL A N 1
ATOM 1548 C CA . VAL A 1 213 ? 96.477 -1.563 82.982 1.00 18.15 213 VAL A CA 1
ATOM 1549 C C . VAL A 1 213 ? 97.756 -2.241 83.457 1.00 19.17 213 VAL A C 1
ATOM 1550 O O . VAL A 1 213 ? 98.838 -1.646 83.442 1.00 19.78 213 VAL A O 1
ATOM 1554 N N . LYS A 1 214 ? 97.650 -3.499 83.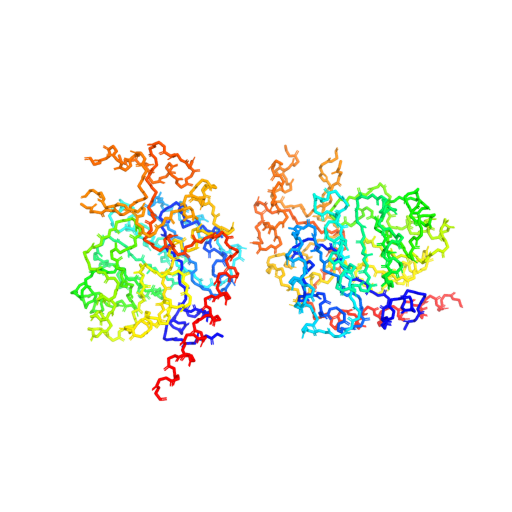884 1.00 20.22 214 LYS A N 1
ATOM 1555 C CA . LYS A 1 214 ? 98.810 -4.160 84.475 1.00 19.30 214 LYS A CA 1
ATOM 1556 C C . LYS A 1 214 ? 99.828 -4.560 83.419 1.00 22.09 214 LYS A C 1
ATOM 1557 O O . LYS A 1 214 ? 101.020 -4.657 83.721 1.00 20.05 214 LYS A O 1
ATOM 1563 N N . ALA A 1 215 ? 99.383 -4.791 82.186 1.00 16.98 215 ALA A N 1
ATOM 1564 C CA . ALA A 1 215 ? 100.260 -5.331 81.155 1.00 20.25 215 ALA A CA 1
ATOM 1565 C C . ALA A 1 215 ? 101.367 -4.344 80.805 1.00 19.75 215 ALA A C 1
ATOM 1566 O O . ALA A 1 215 ? 101.134 -3.136 80.714 1.00 20.56 215 ALA A O 1
ATOM 1568 N N . SER A 1 216 ? 102.576 -4.870 80.593 1.00 18.13 216 SER A N 1
ATOM 1569 C CA . SER A 1 216 ? 103.709 -4.084 80.124 1.00 17.29 216 SER A CA 1
ATOM 1570 C C . SER A 1 216 ? 103.808 -4.147 78.599 1.00 16.91 216 SER A C 1
ATOM 1571 O O . SER A 1 216 ? 103.032 -4.830 77.928 1.00 16.72 216 SER A O 1
ATOM 1574 N N . ILE A 1 217 ? 104.809 -3.457 78.035 1.00 20.06 217 ILE A N 1
ATOM 1575 C CA . ILE A 1 217 ? 104.977 -3.466 76.582 1.00 15.35 217 ILE A CA 1
ATOM 1576 C C . ILE A 1 217 ? 105.396 -4.837 76.063 1.00 20.43 217 ILE A C 1
ATOM 1577 O O . ILE A 1 217 ? 105.303 -5.092 74.856 1.00 18.83 217 ILE A O 1
ATOM 1582 N N . ARG A 1 218 ? 105.847 -5.734 76.945 1.00 19.31 218 ARG A N 1
ATOM 1583 C CA . ARG A 1 218 ? 106.311 -7.064 76.563 1.00 25.49 218 ARG A CA 1
ATOM 1584 C C . ARG A 1 218 ? 105.308 -8.161 76.896 1.00 25.72 218 ARG A C 1
ATOM 1585 O O . ARG A 1 218 ? 105.630 -9.343 76.753 1.00 24.73 218 ARG A O 1
ATOM 1593 N N . ASP A 1 219 ? 104.101 -7.812 77.338 1.00 21.45 219 ASP A N 1
ATOM 1594 C CA . ASP A 1 219 ? 103.174 -8.814 77.840 1.00 21.38 219 ASP A CA 1
ATOM 1595 C C . ASP A 1 219 ? 102.185 -9.300 76.790 1.00 25.75 219 ASP A C 1
ATOM 1596 O O . ASP A 1 219 ? 101.157 -9.878 77.152 1.00 26.69 219 ASP A O 1
ATOM 1601 N N . THR A 1 220 ? 102.452 -9.078 75.507 1.00 21.09 220 THR A N 1
ATOM 1602 C CA . THR A 1 220 ? 101.624 -9.701 74.486 1.00 25.20 220 THR A CA 1
ATOM 1603 C C . THR A 1 220 ? 102.428 -10.768 73.756 1.00 25.89 220 THR A C 1
ATOM 1604 O O . THR A 1 220 ? 103.661 -10.790 73.803 1.00 29.19 220 THR A O 1
ATOM 1608 N N . VAL A 1 221 ? 101.706 -11.680 73.108 1.00 27.58 221 VAL A N 1
ATOM 1609 C CA . VAL A 1 221 ? 102.290 -12.739 72.293 1.00 29.99 221 VAL A CA 1
ATOM 1610 C C . VAL A 1 221 ? 101.544 -12.788 70.980 1.00 27.65 221 VAL A C 1
ATOM 1611 O O . VAL A 1 221 ? 100.361 -12.447 70.906 1.00 29.48 221 VAL A O 1
ATOM 1615 N N . VAL A 1 222 ? 102.230 -13.262 69.950 1.00 30.57 222 VAL A N 1
ATOM 1616 C CA . VAL A 1 222 ? 101.617 -13.524 68.657 1.00 33.30 222 VAL A CA 1
ATOM 1617 C C . VAL A 1 222 ? 101.399 -15.026 68.545 1.00 36.68 222 VAL A C 1
ATOM 1618 O O . VAL A 1 222 ? 102.355 -15.806 68.634 1.00 40.61 222 VAL A O 1
ATOM 1622 N N . THR A 1 223 ? 100.145 -15.430 68.366 1.00 35.22 223 THR A N 1
ATOM 1623 C CA . THR A 1 223 ? 99.767 -16.831 68.254 1.00 43.98 223 THR A CA 1
ATOM 1624 C C . THR A 1 223 ? 99.022 -17.065 66.948 1.00 49.36 223 THR A C 1
ATOM 1625 O O . THR A 1 223 ? 98.333 -16.175 66.439 1.00 46.19 223 THR A O 1
ATOM 1629 N N . GLY A 1 224 ? 99.145 -18.283 66.425 1.00 54.70 224 GLY A N 1
ATOM 1630 C CA . GLY A 1 224 ? 98.476 -18.658 65.193 1.00 49.66 224 GLY A CA 1
ATOM 1631 C C . GLY A 1 224 ? 99.207 -18.187 63.954 1.00 49.83 224 GLY A C 1
ATOM 1632 O O . GLY A 1 224 ? 100.411 -18.404 63.820 1.00 55.26 224 GLY A O 1
ATOM 1633 N N . HIS A 1 229 ? 97.343 -17.515 60.511 1.00 65.54 229 HIS A N 1
ATOM 1634 C CA . HIS A 1 229 ? 96.681 -16.231 60.715 1.00 65.05 229 HIS A CA 1
ATOM 1635 C C . HIS A 1 229 ? 97.047 -15.640 62.075 1.00 55.10 229 HIS A C 1
ATOM 1636 O O . HIS A 1 229 ? 96.304 -15.804 63.044 1.00 52.15 229 HIS A O 1
ATOM 1643 N N . PRO A 1 230 ? 98.177 -14.936 62.135 1.00 46.06 230 PRO A N 1
ATOM 1644 C CA . PRO A 1 230 ? 98.694 -14.473 63.429 1.00 42.62 230 PRO A CA 1
ATOM 1645 C C . PRO A 1 230 ? 97.751 -13.483 64.100 1.00 37.69 230 PRO A C 1
ATOM 1646 O O . PRO A 1 230 ? 97.038 -12.723 63.442 1.00 31.56 230 PRO A O 1
ATOM 1650 N N . ALA A 1 231 ? 97.754 -13.504 65.434 1.00 33.97 231 ALA A N 1
ATOM 1651 C CA . ALA A 1 231 ? 96.946 -12.590 66.226 1.00 31.33 231 ALA A CA 1
ATOM 1652 C C . ALA A 1 231 ? 97.676 -12.286 67.526 1.00 30.26 231 ALA A C 1
ATOM 1653 O O . ALA A 1 231 ? 98.251 -13.185 68.142 1.00 32.06 231 ALA A O 1
ATOM 1655 N N . ARG A 1 232 ? 97.656 -11.020 67.935 1.00 24.90 2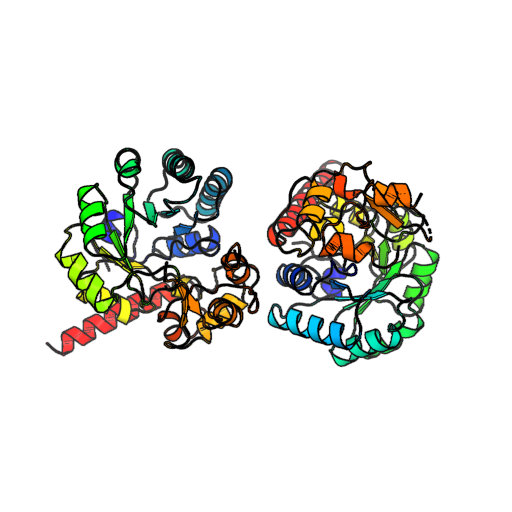32 ARG A N 1
ATOM 1656 C CA . ARG A 1 232 ? 98.361 -10.582 69.133 1.00 26.03 232 ARG A CA 1
ATOM 1657 C C . ARG A 1 232 ? 97.397 -10.562 70.311 1.00 25.61 232 ARG A C 1
ATOM 1658 O O . ARG A 1 232 ? 96.355 -9.898 70.257 1.00 24.18 232 ARG A O 1
ATOM 1666 N N . VAL A 1 233 ? 97.754 -11.283 71.375 1.00 25.80 233 VAL A N 1
ATOM 1667 C CA . VAL A 1 233 ? 96.952 -11.342 72.586 1.00 25.92 233 VAL A CA 1
ATOM 1668 C C . VAL A 1 233 ? 97.863 -11.252 73.805 1.00 24.83 233 VAL A C 1
ATOM 1669 O O . VAL A 1 233 ? 99.074 -11.477 73.733 1.00 25.73 233 VAL A O 1
ATOM 1673 N N . LEU A 1 234 ? 97.246 -10.926 74.934 1.00 24.41 234 LEU A N 1
ATOM 1674 C CA . LEU A 1 234 ? 97.939 -10.883 76.214 1.00 28.33 234 LEU A CA 1
ATOM 1675 C C . LEU A 1 234 ? 98.517 -12.254 76.558 1.00 26.48 234 LEU A C 1
ATOM 1676 O O . LEU A 1 234 ? 97.974 -13.292 76.172 1.00 26.17 234 LEU A O 1
ATOM 1681 N N . ARG A 1 235 ? 99.643 -12.255 77.282 1.00 30.05 235 ARG A N 1
ATOM 1682 C CA . ARG A 1 235 ? 100.304 -13.496 77.685 1.00 28.56 235 ARG A CA 1
ATOM 1683 C C . ARG A 1 235 ? 99.534 -14.207 78.796 1.00 33.18 235 ARG A C 1
ATOM 1684 O O . ARG A 1 235 ? 99.999 -14.277 79.937 1.00 38.31 235 ARG A O 1
ATOM 1692 N N . THR A 1 236 ? 98.377 -14.748 78.464 1.00 33.45 236 THR A N 1
ATOM 1693 C CA . THR A 1 236 ? 97.410 -15.374 79.352 1.00 38.88 236 THR A CA 1
ATOM 1694 C C . THR A 1 236 ? 97.564 -16.895 79.317 1.00 40.77 236 THR A C 1
ATOM 1695 O O . THR A 1 236 ? 98.221 -17.439 78.425 1.00 36.98 236 THR A O 1
ATOM 1699 N N . PRO A 1 237 ? 97.005 -17.625 80.297 1.00 45.42 237 PRO A N 1
ATOM 1700 C CA . PRO A 1 237 ? 97.080 -19.097 80.227 1.00 43.25 237 PRO A CA 1
ATOM 1701 C C . PRO A 1 237 ? 96.536 -19.676 78.933 1.00 42.18 237 PRO A C 1
ATOM 1702 O O . PRO A 1 237 ? 97.117 -20.620 78.387 1.00 48.55 237 PRO A O 1
ATOM 1706 N N . PHE A 1 238 ? 95.428 -19.133 78.425 1.00 42.32 238 PHE A N 1
ATOM 1707 C CA . PHE A 1 238 ? 94.853 -19.654 77.191 1.00 41.86 238 PHE A CA 1
ATOM 1708 C C . PHE A 1 238 ? 95.762 -19.390 76.000 1.00 43.10 238 PHE A C 1
ATOM 1709 O O . PHE A 1 238 ? 95.849 -20.216 75.085 1.00 44.06 238 PHE A O 1
ATOM 1717 N N . ALA A 1 239 ? 96.439 -18.239 75.983 1.00 43.10 239 ALA A N 1
ATOM 1718 C CA . ALA A 1 239 ? 97.395 -17.984 74.912 1.00 40.09 239 ALA A CA 1
ATOM 1719 C C . ALA A 1 239 ? 98.547 -18.973 74.966 1.00 41.93 239 ALA A C 1
ATOM 1720 O O . ALA A 1 239 ? 99.108 -19.329 73.925 1.00 43.04 239 ALA A O 1
ATOM 1722 N N . ARG A 1 240 ? 98.906 -19.434 76.167 1.00 44.71 240 ARG A N 1
ATOM 1723 C CA . ARG A 1 240 ? 99.909 -20.489 76.284 1.00 49.00 240 ARG A CA 1
ATOM 1724 C C . ARG A 1 240 ? 99.384 -21.803 75.723 1.00 47.84 240 ARG A C 1
ATOM 1725 O O . ARG A 1 240 ? 100.067 -22.472 74.939 1.00 51.20 240 ARG A O 1
ATOM 1733 N N . LYS A 1 241 ? 98.167 -22.189 76.113 1.00 49.33 241 LYS A N 1
ATOM 1734 C CA . LYS A 1 241 ? 97.628 -23.470 75.671 1.00 50.16 241 LYS A CA 1
ATOM 1735 C C . LYS A 1 241 ? 97.469 -23.524 74.158 1.00 50.35 241 LYS A C 1
ATOM 1736 O O . LYS A 1 241 ? 97.581 -24.602 73.563 1.00 51.70 241 LYS A O 1
ATOM 1742 N N . ILE A 1 242 ? 97.211 -22.380 73.518 1.00 48.93 242 ILE A N 1
ATOM 1743 C CA . ILE A 1 242 ? 97.079 -22.358 72.063 1.00 51.25 242 ILE A CA 1
ATOM 1744 C C . ILE A 1 242 ? 98.432 -22.603 71.397 1.00 52.50 242 ILE A C 1
ATOM 1745 O O . ILE A 1 242 ? 98.520 -23.291 70.372 1.00 51.61 242 ILE A O 1
ATOM 1750 N N . GLN A 1 243 ? 99.504 -22.067 71.970 1.00 49.18 243 GLN A N 1
ATOM 1751 C CA . GLN A 1 243 ? 100.841 -22.331 71.448 1.00 53.40 243 GLN A CA 1
ATOM 1752 C C . GLN A 1 243 ? 101.265 -23.757 71.784 1.00 51.63 243 GLN A C 1
ATOM 1753 O O . GLN A 1 243 ? 102.280 -24.241 71.292 1.00 53.90 243 GLN A O 1
ATOM 1759 N N . LEU A 1 257 ? 89.499 -22.087 69.974 1.00 48.58 257 LEU A N 1
ATOM 1760 C CA . LEU A 1 257 ? 89.589 -20.673 69.619 1.00 48.48 257 LEU A CA 1
ATOM 1761 C C . LEU A 1 257 ? 88.215 -20.053 69.397 1.00 51.13 257 LEU A C 1
ATOM 1762 O O . LEU A 1 257 ? 88.053 -18.831 69.491 1.00 48.66 257 LEU A O 1
ATOM 1767 N N . VAL A 1 258 ? 87.222 -20.892 69.100 1.00 52.07 258 VAL A N 1
ATOM 1768 C CA . VAL A 1 258 ? 85.889 -20.380 68.808 1.00 48.78 258 VAL A CA 1
ATOM 1769 C C . VAL A 1 258 ? 85.281 -19.806 70.082 1.00 49.51 258 VAL A C 1
ATOM 1770 O O . VAL A 1 258 ? 85.352 -20.412 71.161 1.00 51.05 258 VAL A O 1
ATOM 1774 N N . GLY A 1 259 ? 84.718 -18.605 69.970 1.00 44.31 259 GLY A N 1
ATOM 1775 C CA . GLY A 1 259 ? 84.185 -17.905 71.114 1.00 41.10 259 GLY A CA 1
ATOM 1776 C C . GLY A 1 259 ? 85.209 -17.375 72.092 1.00 37.09 259 GLY A C 1
ATOM 1777 O O . GLY A 1 259 ? 84.815 -16.771 73.092 1.00 35.97 259 GLY A O 1
ATOM 1778 N N . SER A 1 260 ? 86.511 -17.551 71.831 1.00 40.37 260 SER A N 1
ATOM 1779 C CA . SER A 1 260 ? 87.515 -17.186 72.831 1.00 36.92 260 SER A CA 1
ATOM 1780 C C . SER A 1 260 ? 87.571 -15.678 73.054 1.00 34.30 260 SER A C 1
ATOM 1781 O O . SER A 1 260 ? 87.783 -15.227 74.186 1.00 31.35 260 SER A O 1
ATOM 1784 N N . LEU A 1 261 ? 87.375 -14.877 72.000 1.00 29.75 261 LEU A N 1
ATOM 1785 C CA . LEU A 1 261 ? 87.388 -13.427 72.182 1.00 32.97 261 LEU A CA 1
ATOM 1786 C C . LEU A 1 261 ? 86.194 -12.966 73.008 1.00 29.93 261 LEU A C 1
ATOM 1787 O O . LEU A 1 261 ? 86.335 -12.104 73.885 1.00 31.32 261 LEU A O 1
ATOM 1792 N N . ARG A 1 262 ? 85.015 -13.543 72.763 1.00 32.84 262 ARG A N 1
ATOM 1793 C CA . ARG A 1 262 ? 83.838 -13.185 73.551 1.00 30.81 262 ARG A CA 1
ATOM 1794 C C . ARG A 1 262 ? 84.030 -13.519 75.027 1.00 29.95 262 ARG A C 1
ATOM 1795 O O . ARG A 1 262 ? 83.603 -12.757 75.903 1.00 26.49 262 ARG A O 1
ATOM 1803 N N . ARG A 1 263 ? 84.670 -14.652 75.325 1.00 30.00 263 ARG A N 1
ATOM 1804 C CA . ARG A 1 263 ? 84.850 -15.038 76.723 1.00 32.89 263 ARG A CA 1
ATOM 1805 C C . ARG A 1 263 ? 85.717 -14.031 77.467 1.00 29.00 263 ARG A C 1
ATOM 1806 O O . ARG A 1 263 ? 85.486 -13.757 78.650 1.00 29.12 263 ARG A O 1
ATOM 1814 N N . ALA A 1 264 ? 86.727 -13.470 76.795 1.00 30.50 264 ALA A N 1
ATOM 1815 C CA . ALA A 1 264 ? 87.555 -12.456 77.441 1.00 26.92 264 ALA A CA 1
ATOM 1816 C C . ALA A 1 264 ? 86.791 -11.148 77.595 1.00 28.28 264 ALA A C 1
ATOM 1817 O O . ALA A 1 264 ? 86.704 -10.594 78.698 1.00 27.65 264 ALA A O 1
ATOM 1819 N N . VAL A 1 265 ? 86.215 -10.647 76.499 1.00 26.74 265 VAL A N 1
ATOM 1820 C CA . VAL A 1 265 ? 85.559 -9.341 76.515 1.00 27.49 265 VAL A CA 1
ATOM 1821 C C . VAL A 1 265 ? 84.319 -9.359 77.402 1.00 24.20 265 VAL A C 1
ATOM 1822 O O . VAL A 1 265 ? 84.123 -8.472 78.241 1.00 26.02 265 VAL A O 1
ATOM 1826 N N . VAL A 1 266 ? 83.452 -10.344 77.218 1.00 27.38 266 VAL A N 1
ATOM 1827 C CA . VAL A 1 266 ? 82.175 -10.335 77.923 1.00 31.83 266 VAL A CA 1
ATOM 1828 C C . VAL A 1 266 ? 82.297 -10.948 79.309 1.00 30.78 266 VAL A C 1
ATOM 1829 O O . VAL A 1 266 ? 81.760 -10.403 80.274 1.00 28.43 266 VAL A O 1
ATOM 1833 N N . GLU A 1 267 ? 83.010 -12.067 79.432 1.00 28.31 267 GLU A N 1
ATOM 1834 C CA . GLU A 1 267 ? 83.074 -12.815 80.682 1.00 34.42 267 GLU A CA 1
ATOM 1835 C C . GLU A 1 267 ? 84.351 -12.567 81.477 1.00 35.52 267 GLU A C 1
ATOM 1836 O O . GLU A 1 267 ? 84.444 -13.030 82.617 1.00 32.33 267 GLU A O 1
ATOM 1842 N N . GLY A 1 268 ? 85.335 -11.867 80.914 1.00 27.94 268 GLY A N 1
ATOM 1843 C CA . GLY A 1 268 ? 86.602 -11.716 81.613 1.00 29.44 268 GLY A CA 1
ATOM 1844 C C . GLY A 1 268 ? 87.257 -13.027 81.991 1.00 30.60 268 GLY A C 1
ATOM 1845 O O . GLY A 1 268 ? 87.890 -13.119 83.048 1.00 30.90 268 GLY A O 1
ATOM 1846 N N . ASP A 1 269 ? 87.127 -14.046 81.147 1.00 28.26 269 ASP A N 1
ATOM 1847 C CA . ASP A 1 269 ? 87.608 -15.389 81.456 1.00 31.76 269 ASP A CA 1
ATOM 1848 C C . ASP A 1 269 ? 89.123 -15.451 81.256 1.00 32.88 269 ASP A C 1
ATOM 1849 O O . ASP A 1 269 ? 89.605 -15.474 80.121 1.00 35.38 269 ASP A O 1
ATOM 1854 N N . LEU A 1 270 ? 89.877 -15.488 82.360 1.00 34.62 270 LEU A N 1
ATOM 1855 C CA . LEU A 1 270 ? 91.330 -15.610 82.259 1.00 37.05 270 LEU A CA 1
ATOM 1856 C C . LEU A 1 270 ? 91.761 -16.980 81.770 1.00 41.45 270 LEU A C 1
ATOM 1857 O O . LEU A 1 270 ? 92.888 -17.126 81.287 1.00 38.92 270 LEU A O 1
ATOM 1862 N N . GLU A 1 271 ? 90.898 -17.986 81.902 1.00 40.71 271 GLU A N 1
ATOM 1863 C CA . GLU A 1 271 ? 91.292 -19.353 81.590 1.00 46.09 271 GLU A CA 1
ATOM 1864 C C . GLU A 1 271 ? 91.251 -19.628 80.093 1.00 40.36 271 GLU A C 1
ATOM 1865 O O . GLU A 1 271 ? 92.205 -20.179 79.536 1.00 47.55 271 GLU A O 1
ATOM 1871 N N . ARG A 1 272 ? 90.152 -19.269 79.422 1.00 39.77 272 ARG A N 1
ATOM 1872 C CA . ARG A 1 272 ? 90.028 -19.530 77.990 1.00 44.09 272 ARG A CA 1
ATOM 1873 C C . ARG A 1 272 ? 89.538 -18.313 77.211 1.00 35.67 272 ARG A C 1
ATOM 1874 O O . ARG A 1 272 ? 88.903 -18.474 76.165 1.00 35.39 272 ARG A O 1
ATOM 1882 N N . GLY A 1 273 ? 89.797 -17.104 77.702 1.00 35.70 273 GLY A N 1
ATOM 1883 C CA . GLY A 1 273 ? 89.554 -15.904 76.919 1.00 33.86 273 GLY A CA 1
ATOM 1884 C C . GLY A 1 273 ? 90.802 -15.503 76.147 1.00 33.44 273 GLY A C 1
ATOM 1885 O O . GLY A 1 273 ? 91.926 -15.645 76.632 1.00 29.30 273 GLY A O 1
ATOM 1886 N N . SER A 1 274 ? 90.590 -15.009 74.929 1.00 31.64 274 SER A N 1
ATOM 1887 C CA . SER A 1 274 ? 91.663 -14.444 74.116 1.00 28.57 274 SER A CA 1
ATOM 1888 C C . SER A 1 274 ? 91.634 -12.929 74.285 1.00 27.50 274 SER A C 1
ATOM 1889 O O . SER A 1 274 ? 90.693 -12.263 73.841 1.00 24.35 274 SER A O 1
ATOM 1892 N N . PHE A 1 275 ? 92.659 -12.384 74.938 1.00 25.66 275 PHE A N 1
ATOM 1893 C CA . PHE A 1 275 ? 92.682 -10.965 75.283 1.00 27.27 275 PHE A CA 1
ATOM 1894 C C . PHE A 1 275 ? 93.456 -10.225 74.195 1.00 24.88 275 PHE A C 1
ATOM 1895 O O . PHE A 1 275 ? 94.655 -9.977 74.317 1.00 23.26 275 PHE A O 1
ATOM 1903 N N . ALA A 1 276 ? 92.744 -9.874 73.122 1.00 22.90 276 ALA A N 1
ATOM 1904 C CA . ALA A 1 276 ? 93.319 -9.225 71.939 1.00 27.07 276 ALA A CA 1
ATOM 1905 C C . ALA A 1 276 ? 93.632 -7.772 72.269 1.00 28.99 276 ALA A C 1
ATOM 1906 O O . ALA A 1 276 ? 92.802 -6.878 72.097 1.00 31.89 276 ALA A O 1
ATOM 1908 N N . VAL A 1 277 ? 94.842 -7.528 72.761 1.00 23.33 277 VAL A N 1
ATOM 1909 C CA . VAL A 1 277 ? 95.279 -6.176 73.076 1.00 22.50 277 VAL A CA 1
ATOM 1910 C C . VAL A 1 277 ? 96.674 -5.981 72.492 1.00 21.80 277 VAL A C 1
ATOM 1911 O O . VAL A 1 277 ? 97.455 -6.930 72.362 1.00 20.31 277 VAL A O 1
ATOM 1915 N N . GLY A 1 278 ? 96.970 -4.737 72.109 1.00 20.68 278 GLY A N 1
ATOM 1916 C CA . GLY A 1 278 ? 98.215 -4.419 71.447 1.00 18.89 278 GLY A CA 1
ATOM 1917 C C . GLY A 1 278 ? 99.313 -4.062 72.425 1.00 17.98 278 GLY A C 1
ATOM 1918 O O . GLY A 1 278 ? 99.111 -3.981 73.636 1.00 16.58 278 GLY A O 1
ATOM 1919 N N . GLN A 1 279 ? 100.509 -3.843 71.867 1.00 15.95 279 GLN A N 1
ATOM 1920 C CA . GLN A 1 279 ? 101.651 -3.496 72.698 1.00 16.58 279 GLN A CA 1
ATOM 1921 C C . GLN A 1 279 ? 101.451 -2.163 73.394 1.00 16.12 279 GLN A C 1
ATOM 1922 O O . GLN A 1 279 ? 102.089 -1.911 74.422 1.00 15.51 279 GLN A O 1
ATOM 1928 N N . SER A 1 280 ? 100.557 -1.313 72.880 1.00 16.22 280 SER A N 1
ATOM 1929 C CA . SER A 1 280 ? 100.311 -0.053 73.571 1.00 17.26 280 SER A CA 1
ATOM 1930 C C . SER A 1 280 ? 99.690 -0.244 74.950 1.00 13.38 280 SER A C 1
ATOM 1931 O O . SER A 1 280 ? 99.589 0.735 75.692 1.00 15.38 280 SER A O 1
ATOM 1934 N N . ALA A 1 281 ? 99.283 -1.462 75.325 1.00 14.95 281 ALA A N 1
ATOM 1935 C CA . ALA A 1 281 ? 98.832 -1.662 76.705 1.00 15.06 281 ALA A CA 1
ATOM 1936 C C . ALA A 1 281 ? 99.925 -1.292 77.702 1.00 16.61 281 ALA A C 1
ATOM 1937 O O . ALA A 1 281 ? 99.629 -0.788 78.789 1.00 15.17 281 ALA A O 1
ATOM 1939 N N . GLY A 1 282 ? 101.195 -1.475 77.334 1.00 14.82 282 GLY A N 1
ATOM 1940 C CA . GLY A 1 282 ? 102.273 -1.088 78.230 1.00 14.51 282 GLY A CA 1
ATOM 1941 C C . GLY A 1 282 ? 102.402 0.404 78.446 1.00 17.05 282 GLY A C 1
ATOM 1942 O O . GLY A 1 282 ? 103.125 0.826 79.354 1.00 17.03 282 GLY A O 1
ATOM 1943 N N . LEU A 1 283 ? 101.724 1.207 77.633 1.00 14.74 283 LEU A N 1
ATOM 1944 C CA . LEU A 1 283 ? 101.687 2.649 77.795 1.00 15.98 283 LEU A CA 1
ATOM 1945 C C . LEU A 1 283 ? 100.473 3.106 78.590 1.00 18.48 283 LEU A C 1
ATOM 1946 O O . LEU A 1 283 ? 100.318 4.306 78.840 1.00 22.10 283 LEU A O 1
ATOM 1951 N N . ILE A 1 284 ? 99.600 2.182 78.969 1.00 16.03 284 ILE A N 1
ATOM 1952 C CA . ILE A 1 284 ? 98.335 2.505 79.616 1.00 16.15 284 ILE A CA 1
ATOM 1953 C C . ILE A 1 284 ? 98.432 2.073 81.074 1.00 17.23 284 ILE A C 1
ATOM 1954 O O . ILE A 1 284 ? 98.610 0.884 81.373 1.00 15.63 284 ILE A O 1
ATOM 1959 N N . ASP A 1 285 ? 98.344 3.039 81.978 1.00 16.91 285 ASP A N 1
ATOM 1960 C CA . ASP A 1 285 ? 98.494 2.766 83.397 1.00 21.60 285 ASP A CA 1
ATOM 1961 C C . ASP A 1 285 ? 97.248 3.060 84.205 1.00 18.94 285 ASP A C 1
ATOM 1962 O O . ASP A 1 285 ? 97.275 2.904 85.434 1.00 17.47 285 ASP A O 1
ATOM 1967 N N . GLU A 1 286 ? 96.162 3.477 83.567 1.00 16.50 286 GLU A N 1
ATOM 1968 C CA . GLU A 1 286 ? 94.927 3.676 84.312 1.00 20.03 286 GLU A CA 1
ATOM 1969 C C . GLU A 1 286 ? 93.770 3.789 83.335 1.00 19.12 286 GLU A C 1
ATOM 1970 O O . GLU A 1 286 ? 93.947 4.133 82.161 1.00 17.66 286 GLU A O 1
ATOM 1976 N N . ILE A 1 287 ? 92.587 3.468 83.838 1.00 17.00 287 ILE A N 1
ATOM 1977 C CA . ILE A 1 287 ? 91.356 3.580 83.064 1.00 16.83 287 ILE A CA 1
ATOM 1978 C C . ILE A 1 287 ? 90.869 5.021 83.156 1.00 21.61 287 ILE A C 1
ATOM 1979 O O . ILE A 1 287 ? 90.661 5.549 84.255 1.00 20.33 287 ILE A O 1
ATOM 1984 N N . LYS A 1 288 ? 90.702 5.666 82.004 1.00 16.84 288 LYS A N 1
ATOM 1985 C CA . LYS A 1 288 ? 90.293 7.057 81.985 1.00 15.99 288 LYS A CA 1
ATOM 1986 C C . LYS A 1 288 ? 88.925 7.225 81.329 1.00 17.01 288 LYS A C 1
ATOM 1987 O O . LYS A 1 288 ? 88.528 6.422 80.480 1.00 15.68 288 LYS A O 1
ATOM 1993 N N . PRO A 1 289 ? 88.198 8.280 81.679 1.00 16.58 289 PRO A N 1
ATOM 1994 C CA . PRO A 1 289 ? 87.040 8.668 80.873 1.00 16.74 289 PRO A CA 1
ATOM 1995 C C . PRO A 1 289 ? 87.461 8.976 79.448 1.00 17.81 289 PRO A C 1
ATOM 1996 O O . PRO A 1 289 ? 88.549 9.498 79.199 1.00 16.95 289 PRO A O 1
ATOM 2000 N N . VAL A 1 290 ? 86.568 8.647 78.513 1.00 16.10 290 VAL A N 1
ATOM 2001 C CA . VAL A 1 290 ? 86.780 8.958 77.101 1.00 17.56 290 VAL A CA 1
ATOM 2002 C C . VAL A 1 290 ? 87.088 10.437 76.913 1.00 17.53 290 VAL A C 1
ATOM 2003 O O . VAL A 1 290 ? 88.006 10.803 76.171 1.00 19.95 290 VAL A O 1
ATOM 2007 N N . LYS A 1 291 ? 86.353 11.309 77.607 1.00 20.29 291 LYS A N 1
ATOM 2008 C CA . LYS A 1 291 ? 86.583 12.746 77.465 1.00 20.91 291 LYS A CA 1
ATOM 2009 C C . LYS A 1 291 ? 88.002 13.126 77.873 1.00 20.93 291 LYS A C 1
ATOM 2010 O O . LYS A 1 291 ? 88.665 13.918 77.187 1.00 18.90 291 LYS A O 1
ATOM 2016 N N . GLN A 1 292 ? 88.482 12.579 78.992 1.00 19.95 292 GLN A N 1
ATOM 2017 C CA . GLN A 1 292 ? 89.834 12.887 79.441 1.00 18.15 292 GLN A CA 1
ATOM 2018 C C . GLN A 1 292 ? 90.876 12.340 78.473 1.00 17.49 292 GLN A C 1
ATOM 2019 O O . GLN A 1 292 ? 91.878 13.009 78.189 1.00 17.23 292 GLN A O 1
ATOM 2025 N N . ILE A 1 293 ? 90.672 11.112 77.984 1.00 15.05 293 ILE A N 1
ATOM 2026 C CA . ILE A 1 293 ? 91.595 10.534 77.001 1.00 16.03 293 ILE A CA 1
ATOM 2027 C C . ILE A 1 293 ? 91.814 11.499 75.843 1.00 18.49 293 ILE A C 1
ATOM 2028 O O . ILE A 1 293 ? 92.953 11.790 75.457 1.00 16.04 293 ILE A O 1
ATOM 2033 N N . ILE A 1 294 ? 90.726 12.008 75.271 1.00 16.11 294 ILE A N 1
ATOM 2034 C CA . ILE A 1 294 ? 90.855 12.887 74.113 1.00 14.31 294 ILE A CA 1
ATOM 2035 C C . ILE A 1 294 ? 91.492 14.214 74.509 1.00 18.27 294 ILE A C 1
ATOM 2036 O O . ILE A 1 294 ? 92.303 14.769 73.759 1.00 18.61 294 ILE A O 1
ATOM 2041 N N . GLU A 1 295 ? 91.148 14.747 75.694 1.00 17.18 295 GLU A N 1
ATOM 2042 C CA . GLU A 1 295 ? 91.785 15.978 76.169 1.00 17.95 295 GLU A CA 1
ATOM 2043 C C . GLU A 1 295 ? 93.293 15.802 76.339 1.00 17.23 295 GLU A C 1
ATOM 2044 O O . GLU A 1 295 ? 94.084 16.673 75.952 1.00 15.34 295 GLU A O 1
ATOM 2050 N N . ASP A 1 296 ? 93.707 14.703 76.969 1.00 16.12 296 ASP A N 1
ATOM 2051 C CA . ASP A 1 296 ? 95.134 14.494 77.218 1.00 16.92 296 ASP A CA 1
ATOM 2052 C C . ASP A 1 296 ? 95.901 14.273 75.914 1.00 15.59 296 ASP A C 1
ATOM 2053 O O . ASP A 1 296 ? 97.053 14.715 75.786 1.00 13.77 296 ASP A O 1
ATOM 2058 N N . ILE A 1 297 ? 95.296 13.555 74.956 1.00 14.98 297 ILE A N 1
ATOM 2059 C CA . ILE A 1 297 ? 95.938 13.359 73.649 1.00 15.32 297 ILE A CA 1
ATOM 2060 C C . ILE A 1 297 ? 96.252 14.704 73.014 1.00 17.59 297 ILE A C 1
ATOM 2061 O O . ILE A 1 297 ? 97.375 14.960 72.562 1.00 17.11 297 ILE A O 1
ATOM 2066 N N . LEU A 1 298 ? 95.240 15.565 72.932 1.00 17.53 298 LEU A N 1
ATOM 2067 C CA . LEU A 1 298 ? 95.385 16.837 72.236 1.00 22.59 298 LEU A CA 1
ATOM 2068 C C . LEU A 1 298 ? 96.415 17.723 72.920 1.00 19.59 298 LEU A C 1
ATOM 2069 O O . LEU A 1 298 ? 97.217 18.393 72.255 1.00 21.73 298 LEU A O 1
ATOM 2074 N N . LYS A 1 299 ? 96.411 17.738 74.250 1.00 17.46 299 LYS A N 1
ATOM 2075 C CA . LYS A 1 299 ? 97.357 18.570 74.982 1.00 17.64 299 LYS A CA 1
ATOM 2076 C C . LYS A 1 299 ? 98.782 18.101 74.739 1.00 18.64 299 LYS A C 1
ATOM 2077 O O . LYS A 1 299 ? 99.674 18.902 74.450 1.00 17.61 299 LYS A O 1
ATOM 2083 N N . GLU A 1 300 ? 99.009 16.794 74.845 1.00 18.00 300 GLU A N 1
ATOM 2084 C CA . GLU A 1 300 ? 100.348 16.260 74.669 1.00 16.35 300 GLU A CA 1
ATOM 2085 C C . GLU A 1 300 ? 100.797 16.351 73.217 1.00 17.74 300 GLU A C 1
ATOM 2086 O O . GLU A 1 300 ? 101.984 16.575 72.955 1.00 15.97 300 GLU A O 1
ATOM 2092 N N . PHE A 1 301 ? 99.870 16.191 72.265 1.00 15.32 301 PHE A N 1
ATOM 2093 C CA . PHE A 1 301 ? 100.214 16.375 70.857 1.00 16.64 301 PHE A CA 1
ATOM 2094 C C . PHE A 1 301 ? 100.792 17.767 70.631 1.00 16.90 301 PHE A C 1
ATOM 2095 O O . PHE A 1 301 ? 101.864 17.921 70.033 1.00 16.93 301 PHE A O 1
ATOM 2103 N N . LYS A 1 302 ? 100.115 18.790 71.161 1.00 16.67 302 LYS A N 1
ATOM 2104 C CA . LYS A 1 302 ? 100.564 20.169 70.991 1.00 17.26 302 LYS A CA 1
ATOM 2105 C C . LYS A 1 302 ? 101.887 20.419 71.703 1.00 22.33 302 LYS A C 1
ATOM 2106 O O . LYS A 1 302 ? 102.771 21.084 71.152 1.00 18.93 302 LYS A O 1
ATOM 2112 N N . GLU A 1 303 ? 102.046 19.895 72.926 1.00 17.87 303 GLU A N 1
ATOM 2113 C CA . GLU A 1 303 ? 103.326 20.031 73.623 1.00 18.21 303 GLU A CA 1
ATOM 2114 C C . GLU A 1 303 ? 104.448 19.335 72.866 1.00 19.24 303 GLU A C 1
ATOM 2115 O O . GLU A 1 303 ? 105.592 19.804 72.866 1.00 18.99 303 GLU A O 1
ATOM 2121 N N . THR A 1 304 ? 104.151 18.185 72.257 1.00 15.72 304 THR A N 1
ATOM 2122 C CA . THR A 1 304 ? 105.166 17.477 71.488 1.00 17.83 304 THR A CA 1
ATOM 2123 C C . THR A 1 304 ? 105.593 18.286 70.268 1.00 18.97 304 THR A C 1
ATOM 2124 O O . THR A 1 304 ? 106.793 18.392 69.976 1.00 17.04 304 THR A O 1
ATOM 2128 N N . VAL A 1 305 ? 104.630 18.883 69.554 1.00 18.75 305 VAL A N 1
ATOM 2129 C CA . VAL A 1 305 ? 104.969 19.664 68.362 1.00 19.36 305 VAL A CA 1
ATOM 2130 C C . VAL A 1 305 ? 105.788 20.893 68.740 1.00 22.51 305 VAL A C 1
ATOM 2131 O O . VAL A 1 305 ? 106.761 21.245 68.054 1.00 20.92 305 VAL A O 1
ATOM 2135 N N . GLU A 1 306 ? 105.405 21.573 69.828 1.00 20.29 306 GLU A N 1
ATOM 2136 C CA . GLU A 1 306 ? 106.215 22.679 70.335 1.00 22.00 306 GLU A CA 1
ATOM 2137 C C . GLU A 1 306 ? 107.625 22.223 70.670 1.00 21.82 306 GLU A C 1
ATOM 2138 O O . GLU A 1 306 ? 108.598 22.933 70.389 1.00 25.38 306 GLU A O 1
ATOM 2144 N N . LYS A 1 307 ? 107.758 21.038 71.268 1.00 20.24 307 LYS A N 1
ATOM 2145 C CA . LYS A 1 307 ? 109.081 20.496 71.566 1.00 23.31 307 LYS A CA 1
ATOM 2146 C C . LYS A 1 307 ? 109.892 20.293 70.289 1.00 26.33 307 LYS A C 1
ATOM 2147 O O . LYS A 1 307 ? 111.060 20.694 70.211 1.00 27.20 307 LYS A O 1
ATOM 2153 N N . LEU A 1 308 ? 109.283 19.678 69.269 1.00 23.41 308 LEU A N 1
ATOM 2154 C CA . LEU A 1 308 ? 109.988 19.474 68.002 1.00 24.63 308 LEU A CA 1
ATOM 2155 C C . LEU A 1 308 ? 110.389 20.799 67.373 1.00 26.17 308 LEU A C 1
ATOM 2156 O O . LEU A 1 308 ? 111.463 20.912 66.766 1.00 24.26 308 LEU A O 1
ATOM 2161 N N . ARG A 1 309 ? 109.523 21.808 67.487 1.00 25.45 309 ARG A N 1
ATOM 2162 C CA . ARG A 1 309 ? 109.818 23.117 66.918 1.00 26.99 309 ARG A CA 1
ATOM 2163 C C . ARG A 1 309 ? 111.083 23.704 67.521 1.00 28.77 309 ARG A C 1
ATOM 2164 O O . ARG A 1 309 ? 111.803 24.455 66.850 1.00 32.38 309 ARG A O 1
ATOM 2172 N N . GLY A 1 310 ? 111.395 23.335 68.764 1.00 27.56 310 GLY A N 1
ATOM 2173 C CA . GLY A 1 310 ? 112.603 23.828 69.394 1.00 25.05 310 GLY A CA 1
ATOM 2174 C C . GLY A 1 310 ? 113.860 23.474 68.625 1.00 33.70 310 GLY A C 1
ATOM 2175 O O . GLY A 1 310 ? 114.856 24.195 68.700 1.00 36.90 310 GLY A O 1
ATOM 2176 N N . TYR A 1 311 ? 113.831 22.375 67.866 1.00 29.99 311 TYR A N 1
ATOM 2177 C CA . TYR A 1 311 ? 115.014 21.937 67.133 1.00 26.61 311 TYR A CA 1
ATOM 2178 C C . TYR A 1 311 ? 115.261 22.735 65.857 1.00 30.03 311 TYR A C 1
ATOM 2179 O O . TYR A 1 311 ? 116.413 22.832 65.426 1.00 29.91 311 TYR A O 1
ATOM 2188 N N . ILE A 1 312 ? 114.228 23.319 65.252 1.00 29.21 312 ILE A N 1
ATOM 2189 C CA . ILE A 1 312 ? 114.387 23.976 63.950 1.00 27.76 312 ILE A CA 1
ATOM 2190 C C . ILE A 1 312 ? 114.312 25.501 64.052 1.00 36.87 312 ILE A C 1
ATOM 2191 O O . ILE A 1 312 ? 113.760 26.051 65.013 1.00 37.75 312 ILE A O 1
ATOM 2196 N N . VAL B 1 3 ? 68.082 42.203 94.545 1.00 33.05 3 VAL B N 1
ATOM 2197 C CA . VAL B 1 3 ? 67.537 41.433 95.665 1.00 33.74 3 VAL B CA 1
ATOM 2198 C C . VAL B 1 3 ? 68.643 41.107 96.655 1.00 33.42 3 VAL B C 1
ATOM 2199 O O . VAL B 1 3 ? 69.610 40.433 96.313 1.00 32.69 3 VAL B O 1
ATOM 2203 N N . ARG B 1 4 ? 68.488 41.581 97.888 1.00 30.33 4 ARG B N 1
ATOM 2204 C CA . ARG B 1 4 ? 69.457 41.358 98.949 1.00 31.48 4 ARG B CA 1
ATOM 2205 C C . ARG B 1 4 ? 68.775 40.631 100.100 1.00 28.08 4 ARG B C 1
ATOM 2206 O O . ARG B 1 4 ? 67.677 41.009 100.508 1.00 29.60 4 ARG B O 1
ATOM 2214 N N . THR B 1 5 ? 69.407 39.570 100.599 1.00 28.58 5 THR B N 1
ATOM 2215 C CA . THR B 1 5 ? 68.877 38.811 101.726 1.00 24.84 5 THR B CA 1
ATOM 2216 C C . THR B 1 5 ? 70.031 38.496 102.660 1.00 26.35 5 THR B C 1
ATOM 2217 O O . THR B 1 5 ? 71.192 38.765 102.344 1.00 27.15 5 THR B O 1
ATOM 2221 N N . ARG B 1 6 ? 69.720 37.889 103.812 1.00 23.45 6 ARG B N 1
ATOM 2222 C CA . ARG B 1 6 ? 70.791 37.448 104.700 1.00 23.60 6 ARG B CA 1
ATOM 2223 C C . ARG B 1 6 ? 71.731 36.471 104.010 1.00 23.42 6 ARG B C 1
ATOM 2224 O O . ARG B 1 6 ? 72.900 36.372 104.395 1.00 25.53 6 ARG B O 1
ATOM 2232 N N . VAL B 1 7 ? 71.256 35.767 102.983 1.00 21.93 7 VAL B N 1
ATOM 2233 C CA . VAL B 1 7 ? 72.090 34.774 102.322 1.00 22.39 7 VAL B CA 1
ATOM 2234 C C . VAL B 1 7 ? 73.089 35.438 101.375 1.00 22.53 7 VAL B C 1
ATOM 2235 O O . VAL B 1 7 ? 74.245 35.007 101.282 1.00 22.24 7 VAL B O 1
ATOM 2239 N N . THR B 1 8 ? 72.685 36.506 100.670 1.00 22.62 8 THR B N 1
ATOM 2240 C CA . THR B 1 8 ? 73.670 37.209 99.845 1.00 25.92 8 THR B CA 1
ATOM 2241 C C . THR B 1 8 ? 74.720 37.902 100.711 1.00 25.58 8 THR B C 1
ATOM 2242 O O . THR B 1 8 ? 75.905 37.935 100.349 1.00 24.66 8 THR B O 1
ATOM 2246 N N . ASP B 1 9 ? 74.309 38.457 101.855 1.00 25.83 9 ASP B N 1
ATOM 2247 C CA . ASP B 1 9 ? 75.278 38.983 102.814 1.00 24.86 9 ASP B CA 1
ATOM 2248 C C . ASP B 1 9 ? 76.224 37.887 103.284 1.00 29.50 9 ASP B C 1
ATOM 2249 O O . ASP B 1 9 ? 77.449 38.048 103.243 1.00 27.50 9 ASP B O 1
ATOM 2254 N N . LEU B 1 10 ? 75.665 36.756 103.728 1.00 24.54 10 LEU B N 1
ATOM 2255 C CA . LEU B 1 10 ? 76.466 35.691 104.326 1.00 25.04 10 LEU B CA 1
ATOM 2256 C C . LEU B 1 10 ? 77.474 35.114 103.341 1.00 23.45 10 LEU B C 1
ATOM 2257 O O . LEU B 1 10 ? 78.626 34.847 103.704 1.00 20.88 10 LEU B O 1
ATOM 2262 N N . LEU B 1 11 ? 77.046 34.863 102.109 1.00 20.45 11 LEU B N 1
ATOM 2263 C CA . LEU B 1 11 ? 77.893 34.221 101.114 1.00 22.64 11 LEU B CA 1
ATOM 2264 C C . LEU B 1 11 ? 78.684 35.214 100.277 1.00 26.67 11 LEU B C 1
ATOM 2265 O O . LEU B 1 11 ? 79.531 34.788 99.479 1.00 23.50 11 LEU B O 1
ATOM 2270 N N . GLU B 1 12 ? 78.408 36.513 100.427 1.00 25.60 12 GLU B N 1
ATOM 2271 C CA . GLU B 1 12 ? 79.100 37.566 99.684 1.00 25.18 12 GLU B CA 1
ATOM 2272 C C . GLU B 1 12 ? 78.935 37.381 98.179 1.00 25.55 12 GLU B C 1
ATOM 2273 O O . GLU B 1 12 ? 79.880 37.523 97.402 1.00 22.80 12 GLU B O 1
ATOM 2279 N N . ILE B 1 13 ? 77.713 37.054 97.766 1.00 25.12 13 ILE B N 1
ATOM 2280 C CA . ILE B 1 13 ? 77.365 36.940 96.360 1.00 24.53 13 ILE B CA 1
ATOM 2281 C C . ILE B 1 13 ? 76.255 37.939 96.077 1.00 26.50 13 ILE B C 1
ATOM 2282 O O . ILE B 1 13 ? 75.650 38.506 96.985 1.00 29.66 13 ILE B O 1
ATOM 2287 N N . GLU B 1 14 ? 75.997 38.155 94.791 1.00 28.90 14 GLU B N 1
ATOM 2288 C CA . GLU B 1 14 ? 75.032 39.176 94.412 1.00 27.80 14 GLU B CA 1
ATOM 2289 C C . GLU B 1 14 ? 73.608 38.642 94.449 1.00 26.14 14 GLU B C 1
ATOM 2290 O O . GLU B 1 14 ? 72.686 39.372 94.821 1.00 28.03 14 GLU B O 1
ATOM 2296 N N . HIS B 1 15 ? 73.409 37.378 94.079 1.00 21.53 15 HIS B N 1
ATOM 2297 C CA . HIS B 1 15 ? 72.050 36.874 93.963 1.00 25.02 15 HIS B CA 1
ATOM 2298 C C . HIS B 1 15 ? 71.825 35.710 94.918 1.00 21.33 15 HIS B C 1
ATOM 2299 O O . HIS B 1 15 ? 72.702 34.852 95.062 1.00 19.91 15 HIS 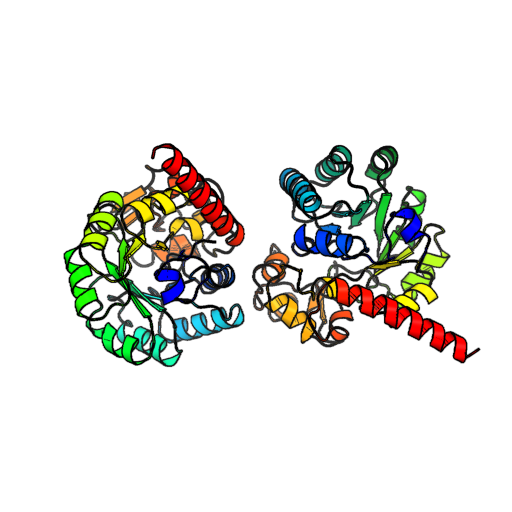B O 1
ATOM 2306 N N . PRO B 1 16 ? 70.648 35.639 95.578 1.00 22.37 16 PRO B N 1
ATOM 2307 C CA . PRO B 1 16 ? 70.383 34.547 96.530 1.00 19.73 16 PRO B CA 1
ATOM 2308 C C . PRO B 1 16 ? 69.972 33.257 95.828 1.00 20.14 16 PRO B C 1
ATOM 2309 O O . PRO B 1 16 ? 68.906 32.701 96.069 1.00 19.04 16 PRO B O 1
ATOM 2313 N N . ILE B 1 17 ? 70.834 32.765 94.945 1.00 18.04 17 ILE B N 1
ATOM 2314 C CA . ILE B 1 17 ? 70.497 31.628 94.093 1.00 19.52 17 ILE B CA 1
ATOM 2315 C C . ILE B 1 17 ? 71.675 30.666 94.077 1.00 22.42 17 ILE B C 1
ATOM 2316 O O . ILE B 1 17 ? 72.795 31.054 93.724 1.00 23.24 17 ILE B O 1
ATOM 2321 N N . LEU B 1 18 ? 71.428 29.415 94.452 1.00 21.99 18 LEU B N 1
ATOM 2322 C CA . LEU B 1 18 ? 72.451 28.383 94.429 1.00 21.39 18 LEU B CA 1
ATOM 2323 C C . LEU B 1 18 ? 72.122 27.356 93.354 1.00 24.35 18 LEU B C 1
ATOM 2324 O O . LEU B 1 18 ? 70.951 27.091 93.058 1.00 22.19 18 LEU B O 1
ATOM 2329 N N . MET B 1 19 ? 73.167 26.785 92.761 1.00 19.79 19 MET B N 1
ATOM 2330 C CA . MET B 1 19 ? 72.996 25.586 91.953 1.00 18.74 19 MET B CA 1
ATOM 2331 C C . MET B 1 19 ? 73.085 24.352 92.851 1.00 19.66 19 MET B C 1
ATOM 2332 O O . MET B 1 19 ? 73.403 24.441 94.036 1.00 23.59 19 MET B O 1
ATOM 2337 N N . GLY B 1 20 ? 72.831 23.182 92.266 1.00 21.24 20 GLY B N 1
ATOM 2338 C CA . GLY B 1 20 ? 72.763 21.962 93.060 1.00 28.15 20 GLY B CA 1
ATOM 2339 C C . GLY B 1 20 ? 74.124 21.319 93.276 1.00 30.00 20 GLY B C 1
ATOM 2340 O O . GLY B 1 20 ? 75.026 21.416 92.445 1.00 32.53 20 GLY B O 1
ATOM 2341 N N . GLY B 1 21 ? 74.256 20.630 94.412 1.00 33.89 21 GLY B N 1
ATOM 2342 C CA . GLY B 1 21 ? 75.503 19.980 94.785 1.00 29.07 21 GLY B CA 1
ATOM 2343 C C . GLY B 1 21 ? 75.687 18.587 94.206 1.00 43.43 21 GLY B C 1
ATOM 2344 O O . GLY B 1 21 ? 76.196 17.689 94.887 1.00 46.99 21 GLY B O 1
ATOM 2345 N N . MET B 1 22 ? 75.322 18.410 92.936 1.00 39.87 22 MET B N 1
ATOM 2346 C CA . MET B 1 22 ? 75.141 17.085 92.355 1.00 35.38 22 MET B CA 1
ATOM 2347 C C . MET B 1 22 ? 76.463 16.436 91.967 1.00 33.48 22 MET B C 1
ATOM 2348 O O . MET B 1 22 ? 77.363 17.086 91.426 1.00 30.29 22 MET B O 1
ATOM 2353 N N . ALA B 1 23 ? 76.561 15.134 92.223 1.00 31.87 23 ALA B N 1
ATOM 2354 C CA . ALA B 1 23 ? 77.676 14.356 91.711 1.00 33.02 23 ALA B CA 1
ATOM 2355 C C . ALA B 1 23 ? 77.542 14.206 90.200 1.00 25.05 23 ALA B C 1
ATOM 2356 O O . ALA B 1 23 ? 76.441 14.024 89.671 1.00 27.84 23 ALA B O 1
ATOM 2358 N N . TRP B 1 24 ? 78.670 14.341 89.511 1.00 29.46 24 TRP B N 1
ATOM 2359 C CA . TRP B 1 24 ? 78.781 14.251 88.058 1.00 27.81 24 TRP B CA 1
ATOM 2360 C C . TRP B 1 24 ? 78.289 15.518 87.379 1.00 24.08 24 TRP B C 1
ATOM 2361 O O . TRP B 1 24 ? 78.932 15.990 86.443 1.00 24.04 24 TRP B O 1
ATOM 2372 N N . ALA B 1 25 ? 77.174 16.096 87.836 1.00 21.08 25 ALA B N 1
ATOM 2373 C CA . ALA B 1 25 ? 76.666 17.306 87.200 1.00 21.54 25 ALA B CA 1
ATOM 2374 C C . ALA B 1 25 ? 77.225 18.582 87.812 1.00 20.70 25 ALA B C 1
ATOM 2375 O O . ALA B 1 25 ? 77.242 19.624 87.141 1.00 21.86 25 ALA B O 1
ATOM 2377 N N . GLY B 1 26 ? 77.682 18.527 89.055 1.00 20.34 26 GLY B N 1
ATOM 2378 C CA . GLY B 1 26 ? 78.256 19.691 89.705 1.00 21.34 26 GLY B CA 1
ATOM 2379 C C . GLY B 1 26 ? 79.737 19.850 89.418 1.00 20.82 26 GLY B C 1
ATOM 2380 O O . GLY B 1 26 ? 80.567 19.654 90.309 1.00 21.61 26 GLY B O 1
ATOM 2381 N N . THR B 1 27 ? 80.081 20.208 88.173 1.00 22.10 27 THR B N 1
ATOM 2382 C CA . THR B 1 27 ? 81.444 20.339 87.656 1.00 17.52 27 THR B CA 1
ATOM 2383 C C . THR B 1 27 ? 81.998 21.743 87.854 1.00 17.75 27 THR B C 1
ATOM 2384 O O . THR B 1 27 ? 81.247 22.718 87.949 1.00 17.26 27 THR B O 1
ATOM 2388 N N . PRO B 1 28 ? 83.335 21.889 87.850 1.00 22.68 28 PRO B N 1
ATOM 2389 C CA . PRO B 1 28 ? 83.924 23.239 87.887 1.00 23.13 28 PRO B CA 1
ATOM 2390 C C . PRO B 1 28 ? 83.395 24.159 86.799 1.00 17.72 28 PRO B C 1
ATOM 2391 O O . PRO B 1 28 ? 83.227 25.362 87.034 1.00 21.60 28 PRO B O 1
ATOM 2395 N N . THR B 1 29 ? 83.129 23.615 85.610 1.00 20.36 29 THR B N 1
ATOM 2396 C CA . THR B 1 29 ? 82.633 24.420 84.495 1.00 21.91 29 THR B CA 1
ATOM 2397 C C . THR B 1 29 ? 81.257 25.015 84.791 1.00 20.25 29 THR B C 1
ATOM 2398 O O . THR B 1 29 ? 81.035 26.217 84.613 1.00 19.43 29 THR B O 1
ATOM 2402 N N . LEU B 1 30 ? 80.305 24.185 85.220 1.00 18.15 30 LEU B N 1
ATOM 2403 C CA . LEU B 1 30 ? 78.980 24.726 85.536 1.00 18.75 30 LEU B CA 1
ATOM 2404 C C . LEU B 1 30 ? 79.025 25.614 86.778 1.00 18.49 30 LEU B C 1
ATOM 2405 O O . LEU B 1 30 ? 78.403 26.684 86.811 1.00 19.22 30 LEU B O 1
ATOM 2410 N N . ALA B 1 31 ? 79.776 25.201 87.804 1.00 21.01 31 ALA B N 1
ATOM 2411 C CA . ALA B 1 31 ? 79.841 26.005 89.021 1.00 21.16 31 ALA B CA 1
ATOM 2412 C C . ALA B 1 31 ? 80.492 27.357 88.758 1.00 20.25 31 ALA B C 1
ATOM 2413 O O . ALA B 1 31 ? 80.053 28.380 89.295 1.00 20.91 31 ALA B O 1
ATOM 2415 N N . ALA B 1 32 ? 81.541 27.389 87.932 1.00 21.84 32 ALA B N 1
ATOM 2416 C CA . ALA B 1 32 ? 82.150 28.676 87.611 1.00 22.53 32 ALA B CA 1
ATOM 2417 C C . ALA B 1 32 ? 81.162 29.572 86.883 1.00 22.36 32 ALA B C 1
ATOM 2418 O O . ALA B 1 32 ? 81.083 30.776 87.154 1.00 25.24 32 ALA B O 1
ATOM 2420 N N . ALA B 1 33 ? 80.391 29.002 85.955 1.00 21.26 33 ALA B N 1
ATOM 2421 C CA . ALA B 1 33 ? 79.415 29.805 85.229 1.00 23.65 33 ALA B CA 1
ATOM 2422 C C . ALA B 1 33 ? 78.393 30.412 86.181 1.00 22.30 33 ALA B C 1
ATOM 2423 O O . ALA B 1 33 ? 78.077 31.606 86.093 1.00 21.75 33 ALA B O 1
ATOM 2425 N N . VAL B 1 34 ? 77.897 29.615 87.127 1.00 21.47 34 VAL B N 1
ATOM 2426 C CA . VAL B 1 34 ? 76.891 30.111 88.061 1.00 19.49 34 VAL B CA 1
ATOM 2427 C C . VAL B 1 34 ? 77.483 31.177 88.978 1.00 21.34 34 VAL B C 1
ATOM 2428 O O . VAL B 1 34 ? 76.882 32.239 89.188 1.00 19.68 34 VAL B O 1
ATOM 2432 N N . SER B 1 35 ? 78.672 30.919 89.529 1.00 22.32 35 SER B N 1
ATOM 2433 C CA . SER B 1 35 ? 79.312 31.916 90.384 1.00 24.04 35 SER B CA 1
ATOM 2434 C C . SER B 1 35 ? 79.632 33.190 89.605 1.00 24.53 35 SER B C 1
ATOM 2435 O O . SER B 1 35 ? 79.442 34.300 90.118 1.00 22.97 35 SER B O 1
ATOM 2438 N N . GLU B 1 36 ? 80.119 33.051 88.364 1.00 27.33 36 GLU B N 1
ATOM 2439 C CA . GLU B 1 36 ? 80.399 34.228 87.541 1.00 28.70 36 GLU B CA 1
ATOM 2440 C C . GLU B 1 36 ? 79.145 35.058 87.334 1.00 27.56 36 GLU B C 1
ATOM 2441 O O . GLU B 1 36 ? 79.193 36.293 87.362 1.00 29.44 36 GLU B O 1
ATOM 2447 N N . ALA B 1 37 ? 78.009 34.395 87.134 1.00 27.72 37 ALA B N 1
ATOM 2448 C CA . ALA B 1 37 ? 76.742 35.074 86.916 1.00 25.97 37 ALA B CA 1
ATOM 2449 C C . ALA B 1 37 ? 76.161 35.673 88.186 1.00 25.52 37 ALA B C 1
ATOM 2450 O O . ALA B 1 37 ? 75.118 36.324 88.118 1.00 26.94 37 ALA B O 1
ATOM 2452 N N . GLY B 1 38 ? 76.796 35.474 89.337 1.00 23.83 38 GLY B N 1
ATOM 2453 C CA . GLY B 1 38 ? 76.387 36.155 90.547 1.00 23.55 38 GLY B CA 1
ATOM 2454 C C . GLY B 1 38 ? 75.661 35.298 91.567 1.00 23.05 38 GLY B C 1
ATOM 2455 O O . GLY B 1 38 ? 75.282 35.824 92.618 1.00 22.03 38 GLY B O 1
ATOM 2456 N N . GLY B 1 39 ? 75.437 34.012 91.289 1.00 22.80 39 GLY B N 1
ATOM 2457 C CA . GLY B 1 39 ? 74.903 33.081 92.268 1.00 23.83 39 GLY B CA 1
ATOM 2458 C C . GLY B 1 39 ? 76.025 32.338 92.962 1.00 24.47 39 GLY B C 1
ATOM 2459 O O . GLY B 1 39 ? 77.168 32.795 93.008 1.00 22.06 39 GLY B O 1
ATOM 2460 N N . LEU B 1 40 ? 75.704 31.158 93.494 1.00 19.84 40 LEU B N 1
ATOM 2461 C CA . LEU B 1 40 ? 76.730 30.310 94.097 1.00 19.22 40 LEU B CA 1
ATOM 2462 C C . LEU B 1 40 ? 76.840 29.030 93.285 1.00 24.94 40 LEU B C 1
ATOM 2463 O O . LEU B 1 40 ? 75.947 28.179 93.337 1.00 21.82 40 LEU B O 1
ATOM 2468 N N . GLY B 1 41 ? 77.926 28.899 92.527 1.00 19.19 41 GLY B N 1
ATOM 2469 C CA . GLY B 1 41 ? 78.262 27.612 91.957 1.00 19.41 41 GLY B CA 1
ATOM 2470 C C . GLY B 1 41 ? 78.760 26.655 93.022 1.00 19.27 41 GLY B C 1
ATOM 2471 O O . GLY B 1 41 ? 79.354 27.052 94.024 1.00 18.84 41 GLY B O 1
ATOM 2472 N N . ILE B 1 42 ? 78.507 25.370 92.806 1.00 18.69 42 ILE B N 1
ATOM 2473 C CA . ILE B 1 42 ? 78.847 24.344 93.784 1.00 17.27 42 ILE B CA 1
ATOM 2474 C C . ILE B 1 42 ? 79.458 23.157 93.057 1.00 21.07 42 ILE B C 1
ATOM 2475 O O . ILE B 1 42 ? 78.862 22.624 92.116 1.00 16.55 42 ILE B O 1
ATOM 2480 N N . ILE B 1 43 ? 80.653 22.754 93.486 1.00 21.77 43 ILE B N 1
ATOM 2481 C CA . ILE B 1 43 ? 81.288 21.540 92.986 1.00 19.17 43 ILE B CA 1
ATOM 2482 C C . ILE B 1 43 ? 80.739 20.350 93.761 1.00 20.91 43 ILE B C 1
ATOM 2483 O O . ILE B 1 43 ? 80.879 20.282 94.987 1.00 19.63 43 ILE B O 1
ATOM 2488 N N . GLY B 1 44 ? 80.137 19.397 93.055 1.00 22.43 44 GLY B N 1
ATOM 2489 C CA . GLY B 1 44 ? 79.699 18.183 93.722 1.00 23.31 44 GLY B CA 1
ATOM 2490 C C . GLY B 1 44 ? 80.836 17.192 93.874 1.00 27.59 44 GLY B C 1
ATOM 2491 O O . GLY B 1 44 ? 81.386 16.724 92.868 1.00 22.84 44 GLY B O 1
ATOM 2492 N N . SER B 1 45 ? 81.208 16.864 95.115 1.00 22.89 45 SER B N 1
ATOM 2493 C CA . SER B 1 45 ? 82.348 15.993 95.370 1.00 22.24 45 SER B CA 1
ATOM 2494 C C . SER B 1 45 ? 81.933 14.560 95.654 1.00 27.13 45 SER B C 1
ATOM 2495 O O . SER B 1 45 ? 82.777 13.755 96.063 1.00 28.06 45 SER B O 1
ATOM 2498 N N . GLY B 1 46 ? 80.655 14.228 95.455 1.00 24.47 46 GLY B N 1
ATOM 2499 C CA . GLY B 1 46 ? 80.134 12.970 95.971 1.00 26.80 46 GLY B CA 1
ATOM 2500 C C . GLY B 1 46 ? 80.868 11.753 95.443 1.00 31.12 46 GLY B C 1
ATOM 2501 O O . GLY B 1 46 ? 81.054 10.765 96.160 1.00 30.35 46 GLY B O 1
ATOM 2502 N N . ALA B 1 47 ? 81.299 11.807 94.188 1.00 27.86 47 ALA B N 1
ATOM 2503 C CA . ALA B 1 47 ? 82.018 10.708 93.565 1.00 35.31 47 ALA B CA 1
ATOM 2504 C C . ALA B 1 47 ? 83.525 10.917 93.579 1.00 36.17 47 ALA B C 1
ATOM 2505 O O . ALA B 1 47 ? 84.255 10.124 92.981 1.00 38.82 47 ALA B O 1
ATOM 2507 N N . MET B 1 48 ? 84.007 11.954 94.255 1.00 33.42 48 MET B N 1
ATOM 2508 C CA . MET B 1 48 ? 85.397 12.368 94.162 1.00 34.15 48 MET B CA 1
ATOM 2509 C C . MET B 1 48 ? 86.244 11.802 95.291 1.00 37.18 48 MET B C 1
ATOM 2510 O O . MET B 1 48 ? 85.761 11.554 96.400 1.00 29.75 48 MET B O 1
ATOM 2515 N N . LYS B 1 49 ? 87.538 11.604 94.981 1.00 39.40 49 LYS B N 1
ATOM 2516 C CA . LYS B 1 49 ? 88.647 11.403 95.900 1.00 35.60 49 LYS B CA 1
ATOM 2517 C C . LYS B 1 49 ? 89.307 12.744 96.180 1.00 32.26 49 LYS B C 1
ATOM 2518 O O . LYS B 1 49 ? 89.113 13.701 95.425 1.00 33.72 49 LYS B O 1
ATOM 2524 N N . PRO B 1 50 ? 90.075 12.867 97.270 1.00 36.88 50 PRO B N 1
ATOM 2525 C CA . PRO B 1 50 ? 90.690 14.173 97.591 1.00 33.73 50 PRO B CA 1
ATOM 2526 C C . PRO B 1 50 ? 91.427 14.816 96.429 1.00 34.51 50 PRO B C 1
ATOM 2527 O O . PRO B 1 50 ? 91.223 16.006 96.147 1.00 31.58 50 PRO B O 1
ATOM 2531 N N . ASP B 1 51 ? 92.278 14.052 95.738 1.00 36.62 51 ASP B N 1
ATOM 2532 C CA . ASP B 1 51 ? 93.032 14.611 94.624 1.00 35.79 51 ASP B CA 1
ATOM 2533 C C . ASP B 1 51 ? 92.105 15.137 93.536 1.00 33.64 51 ASP B C 1
ATOM 2534 O O . ASP B 1 51 ? 92.378 16.182 92.935 1.00 34.35 51 ASP B O 1
ATOM 2539 N N . ASP B 1 52 ? 90.997 14.437 93.276 1.00 33.51 52 ASP B N 1
ATOM 2540 C CA . ASP B 1 52 ? 90.002 14.946 92.331 1.00 32.98 52 ASP B CA 1
ATOM 2541 C C . ASP B 1 52 ? 89.471 16.302 92.778 1.00 28.56 52 ASP B C 1
ATOM 2542 O O . ASP B 1 52 ? 89.362 17.244 91.980 1.00 27.48 52 ASP B O 1
ATOM 2547 N N . LEU B 1 53 ? 89.140 16.420 94.060 1.00 27.28 53 LEU B N 1
ATOM 2548 C CA . LEU B 1 53 ? 88.515 17.642 94.544 1.00 24.29 53 LEU B CA 1
ATOM 2549 C C . LEU B 1 53 ? 89.490 18.807 94.488 1.00 24.47 53 LEU B C 1
ATOM 2550 O O . LEU B 1 53 ? 89.139 19.900 94.028 1.00 25.00 53 LEU B O 1
ATOM 2555 N N . ARG B 1 54 ? 90.730 18.588 94.934 1.00 26.45 54 ARG B N 1
ATOM 2556 C CA . ARG B 1 54 ? 91.725 19.651 94.858 1.00 25.86 54 ARG B CA 1
ATOM 2557 C C . ARG B 1 54 ? 91.887 20.135 93.422 1.00 26.26 54 ARG B C 1
ATOM 2558 O O . ARG B 1 54 ? 91.871 21.344 93.158 1.00 24.19 54 ARG B O 1
ATOM 2566 N N . LYS B 1 55 ? 92.009 19.196 92.476 1.00 25.83 55 LYS B N 1
ATOM 2567 C CA . LYS B 1 55 ? 92.085 19.559 91.063 1.00 30.76 55 LYS B CA 1
ATOM 2568 C C . LYS B 1 55 ? 90.822 20.276 90.611 1.00 31.02 55 LYS B C 1
ATOM 2569 O O . LYS B 1 55 ? 90.885 21.222 89.813 1.00 27.78 55 LYS B O 1
ATOM 2575 N N . ALA B 1 56 ? 89.663 19.833 91.106 1.00 25.59 56 ALA B N 1
ATOM 2576 C CA . ALA B 1 56 ? 88.411 20.483 90.738 1.00 29.12 56 ALA B CA 1
ATOM 2577 C C . ALA B 1 56 ? 88.374 21.923 91.234 1.00 24.49 56 ALA B C 1
ATOM 2578 O O . ALA B 1 56 ? 87.947 22.830 90.510 1.00 22.54 56 ALA B O 1
ATOM 2580 N N . ILE B 1 57 ? 88.845 22.158 92.459 1.00 25.09 57 ILE B N 1
ATOM 2581 C CA . ILE B 1 57 ? 88.841 23.510 93.008 1.00 26.56 57 ILE B CA 1
ATOM 2582 C C . ILE B 1 57 ? 89.763 24.416 92.209 1.00 27.11 57 ILE B C 1
ATOM 2583 O O . ILE B 1 57 ? 89.388 25.534 91.836 1.00 24.74 57 ILE B O 1
ATOM 2588 N N . SER B 1 58 ? 91.002 23.969 91.982 1.00 28.18 58 SER B N 1
ATOM 2589 C CA . SER B 1 58 ? 91.942 24.762 91.199 1.00 31.05 58 SER B CA 1
ATOM 2590 C C . SER B 1 58 ? 91.362 25.122 89.839 1.00 30.05 58 SER B C 1
ATOM 2591 O O . SER B 1 58 ? 91.516 26.256 89.376 1.00 31.32 58 SER B O 1
ATOM 2594 N N . GLU B 1 59 ? 90.689 24.171 89.179 1.00 27.12 59 GLU B N 1
ATOM 2595 C CA . GLU B 1 59 ? 90.142 24.464 87.855 1.00 30.47 59 GLU B CA 1
ATOM 2596 C C . GLU B 1 59 ? 89.041 25.505 87.937 1.00 29.32 59 GLU B C 1
ATOM 2597 O O . GLU B 1 59 ? 88.951 26.388 87.077 1.00 26.64 59 GLU B O 1
ATOM 2603 N N . LEU B 1 60 ? 88.158 25.394 88.936 1.00 26.25 60 LEU B N 1
ATOM 2604 C CA . LEU B 1 60 ? 87.118 26.401 89.077 1.00 25.38 60 LEU B CA 1
ATOM 2605 C C . LEU B 1 60 ? 87.735 27.778 89.236 1.00 27.20 60 LEU B C 1
ATOM 2606 O O . LEU B 1 60 ? 87.243 28.757 88.667 1.00 25.72 60 LEU B O 1
ATOM 2611 N N . ARG B 1 61 ? 88.818 27.869 90.014 1.00 27.44 61 ARG B N 1
ATOM 2612 C CA . ARG B 1 61 ? 89.436 29.159 90.281 1.00 31.09 61 ARG B CA 1
ATOM 2613 C C . ARG B 1 61 ? 90.120 29.745 89.052 1.00 29.10 61 ARG B C 1
ATOM 2614 O O . ARG B 1 61 ? 90.283 30.967 88.974 1.00 33.15 61 ARG B O 1
ATOM 2622 N N . GLN B 1 62 ? 90.500 28.916 88.082 1.00 31.25 62 GLN B N 1
ATOM 2623 C CA . GLN B 1 62 ? 90.966 29.459 86.812 1.00 34.00 62 GLN B CA 1
ATOM 2624 C C . GLN B 1 62 ? 89.844 30.121 86.020 1.00 38.00 62 GLN B C 1
ATOM 2625 O O . GLN B 1 62 ? 90.121 30.972 85.168 1.00 31.89 62 GLN B O 1
ATOM 2631 N N . LYS B 1 63 ? 88.583 29.771 86.288 1.00 30.74 63 LYS B N 1
ATOM 2632 C CA . LYS B 1 63 ? 87.472 30.323 85.526 1.00 32.77 63 LYS B CA 1
ATOM 2633 C C . LYS B 1 63 ? 86.737 31.457 86.228 1.00 30.37 63 LYS B C 1
ATOM 2634 O O . LYS B 1 63 ? 86.019 32.203 85.554 1.00 32.69 63 LYS B O 1
ATOM 2640 N N . THR B 1 64 ? 86.884 31.609 87.548 1.00 31.77 64 THR B N 1
ATOM 2641 C CA . THR B 1 64 ? 86.216 32.702 88.249 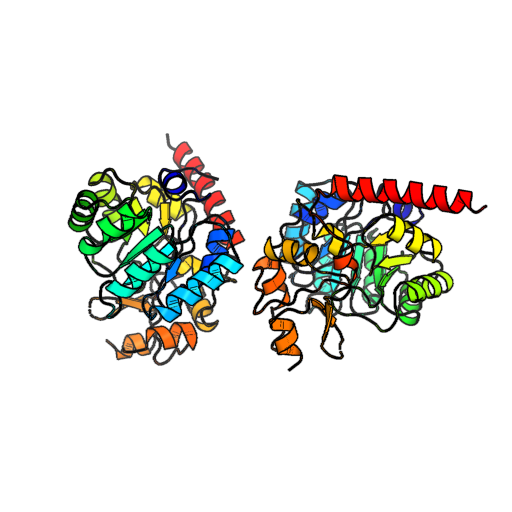1.00 27.15 64 THR B CA 1
ATOM 2642 C C . THR B 1 64 ? 86.933 33.010 89.557 1.00 26.71 64 THR B C 1
ATOM 2643 O O . THR B 1 64 ? 87.527 32.126 90.179 1.00 28.75 64 THR B O 1
ATOM 2647 N N . ASP B 1 65 ? 86.845 34.273 89.979 1.00 26.53 65 ASP B N 1
ATOM 2648 C CA . ASP B 1 65 ? 87.329 34.699 91.289 1.00 29.54 65 ASP B CA 1
ATOM 2649 C C . ASP B 1 65 ? 86.217 34.820 92.325 1.00 28.84 65 ASP B C 1
ATOM 2650 O O . ASP B 1 65 ? 86.503 35.170 93.471 1.00 29.41 65 ASP B O 1
ATOM 2655 N N . LYS B 1 66 ? 84.963 34.547 91.947 1.00 28.49 66 LYS B N 1
ATOM 2656 C CA . LYS B 1 66 ? 83.800 34.746 92.800 1.00 23.92 66 LYS B CA 1
ATOM 2657 C C . LYS B 1 66 ? 83.652 33.602 93.802 1.00 27.94 66 LYS B C 1
ATOM 2658 O O . LYS B 1 66 ? 84.224 32.525 93.617 1.00 24.21 66 LYS B O 1
ATOM 2664 N N . PRO B 1 67 ? 82.876 33.802 94.874 1.00 21.73 67 PRO B N 1
ATOM 2665 C CA . PRO B 1 67 ? 82.670 32.713 95.833 1.00 21.11 67 PRO B CA 1
ATOM 2666 C C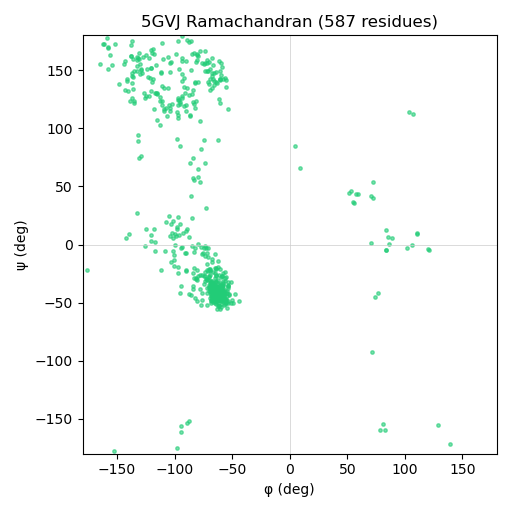 . PRO B 1 67 ? 82.046 31.494 95.171 1.00 21.98 67 PRO B C 1
ATOM 2667 O O . PRO B 1 67 ? 81.330 31.595 94.177 1.00 24.60 67 PRO B O 1
ATOM 2671 N N . PHE B 1 68 ? 82.325 30.330 95.747 1.00 22.92 68 PHE B N 1
ATOM 2672 C CA . PHE B 1 68 ? 81.796 29.068 95.258 1.00 20.49 68 PHE B CA 1
ATOM 2673 C C . PHE B 1 68 ? 81.694 28.124 96.443 1.00 21.68 68 PHE B C 1
ATOM 2674 O O . PHE B 1 68 ? 82.184 28.413 97.537 1.00 22.99 68 PHE B O 1
ATOM 2682 N N . GLY B 1 69 ? 81.085 26.963 96.208 1.00 20.02 69 GLY B N 1
ATOM 2683 C CA . GLY B 1 69 ? 80.931 25.977 97.250 1.00 21.92 69 GLY B CA 1
ATOM 2684 C C . GLY B 1 69 ? 81.370 24.602 96.787 1.00 18.16 69 GLY B C 1
ATOM 2685 O O . GLY B 1 69 ? 81.534 24.339 95.597 1.00 20.09 69 GLY B O 1
ATOM 2686 N N . VAL B 1 70 ? 81.553 23.723 97.771 1.00 15.54 70 VAL B N 1
ATOM 2687 C CA . VAL B 1 70 ? 81.804 22.304 97.568 1.00 16.87 70 VAL B CA 1
ATOM 2688 C C . VAL B 1 70 ? 80.773 21.536 98.382 1.00 17.57 70 VAL B C 1
ATOM 2689 O O . VAL B 1 70 ? 80.599 21.813 99.573 1.00 18.47 70 VAL B O 1
ATOM 2693 N N . ASN B 1 71 ? 80.102 20.570 97.751 1.00 18.18 71 ASN B N 1
ATOM 2694 C CA . ASN B 1 71 ? 79.173 19.680 98.439 1.00 18.47 71 ASN B CA 1
ATOM 2695 C C . ASN B 1 71 ? 79.866 18.368 98.786 1.00 20.36 71 ASN B C 1
ATOM 2696 O O . ASN B 1 71 ? 80.420 17.702 97.905 1.00 22.28 71 ASN B O 1
ATOM 2701 N N . ILE B 1 72 ? 79.810 17.990 100.060 1.00 18.44 72 ILE B N 1
ATOM 2702 C CA . ILE B 1 72 ? 80.429 16.772 100.571 1.00 18.60 72 ILE B CA 1
ATOM 2703 C C . ILE B 1 72 ? 79.335 15.847 101.089 1.00 22.79 72 ILE B C 1
ATOM 2704 O O . ILE B 1 72 ? 78.465 16.274 101.859 1.00 22.18 72 ILE B O 1
ATOM 2709 N N . ILE B 1 73 ? 79.379 14.583 100.667 1.00 22.11 73 ILE B N 1
ATOM 2710 C CA . ILE B 1 73 ? 78.436 13.564 101.116 1.00 25.79 73 ILE B CA 1
ATOM 2711 C C . ILE B 1 73 ? 79.014 12.854 102.338 1.00 25.04 73 ILE B C 1
ATOM 2712 O O . ILE B 1 73 ? 80.065 12.207 102.257 1.00 23.57 73 ILE B O 1
ATOM 2717 N N . LEU B 1 74 ? 78.310 12.948 103.465 1.00 24.56 74 LEU B N 1
ATOM 2718 C CA . LEU B 1 74 ? 78.884 12.507 104.734 1.00 27.70 74 LEU B CA 1
ATOM 2719 C C . LEU B 1 74 ? 79.169 11.009 104.762 1.00 28.04 74 LEU B C 1
ATOM 2720 O O . LEU B 1 74 ? 80.052 10.564 105.506 1.00 27.81 74 LEU B O 1
ATOM 2725 N N . VAL B 1 75 ? 78.434 10.211 103.976 1.00 26.65 75 VAL B N 1
ATOM 2726 C CA . VAL B 1 75 ? 78.682 8.773 103.951 1.00 28.49 75 VAL B CA 1
ATOM 2727 C C . VAL B 1 75 ? 79.798 8.386 102.979 1.00 30.38 75 VAL B C 1
ATOM 2728 O O . VAL B 1 75 ? 80.124 7.197 102.878 1.00 30.56 75 VAL B O 1
ATOM 2732 N N . SER B 1 76 ? 80.395 9.338 102.269 1.00 24.88 76 SER B N 1
ATOM 2733 C CA . SER B 1 76 ? 81.527 8.996 101.417 1.00 28.28 76 SER B CA 1
ATOM 2734 C C . SER B 1 76 ? 82.676 8.473 102.275 1.00 30.02 76 SER B C 1
ATOM 2735 O O . SER B 1 76 ? 82.945 9.021 103.356 1.00 31.56 76 SER B O 1
ATOM 2738 N N . PRO B 1 77 ? 83.368 7.425 101.829 1.00 35.03 77 PRO B N 1
ATOM 2739 C CA . PRO B 1 77 ? 84.582 7.002 102.553 1.00 35.19 77 PRO B CA 1
ATOM 2740 C C . PRO B 1 77 ? 85.605 8.112 102.693 1.00 33.67 77 PRO B C 1
ATOM 2741 O O . PRO B 1 77 ? 86.409 8.089 103.632 1.00 36.73 77 PRO B O 1
ATOM 2745 N N . TRP B 1 78 ? 85.573 9.107 101.813 1.00 34.05 78 TRP B N 1
ATOM 2746 C CA . TRP B 1 78 ? 86.579 10.156 101.782 1.00 31.85 78 TRP B CA 1
ATOM 2747 C C . TRP B 1 78 ? 86.140 11.425 102.494 1.00 29.67 78 TRP B C 1
ATOM 2748 O O . TRP B 1 78 ? 86.794 12.459 102.339 1.00 26.08 78 TRP B O 1
ATOM 2759 N N . ALA B 1 79 ? 85.059 11.364 103.279 1.00 29.28 79 ALA B N 1
ATOM 2760 C CA . ALA B 1 79 ? 84.506 12.574 103.878 1.00 30.00 79 ALA B CA 1
ATOM 2761 C C . ALA B 1 79 ? 85.563 13.330 104.676 1.00 27.01 79 ALA B C 1
ATOM 2762 O O . ALA B 1 79 ? 85.806 14.516 104.431 1.00 27.24 79 ALA B O 1
ATOM 2764 N N . ASP B 1 80 ? 86.212 12.658 105.630 1.00 26.79 80 ASP B N 1
ATOM 2765 C CA . ASP B 1 80 ? 87.275 13.300 106.399 1.00 27.83 80 ASP B CA 1
ATOM 2766 C C . ASP B 1 80 ? 88.288 13.990 105.491 1.00 31.07 80 ASP B C 1
ATOM 2767 O O . ASP B 1 80 ? 88.618 15.167 105.685 1.00 27.78 80 ASP B O 1
ATOM 2772 N N . ASP B 1 81 ? 88.793 13.268 104.487 1.00 27.89 81 ASP B N 1
ATOM 2773 C CA . ASP B 1 81 ? 89.851 13.821 103.649 1.00 31.03 81 ASP B CA 1
ATOM 2774 C C . ASP B 1 81 ? 89.326 14.892 102.700 1.00 30.17 81 ASP B C 1
ATOM 2775 O O . ASP B 1 81 ? 90.087 15.776 102.289 1.00 28.44 81 ASP B O 1
ATOM 2780 N N . LEU B 1 82 ? 88.046 14.834 102.327 1.00 27.22 82 LEU B N 1
ATOM 2781 C CA . LEU B 1 82 ? 87.505 15.891 101.478 1.00 26.01 82 LEU B CA 1
ATOM 2782 C C . LEU B 1 82 ? 87.353 17.193 102.256 1.00 25.20 82 LEU B C 1
ATOM 2783 O O . LEU B 1 82 ? 87.603 18.278 101.719 1.00 26.77 82 LEU B O 1
ATOM 2788 N N . VAL B 1 83 ? 86.956 17.104 103.526 1.00 23.36 83 VAL B N 1
ATOM 2789 C CA . VAL B 1 83 ? 86.864 18.304 104.353 1.00 27.93 83 VAL B CA 1
ATOM 2790 C C . VAL B 1 83 ? 88.242 18.927 104.544 1.00 27.14 83 VAL B C 1
ATOM 2791 O O . VAL B 1 83 ? 88.400 20.156 104.495 1.00 27.90 83 VAL B O 1
ATOM 2795 N N . LYS B 1 84 ? 89.270 18.099 104.741 1.00 26.87 84 LYS B N 1
ATOM 2796 C CA . LYS B 1 84 ? 90.618 18.648 104.856 1.00 28.91 84 LYS B CA 1
ATOM 2797 C C . LYS B 1 84 ? 91.010 19.423 103.597 1.00 25.78 84 LYS B C 1
ATOM 2798 O O . LYS B 1 84 ? 91.601 20.506 103.684 1.00 28.33 84 LYS B O 1
ATOM 2804 N N . VAL B 1 85 ? 90.654 18.912 102.417 1.00 28.04 85 VAL B N 1
ATOM 2805 C CA . VAL B 1 85 ? 90.952 19.644 101.185 1.00 22.60 85 VAL B CA 1
ATOM 2806 C C . VAL B 1 85 ? 90.246 20.993 101.181 1.00 24.97 85 VAL B C 1
ATOM 2807 O O . VAL B 1 85 ? 90.806 22.001 100.736 1.00 21.10 85 VAL B O 1
ATOM 2811 N N . CYS B 1 86 ? 89.003 21.043 101.684 1.00 26.27 86 CYS B N 1
ATOM 2812 C CA . CYS B 1 86 ? 88.272 22.309 101.683 1.00 23.80 86 CYS B CA 1
ATOM 2813 C C . CYS B 1 86 ? 88.880 23.301 102.660 1.00 22.80 86 CYS B C 1
ATOM 2814 O O . CYS B 1 86 ? 88.855 24.515 102.409 1.00 23.36 86 CYS B O 1
ATOM 2817 N N . ILE B 1 87 ? 89.427 22.806 103.771 1.00 24.33 87 ILE B N 1
ATOM 2818 C CA . ILE B 1 87 ? 90.150 23.667 104.702 1.00 22.72 87 ILE B CA 1
ATOM 2819 C C . ILE B 1 87 ? 91.449 24.154 104.072 1.00 26.11 87 ILE B C 1
ATOM 2820 O O . ILE B 1 87 ? 91.736 25.356 104.056 1.00 31.03 87 ILE B O 1
ATOM 2825 N N . GLU B 1 88 ? 92.243 23.227 103.528 1.00 24.75 88 GLU B N 1
ATOM 2826 C CA . GLU B 1 88 ? 93.528 23.594 102.934 1.00 27.33 88 GLU B CA 1
ATOM 2827 C C . GLU B 1 88 ? 93.351 24.626 101.826 1.00 32.10 88 GLU B C 1
ATOM 2828 O O . GLU B 1 88 ? 94.089 25.615 101.766 1.00 29.93 88 GLU B O 1
ATOM 2834 N N . GLU B 1 89 ? 92.347 24.444 100.968 1.00 28.74 89 GLU B N 1
ATOM 2835 C CA . GLU B 1 89 ? 92.160 25.319 99.821 1.00 24.45 89 GLU B CA 1
ATOM 2836 C C . GLU B 1 89 ? 91.223 26.492 100.093 1.00 25.77 89 GLU B C 1
ATOM 2837 O O . GLU B 1 89 ? 90.864 27.206 99.152 1.00 29.45 89 GLU B O 1
ATOM 2843 N N . LYS B 1 90 ? 90.843 26.723 101.350 1.00 23.52 90 LYS B N 1
ATOM 2844 C CA . LYS B 1 90 ? 90.042 27.889 101.733 1.00 28.28 90 LYS B CA 1
ATOM 2845 C C . LYS B 1 90 ? 88.764 27.992 100.893 1.00 24.03 90 LYS B C 1
ATOM 2846 O O . LYS B 1 90 ? 88.405 29.051 100.372 1.00 24.00 90 LYS B O 1
ATOM 2852 N N . VAL B 1 91 ? 88.083 26.860 100.749 1.00 25.33 91 VAL B N 1
ATOM 2853 C CA . VAL B 1 91 ? 86.778 26.815 100.088 1.00 23.90 91 VAL B CA 1
ATOM 2854 C C . VAL B 1 91 ? 85.819 27.701 100.879 1.00 23.96 91 VAL B C 1
ATOM 2855 O O . VAL B 1 91 ? 85.632 27.479 102.082 1.00 23.20 91 VAL B O 1
ATOM 2859 N N . PRO B 1 92 ? 85.207 28.720 100.264 1.00 22.72 92 PRO B N 1
ATOM 2860 C CA . PRO B 1 92 ? 84.430 29.678 101.065 1.00 26.18 92 PRO B CA 1
ATOM 2861 C C . PRO B 1 92 ? 83.130 29.116 101.609 1.00 24.85 92 PRO B C 1
ATOM 2862 O O . PRO B 1 92 ? 82.678 29.584 102.657 1.00 22.38 92 PRO B O 1
ATOM 2866 N N . VAL B 1 93 ? 82.500 28.164 100.922 1.00 24.07 93 VAL B N 1
ATOM 2867 C CA . VAL B 1 93 ? 81.231 27.588 101.358 1.00 20.23 93 VAL B CA 1
ATOM 2868 C C . VAL B 1 93 ? 81.296 26.075 101.191 1.00 19.30 93 VAL B C 1
ATOM 2869 O O . VAL B 1 93 ? 81.711 25.577 100.141 1.00 18.75 93 VAL B O 1
ATOM 2873 N N . VAL B 1 94 ? 80.869 25.338 102.214 1.00 21.59 94 VAL B N 1
ATOM 2874 C CA . VAL B 1 94 ? 80.745 23.889 102.114 1.00 16.58 94 VAL B CA 1
ATOM 2875 C C . VAL B 1 94 ? 79.301 23.506 102.419 1.00 18.40 94 VAL B C 1
ATOM 2876 O O . VAL B 1 94 ? 78.753 23.908 103.454 1.00 19.86 94 VAL B O 1
ATOM 2880 N N . THR B 1 95 ? 78.689 22.734 101.529 1.00 18.25 95 THR B N 1
ATOM 2881 C CA . THR B 1 95 ? 77.422 22.102 101.870 1.00 17.84 95 THR B CA 1
ATOM 2882 C C . THR B 1 95 ? 77.652 20.622 102.155 1.00 17.03 95 THR B C 1
ATOM 2883 O O . THR B 1 95 ? 78.648 20.028 101.731 1.00 19.21 95 THR B O 1
ATOM 2887 N N . PHE B 1 96 ? 76.733 20.042 102.924 1.00 16.92 96 PHE B N 1
ATOM 2888 C CA . PHE B 1 96 ? 76.817 18.662 103.367 1.00 15.16 96 PHE B CA 1
ATOM 2889 C C . PHE B 1 96 ? 75.507 17.946 103.089 1.00 21.54 96 PHE B C 1
ATOM 2890 O O . PHE B 1 96 ? 74.434 18.543 103.177 1.00 21.50 96 PHE B O 1
ATOM 2898 N N . GLY B 1 97 ? 75.609 16.654 102.778 1.00 19.07 97 GLY B N 1
ATOM 2899 C CA . GLY B 1 97 ? 74.445 15.809 102.653 1.00 20.64 97 GLY B CA 1
ATOM 2900 C C . GLY B 1 97 ? 74.596 14.572 103.519 1.00 20.83 97 GLY B C 1
ATOM 2901 O O . GLY B 1 97 ? 75.693 14.212 103.952 1.00 23.66 97 GLY B O 1
ATOM 2902 N N . ALA B 1 98 ? 73.454 13.939 103.786 1.00 20.85 98 ALA B N 1
ATOM 2903 C CA . ALA B 1 98 ? 73.373 12.612 104.410 1.00 22.49 98 ALA B CA 1
ATOM 2904 C C . ALA B 1 98 ? 73.767 12.622 105.890 1.00 21.44 98 ALA B C 1
ATOM 2905 O O . ALA B 1 98 ? 74.453 11.715 106.363 1.00 22.86 98 ALA B O 1
ATOM 2907 N N . GLY B 1 99 ? 73.321 13.627 106.641 1.00 22.76 99 GLY B N 1
ATOM 2908 C CA . GLY B 1 99 ? 73.468 13.535 108.077 1.00 23.85 99 GLY B CA 1
ATOM 2909 C C . GLY B 1 99 ? 73.874 14.847 108.709 1.00 22.92 99 GLY B C 1
ATOM 2910 O O . GLY B 1 99 ? 73.884 15.897 108.080 1.00 21.18 99 GLY B O 1
ATOM 2911 N N . ASN B 1 100 ? 74.191 14.774 109.998 1.00 25.38 100 ASN B N 1
ATOM 2912 C CA . ASN B 1 100 ? 74.582 15.947 110.766 1.00 22.18 100 ASN B CA 1
ATOM 2913 C C . ASN B 1 100 ? 76.092 16.097 110.678 1.00 21.80 100 ASN B C 1
ATOM 2914 O O . ASN B 1 100 ? 76.817 15.220 111.170 1.00 21.79 100 ASN B O 1
ATOM 2919 N N . PRO B 1 101 ? 76.608 17.165 110.068 1.00 18.60 101 PRO B N 1
ATOM 2920 C CA . PRO B 1 101 ? 78.059 17.274 109.868 1.00 21.58 101 PRO B CA 1
ATOM 2921 C C . PRO B 1 101 ? 78.782 17.858 111.070 1.00 25.39 101 PRO B C 1
ATOM 2922 O O . PRO B 1 101 ? 79.901 18.362 110.933 1.00 24.54 101 PRO B O 1
ATOM 2926 N N . THR B 1 102 ? 78.170 17.751 112.253 1.00 19.47 102 THR B N 1
ATOM 2927 C CA . THR B 1 102 ? 78.635 18.498 113.419 1.00 25.79 102 THR B CA 1
ATOM 2928 C C . THR B 1 102 ? 80.114 18.266 113.706 1.00 22.11 102 THR B C 1
ATOM 2929 O O . THR B 1 102 ? 80.799 19.184 114.169 1.00 24.33 102 THR B O 1
ATOM 2933 N N . LYS B 1 103 ? 80.631 17.068 113.406 1.00 23.92 103 LYS B N 1
ATOM 2934 C CA . LYS B 1 103 ? 82.040 16.768 113.668 1.00 31.85 103 LYS B CA 1
ATOM 2935 C C . LYS B 1 103 ? 82.979 17.683 112.901 1.00 26.76 103 LYS B C 1
ATOM 2936 O O . LYS B 1 103 ? 84.122 17.888 113.322 1.00 30.36 103 LYS B O 1
ATOM 2942 N N . TYR B 1 104 ? 82.537 18.221 111.767 1.00 27.77 104 TYR B N 1
ATOM 2943 C CA . TYR B 1 104 ? 83.398 19.035 110.921 1.00 26.92 104 TYR B CA 1
ATOM 2944 C C . TYR B 1 104 ? 83.175 20.529 111.088 1.00 28.45 104 TYR B C 1
ATOM 2945 O O . TYR B 1 104 ? 83.993 21.312 110.608 1.00 25.78 104 TYR B O 1
ATOM 2954 N N . ILE B 1 105 ? 82.087 20.945 111.738 1.00 25.00 105 ILE B N 1
ATOM 2955 C CA . ILE B 1 105 ? 81.666 22.336 111.628 1.00 23.87 105 ILE B CA 1
ATOM 2956 C C . ILE B 1 105 ? 82.662 23.268 112.306 1.00 27.79 105 ILE B C 1
ATOM 2957 O O . ILE B 1 105 ? 82.944 24.361 111.802 1.00 29.02 105 ILE B O 1
ATOM 2962 N N . ARG B 1 106 ? 83.231 22.849 113.438 1.00 30.92 106 ARG B N 1
ATOM 2963 C CA . ARG B 1 106 ? 84.102 23.744 114.196 1.00 34.76 106 ARG B CA 1
ATOM 2964 C C . ARG B 1 106 ? 85.334 24.140 113.388 1.00 33.24 106 ARG B C 1
ATOM 2965 O O . ARG B 1 106 ? 85.638 25.329 113.242 1.00 32.90 106 ARG B O 1
ATOM 2973 N N . GLU B 1 107 ? 86.064 23.160 112.859 1.00 28.41 107 GLU B N 1
ATOM 2974 C CA . GLU B 1 107 ? 87.295 23.497 112.156 1.00 31.54 107 GLU B CA 1
ATOM 2975 C C . GLU B 1 107 ? 87.008 24.235 110.855 1.00 33.56 107 GLU B C 1
ATOM 2976 O O . GLU B 1 107 ? 87.789 25.108 110.459 1.00 29.70 107 GLU B O 1
ATOM 2982 N N . LEU B 1 108 ? 85.889 23.928 110.192 1.00 28.28 108 LEU B N 1
ATOM 2983 C CA . LEU B 1 108 ? 85.548 24.652 108.969 1.00 28.99 108 LEU B CA 1
ATOM 2984 C C . LEU B 1 108 ? 85.274 26.119 109.265 1.00 26.97 108 LEU B C 1
ATOM 2985 O O . LEU B 1 108 ? 85.801 27.009 108.587 1.00 26.28 108 LEU B O 1
ATOM 2990 N N . LYS B 1 109 ? 84.450 26.391 110.280 1.00 27.19 109 LYS B N 1
ATOM 2991 C CA . LYS B 1 109 ? 84.118 27.775 110.606 1.00 27.68 109 LYS B CA 1
ATOM 2992 C C . LYS B 1 109 ? 85.341 28.531 111.111 1.00 30.25 109 LYS B C 1
ATOM 2993 O O . LYS B 1 109 ? 85.543 29.702 110.764 1.00 29.75 109 LYS B O 1
ATOM 2999 N N . GLU B 1 110 ? 86.184 27.875 111.909 1.00 32.74 110 GLU B N 1
ATOM 3000 C CA . GLU B 1 110 ? 87.422 28.517 112.342 1.00 34.66 110 GLU B CA 1
ATOM 3001 C C . GLU B 1 110 ? 88.292 28.911 111.157 1.00 31.75 110 GLU B C 1
ATOM 3002 O O . GLU B 1 110 ? 89.073 29.862 111.250 1.00 28.96 110 GLU B O 1
ATOM 3008 N N . ASN B 1 111 ? 88.167 28.207 110.037 1.00 34.18 111 ASN B N 1
ATOM 3009 C CA . ASN B 1 111 ? 88.922 28.514 108.831 1.00 31.88 111 ASN B CA 1
ATOM 3010 C C . ASN B 1 111 ? 88.219 29.538 107.946 1.00 32.85 111 ASN B C 1
ATOM 3011 O O . ASN B 1 111 ? 88.691 29.807 106.835 1.00 33.34 111 ASN B O 1
ATOM 3016 N N . GLY B 1 112 ? 87.108 30.114 108.410 1.00 25.79 112 GLY B N 1
ATOM 3017 C CA . GLY B 1 112 ? 86.379 31.100 107.634 1.00 27.61 112 GLY B CA 1
ATOM 3018 C C . GLY B 1 112 ? 85.401 30.550 106.618 1.00 28.97 112 GLY B C 1
ATOM 3019 O O . GLY B 1 112 ? 84.931 31.303 105.760 1.00 27.78 112 GLY B O 1
ATOM 3020 N N . THR B 1 113 ? 85.088 29.259 106.677 1.00 28.89 113 THR B N 1
ATOM 3021 C CA . THR B 1 113 ? 84.164 28.638 105.738 1.00 25.12 113 THR B CA 1
ATOM 3022 C C . THR B 1 113 ? 82.745 28.675 106.289 1.00 25.27 113 THR B C 1
ATOM 3023 O O . THR B 1 113 ? 82.519 28.373 107.465 1.00 24.03 113 THR B O 1
ATOM 3027 N N . LYS B 1 114 ? 81.791 29.043 105.432 1.00 26.95 114 LYS B N 1
ATOM 3028 C CA . LYS B 1 114 ? 80.379 28.985 105.798 1.00 19.09 114 LYS B CA 1
ATOM 3029 C C . LYS B 1 114 ? 79.867 27.571 105.558 1.00 19.19 114 LYS B C 1
ATOM 3030 O O . LYS B 1 114 ? 80.136 26.985 104.508 1.00 21.75 114 LYS B O 1
ATOM 3036 N N . VAL B 1 115 ? 79.153 27.015 106.538 1.00 19.99 115 VAL B N 1
ATOM 3037 C CA . VAL B 1 115 ? 78.708 25.624 106.506 1.00 17.60 115 VAL B CA 1
ATOM 3038 C C . VAL B 1 115 ? 77.188 25.609 106.334 1.00 17.63 115 VAL B C 1
ATOM 3039 O O . VAL B 1 115 ? 76.465 26.207 107.138 1.00 15.77 115 VAL B O 1
ATOM 3043 N N . ILE B 1 116 ? 76.707 24.931 105.289 1.00 17.99 116 ILE B N 1
ATOM 3044 C CA . ILE B 1 116 ? 75.278 24.894 104.964 1.00 16.46 116 ILE B CA 1
ATOM 3045 C C . ILE B 1 116 ? 74.845 23.452 104.722 1.00 15.49 116 ILE B C 1
ATOM 3046 O O . ILE B 1 116 ? 74.967 22.943 103.598 1.00 16.70 116 ILE B O 1
ATOM 3051 N N . PRO B 1 117 ? 74.338 22.759 105.733 1.00 16.11 117 PRO B N 1
ATOM 3052 C CA . PRO B 1 117 ? 73.899 21.377 105.529 1.00 15.67 117 PRO B CA 1
ATOM 3053 C C . PRO B 1 117 ? 72.593 21.318 104.754 1.00 16.80 117 PRO B C 1
ATOM 3054 O O . PRO B 1 117 ? 71.755 22.220 104.824 1.00 17.85 117 PRO B O 1
ATOM 3058 N N . VAL B 1 118 ? 72.438 20.239 103.997 1.00 14.92 118 VAL B N 1
ATOM 3059 C CA . VAL B 1 118 ? 71.214 19.943 103.260 1.00 17.70 118 VAL B CA 1
ATOM 3060 C C . VAL B 1 118 ? 70.393 18.974 104.104 1.00 16.58 118 VAL B C 1
ATOM 3061 O O . VAL B 1 118 ? 70.887 17.904 104.480 1.00 17.87 118 VAL B O 1
ATOM 3065 N N . VAL B 1 119 ? 69.142 19.335 104.407 1.00 18.84 119 VAL B N 1
ATOM 3066 C CA . VAL B 1 119 ? 68.290 18.506 105.249 1.00 16.06 119 VAL B CA 1
ATOM 3067 C C . VAL B 1 119 ? 66.924 18.362 104.589 1.00 17.49 119 VAL B C 1
ATOM 3068 O O . VAL B 1 119 ? 66.524 19.173 103.752 1.00 16.11 119 VAL B O 1
ATOM 3072 N N . ALA B 1 120 ? 66.199 17.315 104.987 1.00 15.03 120 ALA B N 1
ATOM 3073 C CA . ALA B 1 120 ? 64.856 17.077 104.463 1.00 14.41 120 ALA B CA 1
ATOM 3074 C C . ALA B 1 120 ? 63.813 16.966 105.563 1.00 16.50 120 ALA B C 1
ATOM 3075 O O . ALA B 1 120 ? 62.689 16.530 105.287 1.00 18.13 120 ALA B O 1
ATOM 3077 N N . SER B 1 121 ? 64.149 17.358 106.792 1.00 15.26 121 SER B N 1
ATOM 3078 C CA . SER B 1 121 ? 63.269 17.207 107.942 1.00 15.20 121 SER B CA 1
ATOM 3079 C C . SER B 1 121 ? 63.433 18.396 108.882 1.00 17.39 121 SER B C 1
ATOM 3080 O O . SER B 1 121 ? 64.482 19.044 108.926 1.00 15.93 121 SER B O 1
ATOM 3083 N N . ASP B 1 122 ? 62.385 18.653 109.666 1.00 13.87 122 ASP B N 1
ATOM 3084 C CA . ASP B 1 122 ? 62.457 19.718 110.662 1.00 14.04 122 ASP B CA 1
ATOM 3085 C C . ASP B 1 122 ? 63.472 19.389 111.752 1.00 17.90 122 ASP B C 1
ATOM 3086 O O . ASP B 1 122 ? 64.189 20.277 112.227 1.00 15.22 122 ASP B O 1
ATOM 3091 N N . SER B 1 123 ? 63.560 18.115 112.155 1.00 15.74 123 SER B N 1
ATOM 3092 C CA . SER B 1 123 ? 64.452 17.763 113.258 1.00 17.99 123 SER B CA 1
ATOM 3093 C C . SER B 1 123 ? 65.917 17.915 112.871 1.00 18.80 123 SER B C 1
ATOM 3094 O O . SER B 1 123 ? 66.718 18.406 113.673 1.00 17.42 123 SER B O 1
ATOM 3097 N N . LEU B 1 124 ? 66.306 17.479 111.664 1.00 15.13 124 LEU B N 1
ATOM 3098 C CA . LEU B 1 124 ? 67.708 17.638 111.293 1.00 17.69 124 LEU B CA 1
ATOM 3099 C C . LEU B 1 124 ? 68.061 19.108 111.093 1.00 16.01 124 LEU B C 1
ATOM 3100 O O . LEU B 1 124 ? 69.194 19.518 111.390 1.00 17.41 124 LEU B O 1
ATOM 3105 N N . ALA B 1 125 ? 67.107 19.911 110.614 1.00 14.34 125 ALA B N 1
ATOM 3106 C CA . ALA B 1 125 ? 67.315 21.356 110.519 1.00 13.91 125 ALA B CA 1
ATOM 3107 C C . ALA B 1 125 ? 67.625 21.962 111.882 1.00 15.76 125 ALA B C 1
ATOM 3108 O O . ALA B 1 125 ? 68.578 22.737 112.026 1.00 15.95 125 ALA B O 1
ATOM 3110 N N . ARG B 1 126 ? 66.819 21.635 112.897 1.00 15.17 126 ARG B N 1
ATOM 3111 C CA . ARG B 1 126 ? 67.101 22.147 114.235 1.00 15.52 126 ARG B CA 1
ATOM 3112 C C . ARG B 1 126 ? 68.442 21.635 114.742 1.00 13.63 126 ARG B C 1
ATOM 3113 O O . ARG B 1 126 ? 69.204 22.381 115.365 1.00 16.24 126 ARG B O 1
ATOM 3121 N N . MET B 1 127 ? 68.752 20.364 114.480 1.00 17.01 127 MET B N 1
ATOM 3122 C CA . MET B 1 127 ? 70.027 19.802 114.923 1.00 19.44 127 MET B CA 1
ATOM 3123 C C . MET B 1 127 ? 71.219 20.528 114.298 1.00 16.25 127 MET B C 1
ATOM 3124 O O . MET B 1 127 ? 72.186 20.864 114.991 1.00 17.68 127 MET B O 1
ATOM 3129 N N . VAL B 1 128 ? 71.197 20.768 112.987 1.00 15.65 128 VAL B N 1
ATOM 3130 C CA . VAL B 1 128 ? 72.402 21.372 112.433 1.00 17.17 128 VAL B CA 1
ATOM 3131 C C . VAL B 1 128 ? 72.496 22.840 112.823 1.00 17.11 128 VAL B C 1
ATOM 3132 O O . VAL B 1 128 ? 73.598 23.393 112.853 1.00 18.27 128 VAL B O 1
ATOM 3136 N N . GLU B 1 129 ? 71.378 23.491 113.146 1.00 17.68 129 GLU B N 1
ATOM 3137 C CA . GLU B 1 129 ? 71.483 24.839 113.702 1.00 17.27 129 GLU B CA 1
ATOM 3138 C C . GLU B 1 129 ? 72.179 24.803 115.056 1.00 18.58 129 GLU B C 1
ATOM 3139 O O . GLU B 1 129 ? 73.084 25.602 115.318 1.00 19.28 129 GLU B O 1
ATOM 3145 N N . ARG B 1 130 ? 71.775 23.868 115.927 1.00 19.25 130 ARG B N 1
ATOM 3146 C CA . ARG B 1 130 ? 72.443 23.724 117.217 1.00 18.48 130 ARG B CA 1
ATOM 3147 C C . ARG B 1 130 ? 73.921 23.392 117.046 1.00 18.32 130 ARG B C 1
ATOM 3148 O O . ARG B 1 130 ? 74.743 23.821 117.859 1.00 19.56 130 ARG B O 1
ATOM 3156 N N . ALA B 1 131 ? 74.283 22.649 115.992 1.00 18.30 131 ALA B N 1
ATOM 3157 C CA . ALA B 1 131 ? 75.678 22.281 115.767 1.00 19.96 131 ALA B CA 1
ATOM 3158 C C . ALA B 1 131 ? 76.524 23.421 115.208 1.00 18.70 131 ALA B C 1
ATOM 3159 O O . ALA B 1 131 ? 77.747 23.258 115.109 1.00 22.36 131 ALA B O 1
ATOM 3161 N N . GLY B 1 132 ? 75.919 24.545 114.830 1.00 18.65 132 GLY B N 1
ATOM 3162 C CA . GLY B 1 132 ? 76.662 25.707 114.374 1.00 20.00 132 GLY B CA 1
ATOM 3163 C C . GLY B 1 132 ? 76.553 26.067 112.904 1.00 19.65 132 GLY B C 1
ATOM 3164 O O . GLY B 1 132 ? 77.294 26.949 112.448 1.00 20.68 132 GLY B O 1
ATOM 3165 N N . ALA B 1 133 ? 75.664 25.429 112.145 1.00 18.25 133 ALA B N 1
ATOM 3166 C CA . ALA B 1 133 ? 75.500 25.779 110.741 1.00 14.81 133 ALA B CA 1
ATOM 3167 C C . ALA B 1 133 ? 75.200 27.265 110.559 1.00 15.89 133 ALA B C 1
ATOM 3168 O O . ALA B 1 133 ? 74.434 27.859 111.323 1.00 20.93 133 ALA B O 1
ATOM 3170 N N . ASP B 1 134 ? 75.775 27.857 109.509 1.00 17.64 134 ASP B N 1
ATOM 3171 C CA . ASP B 1 134 ? 75.481 29.248 109.170 1.00 16.34 134 ASP B CA 1
ATOM 3172 C C . ASP B 1 134 ? 74.161 29.399 108.422 1.00 16.55 134 ASP B C 1
ATOM 3173 O O . ASP B 1 134 ? 73.532 30.461 108.486 1.00 20.07 134 ASP B O 1
ATOM 3178 N N . ALA B 1 135 ? 73.739 28.370 107.698 1.00 16.37 135 ALA B N 1
ATOM 3179 C CA . ALA B 1 135 ? 72.448 28.368 107.022 1.00 16.45 135 ALA B CA 1
ATOM 3180 C C . ALA B 1 135 ? 72.080 26.914 106.792 1.00 17.12 135 ALA B C 1
ATOM 3181 O O . ALA B 1 135 ? 72.893 26.015 107.001 1.00 18.39 135 ALA B O 1
ATOM 3183 N N . VAL B 1 136 ? 70.846 26.678 106.365 1.00 19.04 136 VAL B N 1
ATOM 3184 C CA . VAL B 1 136 ? 70.417 25.314 106.096 1.00 16.84 136 VAL B CA 1
ATOM 3185 C C . VAL B 1 136 ? 69.625 25.303 104.798 1.00 16.03 136 VAL B C 1
ATOM 3186 O O . VAL B 1 136 ? 68.852 26.227 104.523 1.00 17.35 136 VAL B O 1
ATOM 3190 N N . ILE B 1 137 ? 69.857 24.277 103.983 1.00 15.87 137 ILE B N 1
ATOM 3191 C CA . ILE B 1 137 ? 69.070 24.019 102.775 1.00 12.31 137 ILE B CA 1
ATOM 3192 C C . ILE B 1 137 ? 67.992 23.009 103.149 1.00 17.10 137 ILE B C 1
ATOM 3193 O O . ILE B 1 137 ? 68.313 21.911 103.619 1.00 15.15 137 ILE B O 1
ATOM 3198 N N . ALA B 1 138 ? 66.716 23.383 102.974 1.00 15.29 138 ALA B N 1
ATOM 3199 C CA . ALA B 1 138 ? 65.587 22.503 103.274 1.00 15.63 138 ALA B CA 1
ATOM 3200 C C . ALA B 1 138 ? 65.039 21.985 101.949 1.00 14.97 138 ALA B C 1
ATOM 3201 O O . ALA B 1 138 ? 64.622 22.778 101.099 1.00 15.57 138 ALA B O 1
ATOM 3203 N N . GLU B 1 139 ? 65.096 20.666 101.755 1.00 15.34 139 GLU B N 1
ATOM 3204 C CA . GLU B 1 139 ? 64.847 20.042 100.459 1.00 14.70 139 GLU B CA 1
ATOM 3205 C C . GLU B 1 139 ? 63.510 19.298 100.505 1.00 15.03 139 GLU B C 1
ATOM 3206 O O . GLU B 1 139 ? 63.362 18.314 101.236 1.00 11.94 139 GLU B O 1
ATOM 3212 N N . GLY B 1 140 ? 62.546 19.764 99.710 1.00 15.56 140 GLY B N 1
ATOM 3213 C CA . GLY B 1 140 ? 61.270 19.091 99.617 1.00 13.83 140 GLY B CA 1
ATOM 3214 C C . GLY B 1 140 ? 61.333 17.828 98.776 1.00 13.50 140 GLY B C 1
ATOM 3215 O O . GLY B 1 140 ? 62.193 17.641 97.913 1.00 12.53 140 GLY B O 1
ATOM 3216 N N . MET B 1 141 ? 60.388 16.933 99.034 1.00 11.59 141 MET B N 1
ATOM 3217 C CA . MET B 1 141 ? 60.447 15.610 98.427 1.00 14.35 141 MET B CA 1
ATOM 3218 C C . MET B 1 141 ? 60.141 15.623 96.935 1.00 14.79 141 MET B C 1
ATOM 3219 O O . MET B 1 141 ? 60.264 14.575 96.288 1.00 15.35 141 MET B O 1
ATOM 3224 N N . GLU B 1 142 ? 59.715 16.755 96.373 1.00 12.09 142 GLU B N 1
ATOM 3225 C CA . GLU B 1 142 ? 59.594 16.811 94.918 1.00 15.02 142 GLU B CA 1
ATOM 3226 C C . GLU B 1 142 ? 60.943 16.972 94.221 1.00 15.42 142 GLU B C 1
ATOM 3227 O O . GLU B 1 142 ? 60.993 16.959 92.984 1.00 13.55 142 GLU B O 1
ATOM 3233 N N . SER B 1 143 ? 62.043 17.093 94.964 1.00 13.96 143 SER B N 1
ATOM 3234 C CA . SER B 1 143 ? 63.305 17.194 94.260 1.00 14.55 143 SER B CA 1
ATOM 3235 C C . SER B 1 143 ? 63.776 15.821 93.775 1.00 17.10 143 SER B C 1
ATOM 3236 O O . SER B 1 143 ? 63.249 14.770 94.151 1.00 12.71 143 SER B O 1
ATOM 3239 N N . GLY B 1 144 ? 64.778 15.845 92.888 1.00 14.38 144 GLY B N 1
ATOM 3240 C CA . GLY B 1 144 ? 65.346 14.609 92.393 1.00 16.95 144 GLY B CA 1
ATOM 3241 C C . GLY B 1 144 ? 66.333 14.005 93.371 1.00 20.65 144 GLY B C 1
ATOM 3242 O O . GLY B 1 144 ? 66.792 14.655 94.308 1.00 19.06 144 GLY B O 1
ATOM 3243 N N . GLY B 1 145 ? 66.646 12.729 93.163 1.00 18.67 145 GLY B N 1
ATOM 3244 C CA . GLY B 1 145 ? 67.601 12.060 94.031 1.00 22.31 145 GLY B CA 1
ATOM 3245 C C . GLY B 1 145 ? 66.948 11.565 95.312 1.00 20.28 145 GLY B C 1
ATOM 3246 O O . GLY B 1 145 ? 65.732 11.392 95.396 1.00 18.24 145 GLY B O 1
ATOM 3247 N N . HIS B 1 146 ? 67.779 11.327 96.325 1.00 21.19 146 HIS B N 1
ATOM 3248 C CA . HIS B 1 146 ? 67.258 10.836 97.594 1.00 19.20 146 HIS B CA 1
ATOM 3249 C C . HIS B 1 146 ? 66.415 11.923 98.251 1.00 15.43 146 HIS B C 1
ATOM 3250 O O . HIS B 1 146 ? 66.812 13.093 98.283 1.00 19.77 146 HIS B O 1
ATOM 3257 N N . ILE B 1 147 ? 65.242 11.541 98.755 1.00 18.22 147 ILE B N 1
ATOM 3258 C CA . ILE B 1 147 ? 64.249 12.493 99.237 1.00 15.45 147 ILE B CA 1
ATOM 3259 C C . ILE B 1 147 ? 63.777 12.092 100.627 1.00 16.38 147 ILE B C 1
ATOM 3260 O O . ILE B 1 147 ? 63.830 10.920 101.013 1.00 18.62 147 ILE B O 1
ATOM 3265 N N . GLY B 1 148 ? 63.305 13.078 101.372 1.00 14.04 148 GLY B N 1
ATOM 3266 C CA . GLY B 1 148 ? 62.633 12.862 102.639 1.00 13.93 148 GLY B CA 1
ATOM 3267 C C . GLY B 1 148 ? 61.144 12.672 102.439 1.00 17.23 148 GLY B C 1
ATOM 3268 O O . GLY B 1 148 ? 60.693 12.256 101.364 1.00 16.25 148 GLY B O 1
ATOM 3269 N N . GLU B 1 149 ? 60.370 13.000 103.482 1.00 15.94 149 GLU B N 1
ATOM 3270 C CA . GLU B 1 149 ? 58.943 12.685 103.555 1.00 20.42 149 GLU B CA 1
ATOM 3271 C C . GLU B 1 149 ? 58.019 13.889 103.400 1.00 20.25 149 GLU B C 1
ATOM 3272 O O . GLU B 1 149 ? 56.793 13.705 103.371 1.00 21.62 149 GLU B O 1
ATOM 3278 N N . VAL B 1 150 ? 58.548 15.109 103.325 1.00 14.87 150 VAL B N 1
ATOM 3279 C CA . VAL B 1 150 ? 57.748 16.328 103.387 1.00 14.76 150 VAL B CA 1
ATOM 3280 C C . VAL B 1 150 ? 57.953 17.143 102.117 1.00 16.26 150 VAL B C 1
ATOM 3281 O O . VAL B 1 150 ? 59.073 17.225 101.597 1.00 15.34 150 VAL B O 1
ATOM 3285 N N . THR B 1 151 ? 56.882 17.779 101.643 1.00 14.91 151 THR B N 1
ATOM 3286 C CA . THR B 1 151 ? 56.978 18.596 100.442 1.00 15.87 151 THR B CA 1
ATOM 3287 C C . THR B 1 151 ? 57.560 19.973 100.755 1.00 17.93 151 THR B C 1
ATOM 3288 O O . THR B 1 151 ? 57.511 20.461 101.888 1.00 14.02 151 THR B O 1
ATOM 3292 N N . THR B 1 152 ? 58.083 20.612 99.705 1.00 14.96 152 THR B N 1
ATOM 3293 C CA . THR B 1 152 ? 58.641 21.951 99.841 1.00 14.40 152 THR B CA 1
ATOM 3294 C C . THR B 1 152 ? 57.650 22.922 100.450 1.00 13.46 152 THR B C 1
ATOM 3295 O O . THR B 1 152 ? 58.014 23.713 101.323 1.00 15.56 152 THR B O 1
ATOM 3299 N N . PHE B 1 153 ? 56.390 22.887 99.996 1.00 12.26 153 PHE B N 1
ATOM 3300 C CA . PHE B 1 153 ? 55.432 23.898 100.421 1.00 14.66 153 PHE B CA 1
ATOM 3301 C C . PHE B 1 153 ? 55.253 23.887 101.930 1.00 15.34 153 PHE B C 1
ATOM 3302 O O . PHE B 1 153 ? 55.091 24.941 102.558 1.00 16.17 153 PHE B O 1
ATOM 3310 N N . VAL B 1 154 ? 55.269 22.702 102.529 1.00 13.18 154 VAL B N 1
ATOM 3311 C CA . VAL B 1 154 ? 55.110 22.577 103.969 1.00 13.27 154 VAL B CA 1
ATOM 3312 C C . VAL B 1 154 ? 56.450 22.682 104.688 1.00 14.46 154 VAL B C 1
ATOM 3313 O O . VAL B 1 154 ? 56.557 23.343 105.726 1.00 15.92 154 VAL B O 1
ATOM 3317 N N . LEU B 1 155 ? 57.479 22.033 104.147 1.00 13.42 155 LEU B N 1
ATOM 3318 C CA . LEU B 1 155 ? 58.758 21.933 104.852 1.00 13.07 155 LEU B CA 1
ATOM 3319 C C . LEU B 1 155 ? 59.405 23.300 105.034 1.00 15.41 155 LEU B C 1
ATOM 3320 O O . LEU B 1 155 ? 59.883 23.628 106.129 1.00 13.43 155 LEU B O 1
ATOM 3325 N N . VAL B 1 156 ? 59.476 24.097 103.959 1.00 12.12 156 VAL B N 1
ATOM 3326 C CA . VAL B 1 156 ? 60.141 25.393 104.070 1.00 12.30 156 VAL B CA 1
ATOM 3327 C C . VAL B 1 156 ? 59.431 26.262 105.096 1.00 15.16 156 VAL B C 1
ATOM 3328 O O . VAL B 1 156 ? 60.068 26.997 105.859 1.00 14.84 156 VAL B O 1
ATOM 3332 N N . ASN B 1 157 ? 58.104 26.181 105.131 1.00 14.04 157 ASN B N 1
ATOM 3333 C CA . ASN B 1 157 ? 57.328 26.901 106.134 1.00 14.33 157 ASN B CA 1
ATOM 3334 C C . ASN B 1 157 ? 57.722 26.481 107.548 1.00 16.57 157 ASN B C 1
ATOM 3335 O O . ASN B 1 157 ? 58.077 27.324 108.379 1.00 17.68 157 ASN B O 1
ATOM 3340 N N . LYS B 1 158 ? 57.690 25.175 107.838 1.00 14.05 158 LYS B N 1
ATOM 3341 C CA . LYS B 1 158 ? 57.918 24.725 109.208 1.00 16.22 158 LYS B CA 1
ATOM 3342 C C . LYS B 1 158 ? 59.361 24.972 109.628 1.00 16.79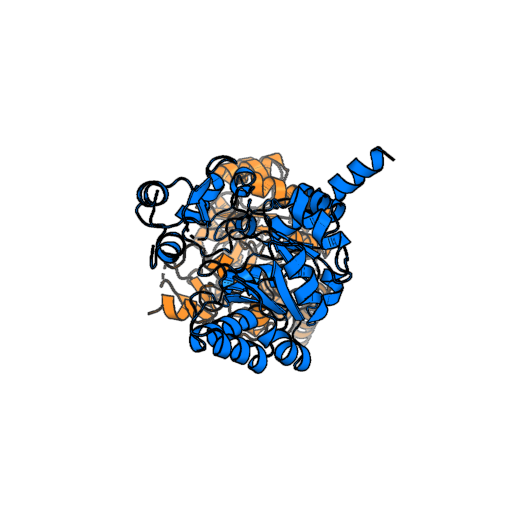 158 LYS B C 1
ATOM 3343 O O . LYS B 1 158 ? 59.625 25.479 110.728 1.00 15.42 158 LYS B O 1
ATOM 3349 N N . VAL B 1 159 ? 60.309 24.643 108.748 1.00 15.22 159 VAL B N 1
ATOM 3350 C CA . VAL B 1 159 ? 61.721 24.757 109.100 1.00 15.67 159 VAL B CA 1
ATOM 3351 C C . VAL B 1 159 ? 62.082 26.209 109.369 1.00 16.51 159 VAL B C 1
ATOM 3352 O O . VAL B 1 159 ? 62.797 26.517 110.331 1.00 18.76 159 VAL B O 1
ATOM 3356 N N . SER B 1 160 ? 61.588 27.128 108.531 1.00 13.06 160 SER B N 1
ATOM 3357 C CA . SER B 1 160 ? 61.966 28.524 108.702 1.00 14.91 160 SER B CA 1
ATOM 3358 C C . SER B 1 160 ? 61.353 29.112 109.964 1.00 19.67 160 SER B C 1
ATOM 3359 O O . SER B 1 160 ? 61.918 30.049 110.537 1.00 21.54 160 SER B O 1
ATOM 3362 N N . ARG B 1 161 ? 60.215 28.571 110.423 1.00 17.39 161 ARG B N 1
ATOM 3363 C CA . ARG B 1 161 ? 59.729 28.925 111.757 1.00 17.31 161 ARG B CA 1
ATOM 3364 C C . ARG B 1 161 ? 60.584 28.294 112.855 1.00 19.42 161 ARG B C 1
ATOM 3365 O O . ARG B 1 161 ? 60.727 28.878 113.935 1.00 21.81 161 ARG B O 1
ATOM 3373 N N . SER B 1 162 ? 61.177 27.118 112.603 1.00 18.70 162 SER B N 1
ATOM 3374 C CA . SER B 1 162 ? 61.878 26.392 113.660 1.00 21.00 162 SER B CA 1
ATOM 3375 C C . SER B 1 162 ? 63.282 26.921 113.918 1.00 21.73 162 SER B C 1
ATOM 3376 O O . SER B 1 162 ? 63.777 26.814 115.044 1.00 20.83 162 SER B O 1
ATOM 3379 N N . VAL B 1 163 ? 63.950 27.449 112.901 1.00 19.43 163 VAL B N 1
ATOM 3380 C CA . VAL B 1 163 ? 65.347 27.840 113.028 1.00 20.17 163 VAL B CA 1
ATOM 3381 C C . VAL B 1 163 ? 65.455 29.327 112.731 1.00 21.98 163 VAL B C 1
ATOM 3382 O O . VAL B 1 163 ? 64.640 29.900 111.998 1.00 21.66 163 VAL B O 1
ATOM 3386 N N . ASN B 1 164 ? 66.464 29.958 113.329 1.00 19.94 164 ASN B N 1
ATOM 3387 C CA . ASN B 1 164 ? 66.708 31.375 113.121 1.00 20.34 164 ASN B CA 1
ATOM 3388 C C . ASN B 1 164 ? 67.767 31.649 112.064 1.00 20.88 164 ASN B C 1
ATOM 3389 O O . ASN B 1 164 ? 67.757 32.734 111.474 1.00 22.39 164 ASN B O 1
ATOM 3394 N N . ILE B 1 165 ? 68.669 30.704 111.810 1.00 19.18 165 ILE B N 1
ATOM 3395 C CA . ILE B 1 165 ? 69.623 30.819 110.709 1.00 16.76 165 ILE B CA 1
ATOM 3396 C C . ILE B 1 165 ? 68.829 30.890 109.409 1.00 21.19 165 ILE B C 1
ATOM 3397 O O . ILE B 1 165 ? 67.668 30.456 109.374 1.00 16.98 165 ILE B O 1
ATOM 3402 N N . PRO B 1 166 ? 69.398 31.433 108.331 1.00 19.98 166 PRO B N 1
ATOM 3403 C CA . PRO B 1 166 ? 68.658 31.509 107.062 1.00 18.24 166 PRO B CA 1
ATOM 3404 C C . PRO B 1 166 ? 68.394 30.130 106.484 1.00 18.78 166 PRO B C 1
ATOM 3405 O O . PRO B 1 166 ? 69.246 29.241 106.535 1.00 17.25 166 PRO B O 1
ATOM 3409 N N . VAL B 1 167 ? 67.208 29.976 105.902 1.00 18.69 167 VAL B N 1
ATOM 3410 C CA . VAL B 1 167 ? 66.779 28.741 105.260 1.00 17.23 167 VAL B CA 1
ATOM 3411 C C . VAL B 1 167 ? 66.822 28.943 103.753 1.00 18.25 167 VAL B C 1
ATOM 3412 O O . VAL B 1 167 ? 66.362 29.973 103.248 1.00 17.63 167 VAL B O 1
ATOM 3416 N N . ILE B 1 168 ? 67.380 27.962 103.045 1.00 15.18 168 ILE B N 1
ATOM 3417 C CA . ILE B 1 168 ? 67.453 27.954 101.592 1.00 15.93 168 ILE B CA 1
ATOM 3418 C C . ILE B 1 168 ? 66.523 26.853 101.102 1.00 15.68 168 ILE B C 1
ATOM 3419 O O . ILE B 1 168 ? 66.684 25.686 101.476 1.00 16.41 168 ILE B O 1
ATOM 3424 N N . ALA B 1 169 ? 65.522 27.226 100.309 1.00 16.60 169 ALA B N 1
ATOM 3425 C CA . ALA B 1 169 ? 64.561 26.259 99.807 1.00 15.30 169 ALA B CA 1
ATOM 3426 C C . ALA B 1 169 ? 65.107 25.536 98.578 1.00 14.74 169 ALA B C 1
ATOM 3427 O O . ALA B 1 169 ? 65.745 26.141 97.712 1.00 18.90 169 ALA B O 1
ATOM 3429 N N . ALA B 1 170 ? 64.855 24.231 98.510 1.00 14.72 170 ALA B N 1
ATOM 3430 C CA . ALA B 1 170 ? 65.249 23.400 97.382 1.00 16.87 170 ALA B CA 1
ATOM 3431 C C . ALA B 1 170 ? 64.146 22.390 97.088 1.00 19.51 170 ALA B C 1
ATOM 3432 O O . ALA B 1 170 ? 63.528 21.841 98.010 1.00 14.74 170 ALA B O 1
ATOM 3434 N N . GLY B 1 171 ? 63.905 22.144 95.803 1.00 15.81 171 GLY B N 1
ATOM 3435 C CA . GLY B 1 171 ? 62.915 21.168 95.407 1.00 16.74 171 GLY B CA 1
ATOM 3436 C C . GLY B 1 171 ? 61.668 21.825 94.860 1.00 17.20 171 GLY B C 1
ATOM 3437 O O . GLY B 1 171 ? 60.940 22.496 95.597 1.00 18.34 171 GLY B O 1
ATOM 3438 N N . GLY B 1 172 ? 61.421 21.650 93.563 1.00 15.53 172 GLY B N 1
ATOM 3439 C CA . GLY B 1 172 ? 60.284 22.250 92.897 1.00 15.00 172 GLY B CA 1
ATOM 3440 C C . GLY B 1 172 ? 60.487 23.658 92.376 1.00 18.04 172 GLY B C 1
ATOM 3441 O O . GLY B 1 172 ? 59.556 24.223 91.785 1.00 17.64 172 GLY B O 1
ATOM 3442 N N . ILE B 1 173 ? 61.668 24.245 92.546 1.00 16.25 173 ILE B N 1
ATOM 3443 C CA . ILE B 1 173 ? 61.893 25.647 92.215 1.00 13.84 173 ILE B CA 1
ATOM 3444 C C . ILE B 1 173 ? 62.691 25.718 90.923 1.00 19.05 173 ILE B C 1
ATOM 3445 O O . ILE B 1 173 ? 63.816 25.204 90.845 1.00 17.50 173 ILE B O 1
ATOM 3450 N N . ALA B 1 174 ? 62.116 26.361 89.911 1.00 17.89 174 ALA B N 1
ATOM 3451 C CA . ALA B 1 174 ? 62.829 26.524 88.653 1.00 18.07 174 ALA B CA 1
ATOM 3452 C C . ALA B 1 174 ? 62.587 27.878 88.002 1.00 18.06 174 ALA B C 1
ATOM 3453 O O . ALA B 1 174 ? 63.058 28.095 86.877 1.00 19.45 174 ALA B O 1
ATOM 3455 N N . ASP B 1 175 ? 61.877 28.799 88.651 1.00 16.71 175 ASP B N 1
ATOM 3456 C CA . ASP B 1 175 ? 61.602 30.083 88.027 1.00 20.20 175 ASP B CA 1
ATOM 3457 C C . ASP B 1 175 ? 61.425 31.135 89.113 1.00 19.14 175 ASP B C 1
ATOM 3458 O O . ASP B 1 175 ? 61.561 30.853 90.309 1.00 17.97 175 ASP B O 1
ATOM 3463 N N . GLY B 1 176 ? 61.110 32.359 88.680 1.00 19.47 176 GLY B N 1
ATOM 3464 C CA . GLY B 1 176 ? 61.025 33.466 89.614 1.00 17.88 176 GLY B CA 1
ATOM 3465 C C . GLY B 1 176 ? 59.787 33.440 90.488 1.00 18.89 176 GLY B C 1
ATOM 3466 O O . GLY B 1 176 ? 59.826 33.896 91.635 1.00 19.98 176 GLY B O 1
ATOM 3467 N N . ARG B 1 177 ? 58.658 32.961 89.961 1.00 21.32 177 ARG B N 1
ATOM 3468 C CA . ARG B 1 177 ? 57.509 32.837 90.848 1.00 19.44 177 ARG B CA 1
ATOM 3469 C C . ARG B 1 177 ? 57.739 31.746 91.883 1.00 20.45 177 ARG B C 1
ATOM 3470 O O . ARG B 1 177 ? 57.276 31.872 93.019 1.00 17.50 177 ARG B O 1
ATOM 3478 N N . GLY B 1 178 ? 58.498 30.705 91.536 1.00 17.49 178 GLY B N 1
ATOM 3479 C CA . GLY B 1 178 ? 58.926 29.753 92.552 1.00 18.97 178 GLY B CA 1
ATOM 3480 C C . GLY B 1 178 ? 59.837 30.381 93.593 1.00 18.95 178 GLY B C 1
ATOM 3481 O O . GLY B 1 178 ? 59.722 30.097 94.792 1.00 17.65 178 GLY B O 1
ATOM 3482 N N . MET B 1 179 ? 60.765 31.237 93.154 1.00 18.23 179 MET B N 1
ATOM 3483 C CA . MET B 1 179 ? 61.626 31.915 94.119 1.00 19.90 179 MET B CA 1
ATOM 3484 C C . MET B 1 179 ? 60.805 32.798 95.055 1.00 18.16 179 MET B C 1
ATOM 3485 O O . MET B 1 179 ? 61.044 32.820 96.269 1.00 20.05 179 MET B O 1
ATOM 3490 N N . ALA B 1 180 ? 59.822 33.516 94.512 1.00 19.15 180 ALA B N 1
ATOM 3491 C CA . ALA B 1 180 ? 58.982 34.374 95.345 1.00 19.97 180 ALA B CA 1
ATOM 3492 C C . ALA B 1 180 ? 58.152 33.551 96.323 1.00 19.01 180 ALA B C 1
ATOM 3493 O O . ALA B 1 180 ? 57.988 33.930 97.492 1.00 15.82 180 ALA B O 1
ATOM 3495 N N . ALA B 1 181 ? 57.640 32.409 95.864 1.00 17.76 181 ALA B N 1
ATOM 3496 C CA . ALA B 1 181 ? 56.859 31.544 96.739 1.00 17.79 181 ALA B CA 1
ATOM 3497 C C . ALA B 1 181 ? 57.720 30.970 97.853 1.00 18.84 181 ALA B C 1
ATOM 3498 O O . ALA B 1 181 ? 57.289 30.919 99.012 1.00 18.11 181 ALA B O 1
ATOM 3500 N N . ALA B 1 182 ? 58.937 30.531 97.525 1.00 17.82 182 ALA B N 1
ATOM 3501 C CA . ALA B 1 182 ? 59.848 30.052 98.560 1.00 17.88 182 ALA B CA 1
ATOM 3502 C C . ALA B 1 182 ? 60.120 31.131 99.603 1.00 17.55 182 ALA B C 1
ATOM 3503 O O . ALA B 1 182 ? 60.166 30.846 100.805 1.00 15.98 182 ALA B O 1
ATOM 3505 N N . PHE B 1 183 ? 60.318 32.377 99.160 1.00 16.22 183 PHE B N 1
ATOM 3506 C CA . PHE B 1 183 ? 60.555 33.464 100.107 1.00 19.24 183 PHE B CA 1
ATOM 3507 C C . PHE B 1 183 ? 59.330 33.713 100.978 1.00 17.18 183 PHE B C 1
ATOM 3508 O O . PHE B 1 183 ? 59.461 33.978 102.180 1.00 19.71 183 PHE B O 1
ATOM 3516 N N . ALA B 1 184 ? 58.133 33.662 100.381 1.00 15.49 184 ALA B N 1
ATOM 3517 C CA . ALA B 1 184 ? 56.902 33.818 101.152 1.00 18.16 184 ALA B CA 1
ATOM 3518 C C . ALA B 1 184 ? 56.811 32.782 102.265 1.00 18.14 184 ALA B C 1
ATOM 3519 O O . ALA B 1 184 ? 56.360 33.092 103.373 1.00 17.31 184 ALA B O 1
ATOM 3521 N N . LEU B 1 185 ? 57.258 31.549 102.000 1.00 17.22 185 LEU B N 1
ATOM 3522 C CA . LEU B 1 185 ? 57.242 30.482 103.003 1.00 16.61 185 LEU B CA 1
ATOM 3523 C C . LEU B 1 185 ? 58.309 30.662 104.084 1.00 18.90 185 LEU B C 1
ATOM 3524 O O . LEU B 1 185 ? 58.286 29.934 105.086 1.00 20.02 185 LEU B O 1
ATOM 3529 N N . GLY B 1 186 ? 59.234 31.601 103.907 1.00 17.44 186 GLY B N 1
ATOM 3530 C CA . GLY B 1 186 ? 60.254 31.896 104.903 1.00 20.87 186 GLY B CA 1
ATOM 3531 C C . GLY B 1 186 ? 61.686 31.713 104.432 1.00 16.78 186 GLY B C 1
ATOM 3532 O O . GLY B 1 186 ? 62.611 31.993 105.208 1.00 17.61 186 GLY B O 1
ATOM 3533 N N . ALA B 1 187 ? 61.923 31.239 103.212 1.00 16.13 187 ALA B N 1
ATOM 3534 C CA . ALA B 1 187 ? 63.286 31.091 102.724 1.00 19.33 187 ALA B CA 1
ATOM 3535 C C . ALA B 1 187 ? 63.891 32.452 102.371 1.00 21.06 187 ALA B C 1
ATOM 3536 O O . ALA B 1 187 ? 63.187 33.420 102.073 1.00 21.31 187 ALA B O 1
ATOM 3538 N N . GLU B 1 188 ? 65.223 32.511 102.406 1.00 24.75 188 GLU B N 1
ATOM 3539 C CA . GLU B 1 188 ? 65.969 33.704 102.019 1.00 19.45 188 GLU B CA 1
ATOM 3540 C C . GLU B 1 188 ? 66.932 33.446 100.869 1.00 21.69 188 GLU B C 1
ATOM 3541 O O . GLU B 1 188 ? 67.675 34.356 100.474 1.00 20.66 188 GLU B O 1
ATOM 3547 N N . ALA B 1 189 ? 66.931 32.234 100.327 1.00 17.67 189 ALA B N 1
ATOM 3548 C CA . ALA B 1 189 ? 67.575 31.920 99.062 1.00 18.48 189 ALA B CA 1
ATOM 3549 C C . ALA B 1 189 ? 66.915 30.656 98.528 1.00 19.50 189 ALA B C 1
ATOM 3550 O O . ALA B 1 189 ? 66.157 29.985 99.234 1.00 19.78 189 ALA B O 1
ATOM 3552 N N . VAL B 1 190 ? 67.215 30.333 97.273 1.00 16.43 190 VAL B N 1
ATOM 3553 C CA . VAL B 1 190 ? 66.727 29.104 96.664 1.00 13.89 190 VAL B CA 1
ATOM 3554 C C . VAL B 1 190 ? 67.888 28.361 96.032 1.00 17.97 190 VAL B C 1
ATOM 3555 O O . VAL B 1 190 ? 68.876 28.961 95.600 1.00 19.99 190 VAL B O 1
ATOM 3559 N N . GLN B 1 191 ? 67.753 27.039 95.979 1.00 16.59 191 GLN B N 1
ATOM 3560 C CA . GLN B 1 191 ? 68.662 26.164 95.259 1.00 21.53 191 GLN B CA 1
ATOM 3561 C C . GLN B 1 191 ? 67.886 25.511 94.122 1.00 21.88 191 GLN B C 1
ATOM 3562 O O . GLN B 1 191 ? 66.789 24.991 94.342 1.00 19.04 191 GLN B O 1
ATOM 3568 N N . MET B 1 192 ? 68.433 25.566 92.900 1.00 17.82 192 MET B N 1
ATOM 3569 C CA . MET B 1 192 ? 67.708 25.116 91.702 1.00 20.99 192 MET B CA 1
ATOM 3570 C C . MET B 1 192 ? 68.586 24.180 90.866 1.00 23.93 192 MET B C 1
ATOM 3571 O O . MET B 1 192 ? 69.035 24.562 89.783 1.00 26.30 192 MET B O 1
ATOM 3576 N N . GLY B 1 193 ? 68.767 22.939 91.317 1.00 19.85 193 GLY B N 1
ATOM 3577 C CA . GLY B 1 193 ? 69.690 22.047 90.621 1.00 17.72 193 GLY B CA 1
ATOM 3578 C C . GLY B 1 193 ? 69.281 21.770 89.184 1.00 21.61 193 GLY B C 1
ATOM 3579 O O . GLY B 1 193 ? 70.070 21.950 88.248 1.00 18.67 193 GLY B O 1
ATOM 3580 N N . THR B 1 194 ? 68.036 21.337 88.984 1.00 20.01 194 THR B N 1
ATOM 3581 C CA . THR B 1 194 ? 67.634 20.893 87.654 1.00 20.01 194 THR B CA 1
ATOM 3582 C C . THR B 1 194 ? 67.653 22.053 86.665 1.00 18.06 194 THR B C 1
ATOM 3583 O O . THR B 1 194 ? 68.051 21.883 85.510 1.00 21.88 194 THR B O 1
ATOM 3587 N N . ARG B 1 195 ? 67.290 23.254 87.121 1.00 16.76 195 ARG B N 1
ATOM 3588 C CA . ARG B 1 195 ? 67.258 24.414 86.236 1.00 15.28 195 ARG B CA 1
ATOM 3589 C C . ARG B 1 195 ? 68.647 24.733 85.688 1.00 18.98 195 ARG B C 1
ATOM 3590 O O . ARG B 1 195 ? 68.791 25.072 84.506 1.00 17.51 195 ARG B O 1
ATOM 3598 N N . PHE B 1 196 ? 69.685 24.613 86.525 1.00 19.03 196 PHE B N 1
ATOM 3599 C CA . PHE B 1 196 ? 71.035 24.921 86.067 1.00 20.71 196 PHE B CA 1
ATOM 3600 C C . PHE B 1 196 ? 71.690 23.763 85.329 1.00 22.49 196 PHE B C 1
ATOM 3601 O O . PHE B 1 196 ? 72.650 23.991 84.587 1.00 23.60 196 PHE B O 1
ATOM 3609 N N . VAL B 1 197 ? 71.214 22.530 85.510 1.00 20.49 197 VAL B N 1
ATOM 3610 C CA . VAL B 1 197 ? 71.670 21.462 84.624 1.00 20.20 197 VAL B CA 1
ATOM 3611 C C . VAL B 1 197 ? 71.149 21.705 83.213 1.00 24.68 197 VAL B C 1
ATOM 3612 O O . VAL B 1 197 ? 71.861 21.483 82.219 1.00 21.94 197 VAL B O 1
ATOM 3616 N N . ALA B 1 198 ? 69.910 22.195 83.104 1.00 20.47 198 ALA B N 1
ATOM 3617 C CA . ALA B 1 198 ? 69.328 22.584 81.828 1.00 20.24 198 ALA B CA 1
ATOM 3618 C C . ALA B 1 198 ? 69.866 23.944 81.396 1.00 20.92 198 ALA B C 1
ATOM 3619 O O . ALA B 1 198 ? 69.095 24.863 81.113 1.00 20.66 198 ALA B O 1
ATOM 3621 N N . SER B 1 199 ? 71.191 24.091 81.350 1.00 17.71 199 SER B N 1
ATOM 3622 C CA . SER B 1 199 ? 71.806 25.318 80.874 1.00 19.80 199 SER B CA 1
ATOM 3623 C C . SER B 1 199 ? 72.778 25.000 79.744 1.00 18.85 199 SER B C 1
ATOM 3624 O O . SER B 1 199 ? 73.188 23.854 79.556 1.00 18.66 199 SER B O 1
ATOM 3627 N N . VAL B 1 200 ? 73.150 26.040 78.990 1.00 19.93 200 VAL B N 1
ATOM 3628 C CA . VAL B 1 200 ? 74.121 25.854 77.912 1.00 20.75 200 VAL B CA 1
ATOM 3629 C C . VAL B 1 200 ? 75.478 25.462 78.481 1.00 21.69 200 VAL B C 1
ATOM 3630 O O . VAL B 1 200 ? 76.140 24.550 77.967 1.00 23.10 200 VAL B O 1
ATOM 3634 N N . GLU B 1 201 ? 75.898 26.122 79.564 1.00 19.90 201 GLU B N 1
ATOM 3635 C CA . GLU B 1 201 ? 77.232 25.908 80.121 1.00 22.16 201 GLU B CA 1
ATOM 3636 C C . GLU B 1 201 ? 77.381 24.536 80.768 1.00 23.36 201 GLU B C 1
ATOM 3637 O O . GLU B 1 201 ? 78.499 24.017 80.839 1.00 22.27 201 GLU B O 1
ATOM 3643 N N . SER B 1 202 ? 76.291 23.947 81.270 1.00 19.41 202 SER B N 1
ATOM 3644 C CA . SER B 1 202 ? 76.382 22.614 81.854 1.00 17.71 202 SER B CA 1
ATOM 3645 C C . SER B 1 202 ? 76.985 21.623 80.858 1.00 22.91 202 SER B C 1
ATOM 3646 O O . SER B 1 202 ? 76.631 21.609 79.674 1.00 19.85 202 SER B O 1
ATOM 3649 N N . ASP B 1 203 ? 77.910 20.790 81.339 1.00 19.73 203 ASP B N 1
ATOM 3650 C CA . ASP B 1 203 ? 78.557 19.804 80.482 1.00 23.57 203 ASP B CA 1
ATOM 3651 C C . ASP B 1 203 ? 78.038 18.389 80.722 1.00 21.25 203 ASP B C 1
ATOM 3652 O O . ASP B 1 203 ? 78.732 17.415 80.423 1.00 19.48 203 ASP B O 1
ATOM 3657 N N . VAL B 1 204 ? 76.811 18.250 81.242 1.00 23.17 204 VAL B N 1
ATOM 3658 C CA . VAL B 1 204 ? 76.164 16.943 81.216 1.00 22.61 204 VAL B CA 1
ATOM 3659 C C . VAL B 1 204 ? 75.852 16.571 79.766 1.00 22.61 204 VAL B C 1
ATOM 3660 O O . VAL B 1 204 ? 75.806 17.421 78.870 1.00 18.95 204 VAL B O 1
ATOM 3664 N N . HIS B 1 205 ? 75.637 15.281 79.540 1.00 18.27 205 HIS B N 1
ATOM 3665 C CA . HIS B 1 205 ? 75.376 14.772 78.199 1.00 17.73 205 HIS B CA 1
ATOM 3666 C C . HIS B 1 205 ? 74.109 15.411 77.626 1.00 19.58 205 HIS B C 1
ATOM 3667 O O . HIS B 1 205 ? 73.137 15.632 78.364 1.00 18.49 205 HIS B O 1
ATOM 3674 N N . PRO B 1 206 ? 74.083 15.725 76.319 1.00 22.01 206 PRO B N 1
ATOM 3675 C CA . PRO B 1 206 ? 72.903 16.398 75.740 1.00 19.13 206 PRO B CA 1
ATOM 3676 C C . PRO B 1 206 ? 71.589 15.685 76.002 1.00 19.32 206 PRO B C 1
ATOM 3677 O O . PRO B 1 206 ? 70.567 16.350 76.204 1.00 18.46 206 PRO B O 1
ATOM 3681 N N . VAL B 1 207 ? 71.586 14.350 76.014 1.00 15.72 207 VAL B N 1
ATOM 3682 C CA . VAL B 1 207 ? 70.347 13.616 76.265 1.00 16.36 207 VAL B CA 1
ATOM 3683 C C . VAL B 1 207 ? 69.785 13.954 77.642 1.00 18.29 207 VAL B C 1
ATOM 3684 O O . VAL B 1 207 ? 68.561 14.005 77.828 1.00 18.26 207 VAL B O 1
ATOM 3688 N N . TYR B 1 208 ? 70.657 14.193 78.624 1.00 16.41 208 TYR B N 1
ATOM 3689 C CA . TYR B 1 208 ? 70.195 14.557 79.962 1.00 20.90 208 TYR B CA 1
ATOM 3690 C C . TYR B 1 208 ? 69.457 15.889 79.929 1.00 19.31 208 TYR B C 1
ATOM 3691 O O . TYR B 1 208 ? 68.367 16.032 80.501 1.00 17.87 208 TYR B O 1
ATOM 3700 N N . LYS B 1 209 ? 70.038 16.879 79.247 1.00 16.29 209 LYS B N 1
ATOM 3701 C CA . LYS B 1 209 ? 69.350 18.158 79.088 1.00 17.30 209 LYS B CA 1
ATOM 3702 C C . LYS B 1 209 ? 68.033 17.976 78.341 1.00 21.12 209 LYS B C 1
ATOM 3703 O O . LYS B 1 209 ? 67.008 18.564 78.710 1.00 18.67 209 LYS B O 1
ATOM 3709 N N . GLU B 1 210 ? 68.047 17.154 77.289 1.00 18.02 210 GLU B N 1
ATOM 3710 C CA . GLU B 1 210 ? 66.851 16.956 76.481 1.00 20.46 210 GLU B CA 1
ATOM 3711 C C . GLU B 1 210 ? 65.739 16.299 77.288 1.00 19.04 210 GLU B C 1
ATOM 3712 O O . GLU B 1 210 ? 64.560 16.629 77.122 1.00 18.95 210 GLU B O 1
ATOM 3718 N N . LYS B 1 211 ? 66.098 15.355 78.149 1.00 18.16 211 LYS B N 1
ATOM 3719 C CA . LYS B 1 211 ? 65.105 14.687 78.980 1.00 19.92 211 LYS B CA 1
ATOM 3720 C C . LYS B 1 211 ? 64.472 15.654 79.980 1.00 19.23 211 LYS B C 1
ATOM 3721 O O . LYS B 1 211 ? 63.260 15.594 80.233 1.00 19.38 211 LYS B O 1
ATOM 3727 N N . ILE B 1 212 ? 65.270 16.553 80.557 1.00 19.52 212 ILE B N 1
ATOM 3728 C CA . ILE B 1 212 ? 64.707 17.580 81.433 1.00 18.11 212 ILE B CA 1
ATOM 3729 C C . ILE B 1 212 ? 63.697 18.420 80.670 1.00 19.77 212 ILE B C 1
ATOM 3730 O O . ILE B 1 212 ? 62.574 18.650 81.135 1.00 16.51 212 ILE B O 1
ATOM 3735 N N . VAL B 1 213 ? 64.080 18.879 79.477 1.00 16.79 213 VAL B N 1
ATOM 3736 C CA . VAL B 1 213 ? 63.202 19.743 78.695 1.00 17.09 213 VAL B CA 1
ATOM 3737 C C . VAL B 1 213 ? 61.900 19.022 78.360 1.00 17.05 213 VAL B C 1
ATOM 3738 O O . VAL B 1 213 ? 60.805 19.567 78.527 1.00 18.58 213 VAL B O 1
ATOM 3742 N N . LYS B 1 214 ? 61.996 17.783 77.880 1.00 18.28 214 LYS B N 1
ATOM 3743 C CA . LYS B 1 214 ? 60.790 17.061 77.480 1.00 18.34 214 LYS B CA 1
ATOM 3744 C C . LYS B 1 214 ? 59.938 16.614 78.666 1.00 19.98 214 LYS B C 1
ATOM 3745 O O . LYS B 1 214 ? 58.737 16.378 78.497 1.00 16.16 214 LYS B O 1
ATOM 3751 N N . ALA B 1 215 ? 60.518 16.500 79.857 1.00 17.09 215 ALA B N 1
ATOM 3752 C CA . ALA B 1 215 ? 59.792 15.933 80.982 1.00 15.72 215 ALA B CA 1
ATOM 3753 C C . ALA B 1 215 ? 58.679 16.870 81.440 1.00 14.82 215 ALA B C 1
ATOM 3754 O O . ALA B 1 215 ? 58.837 18.096 81.441 1.00 18.96 215 ALA B O 1
ATOM 3756 N N . SER B 1 216 ? 57.548 16.283 81.821 1.00 16.69 216 SER B N 1
ATOM 3757 C CA . SER B 1 216 ? 56.442 17.014 82.425 1.00 17.14 216 SER B CA 1
ATOM 3758 C C . SER B 1 216 ? 56.512 16.906 83.947 1.00 17.68 216 SER B C 1
ATOM 3759 O O . SER B 1 216 ? 57.335 16.178 84.510 1.00 16.34 216 SER B O 1
ATOM 3762 N N . ILE B 1 217 ? 55.603 17.616 84.627 1.00 14.99 217 ILE B N 1
ATOM 3763 C CA . ILE B 1 217 ? 55.611 17.603 86.084 1.00 16.86 217 ILE B CA 1
ATOM 3764 C C . ILE B 1 217 ? 55.286 16.222 86.650 1.00 17.11 217 ILE B C 1
ATOM 3765 O O . ILE B 1 217 ? 55.664 15.927 87.787 1.00 16.00 217 ILE B O 1
ATOM 3770 N N . ARG B 1 218 ? 54.653 15.337 85.881 1.00 15.71 218 ARG B N 1
ATOM 3771 C CA . ARG B 1 218 ? 54.319 14.005 86.379 1.00 18.46 218 ARG B CA 1
ATOM 3772 C C . ARG B 1 218 ? 55.261 12.905 85.880 1.00 16.46 218 ARG B C 1
ATOM 3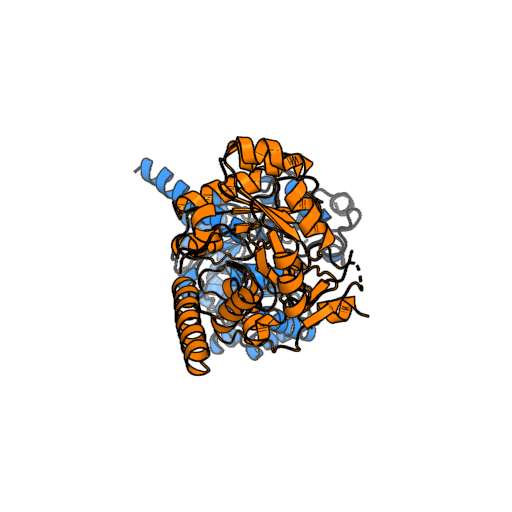773 O O . ARG B 1 218 ? 54.968 11.723 86.083 1.00 15.14 218 ARG B O 1
ATOM 3781 N N . ASP B 1 219 ? 56.380 13.249 85.241 1.00 16.68 219 ASP B N 1
ATOM 3782 C CA . ASP B 1 219 ? 57.230 12.238 84.622 1.00 14.39 219 ASP B CA 1
ATOM 3783 C C . ASP B 1 219 ? 58.309 11.685 85.550 1.00 17.62 219 ASP B C 1
ATOM 3784 O O . ASP B 1 219 ? 59.234 11.021 85.066 1.00 19.12 219 ASP B O 1
ATOM 3789 N N . THR B 1 220 ? 58.251 11.955 86.851 1.00 17.75 220 THR B N 1
ATOM 3790 C CA . THR B 1 220 ? 59.195 11.312 87.756 1.00 17.61 220 THR B CA 1
ATOM 3791 C C . THR B 1 220 ? 58.482 10.231 88.558 1.00 18.27 220 THR B C 1
ATOM 3792 O O . THR B 1 220 ? 57.255 10.218 88.676 1.00 17.73 220 THR B O 1
ATOM 3796 N N . VAL B 1 221 ? 59.281 9.330 89.120 1.00 16.61 221 VAL B N 1
ATOM 3797 C CA . VAL B 1 221 ? 58.808 8.179 89.872 1.00 17.38 221 VAL B CA 1
ATOM 3798 C C . VAL B 1 221 ? 59.754 8.005 91.056 1.00 18.67 221 VAL B C 1
ATOM 3799 O O . VAL B 1 221 ? 60.958 8.255 90.942 1.00 17.66 221 VAL B O 1
ATOM 3803 N N . VAL B 1 222 ? 59.205 7.625 92.208 1.00 19.12 222 VAL B N 1
ATOM 3804 C CA . VAL B 1 222 ? 60.010 7.397 93.408 1.00 19.38 222 VAL B CA 1
ATOM 3805 C C . VAL B 1 222 ? 60.319 5.910 93.474 1.00 24.37 222 VAL B C 1
ATOM 3806 O O . VAL B 1 222 ? 59.400 5.082 93.479 1.00 23.38 222 VAL B O 1
ATOM 3810 N N . THR B 1 223 ? 61.605 5.570 93.507 1.00 19.74 223 THR B N 1
ATOM 3811 C CA . THR B 1 223 ? 62.054 4.188 93.581 1.00 26.56 223 THR B CA 1
ATOM 3812 C C . THR B 1 223 ? 62.827 3.989 94.877 1.00 27.76 223 THR B C 1
ATOM 3813 O O . THR B 1 223 ? 63.262 4.951 95.514 1.00 29.57 223 THR B O 1
ATOM 3817 N N . GLY B 1 224 ? 63.015 2.729 95.254 1.00 31.17 224 GLY B N 1
ATOM 3818 C CA . GLY B 1 224 ? 63.764 2.413 96.453 1.00 35.69 224 GLY B CA 1
ATOM 3819 C C . GLY B 1 224 ? 62.978 2.468 97.744 1.00 37.39 224 GLY B C 1
ATOM 3820 O O . GLY B 1 224 ? 63.534 2.130 98.799 1.00 41.64 224 GLY B O 1
ATOM 3821 N N . ALA B 1 225 ? 61.714 2.884 97.709 1.00 34.32 225 ALA B N 1
ATOM 3822 C CA . ALA B 1 225 ? 60.896 2.917 98.919 1.00 41.88 225 ALA B CA 1
ATOM 3823 C C . ALA B 1 225 ? 60.719 1.515 99.497 1.00 43.99 225 ALA B C 1
ATOM 3824 O O . ALA B 1 225 ? 61.328 1.174 100.511 1.00 51.01 225 ALA B O 1
ATOM 3826 N N . HIS B 1 229 ? 65.194 4.005 101.559 1.00 45.22 229 HIS B N 1
ATOM 3827 C CA . HIS B 1 229 ? 66.000 5.002 100.858 1.00 39.54 229 HIS B CA 1
ATOM 3828 C C . HIS B 1 229 ? 65.339 5.458 99.555 1.00 33.47 229 HIS B C 1
ATOM 3829 O O . HIS B 1 229 ? 65.864 5.208 98.473 1.00 32.11 229 HIS B O 1
ATOM 3836 N N . PRO B 1 230 ? 64.196 6.136 99.655 1.00 31.10 230 PRO B N 1
ATOM 3837 C CA . PRO B 1 230 ? 63.473 6.530 98.440 1.00 28.92 230 PRO B CA 1
ATOM 3838 C C . PRO B 1 230 ? 64.253 7.566 97.647 1.00 24.63 230 PRO B C 1
ATOM 3839 O O . PRO B 1 230 ? 64.918 8.435 98.214 1.00 20.52 230 PRO B O 1
ATOM 3843 N N . ALA B 1 231 ? 64.153 7.476 96.323 1.00 21.38 231 ALA B N 1
ATOM 3844 C CA . ALA B 1 231 ? 64.879 8.363 95.423 1.00 20.46 231 ALA B CA 1
ATOM 3845 C C . ALA B 1 231 ? 64.004 8.677 94.224 1.00 20.27 231 ALA B C 1
ATOM 3846 O O . ALA B 1 231 ? 63.414 7.769 93.633 1.00 22.62 231 ALA B O 1
ATOM 3848 N N . ARG B 1 232 ? 63.925 9.957 93.867 1.00 19.30 232 ARG B N 1
ATOM 3849 C CA . ARG B 1 232 ? 63.097 10.395 92.750 1.00 19.35 232 ARG B CA 1
ATOM 3850 C C . ARG B 1 232 ? 63.933 10.451 91.477 1.00 19.41 232 ARG B C 1
ATOM 3851 O O . ARG B 1 232 ? 64.975 11.107 91.448 1.00 17.95 232 ARG B O 1
ATOM 3859 N N . VAL B 1 233 ? 63.474 9.770 90.426 1.00 16.66 233 VAL B N 1
ATOM 3860 C CA . VAL B 1 233 ? 64.159 9.789 89.141 1.00 15.65 233 VAL B CA 1
ATOM 3861 C C . VAL B 1 233 ? 63.126 9.911 88.030 1.00 16.09 233 VAL B C 1
ATOM 3862 O O . VAL B 1 233 ? 61.937 9.646 88.218 1.00 17.33 233 VAL B O 1
ATOM 3866 N N . LEU B 1 234 ? 63.601 10.303 86.853 1.00 16.86 234 LEU B N 1
ATOM 3867 C CA . LEU B 1 234 ? 62.744 10.282 85.680 1.00 19.55 234 LEU B CA 1
ATOM 3868 C C . LEU B 1 234 ? 62.278 8.857 85.413 1.00 19.09 234 LEU B C 1
ATOM 3869 O O . LEU B 1 234 ? 63.024 7.894 85.625 1.00 18.59 234 LEU B O 1
ATOM 3874 N N . ARG B 1 235 ? 61.020 8.721 84.988 1.00 16.19 235 ARG B N 1
ATOM 3875 C CA . ARG B 1 235 ? 60.437 7.422 84.661 1.00 17.71 235 ARG B CA 1
ATOM 3876 C C . ARG B 1 235 ? 60.970 6.986 83.294 1.00 19.78 235 ARG B C 1
ATOM 3877 O O . ARG B 1 235 ? 60.341 7.169 82.248 1.00 18.49 235 ARG B O 1
ATOM 3885 N N . THR B 1 236 ? 62.172 6.417 83.308 1.00 20.30 236 THR B N 1
ATOM 3886 C CA . THR B 1 236 ? 62.885 5.922 82.140 1.00 18.48 236 THR B CA 1
ATOM 3887 C C . THR B 1 236 ? 62.968 4.397 82.176 1.00 21.00 236 THR B C 1
ATOM 3888 O O . THR B 1 236 ? 62.587 3.774 83.173 1.00 20.28 236 THR B O 1
ATOM 3892 N N . PRO B 1 237 ? 63.471 3.757 81.103 1.00 23.67 237 PRO B N 1
ATOM 3893 C CA . PRO B 1 237 ? 63.559 2.284 81.132 1.00 21.64 237 PRO B CA 1
ATOM 3894 C C . PRO B 1 237 ? 64.286 1.742 82.350 1.00 21.22 237 PRO B C 1
ATOM 3895 O O . PRO B 1 237 ? 63.829 0.763 82.953 1.00 22.45 237 PRO B O 1
ATOM 3899 N N . PHE B 1 238 ? 65.403 2.354 82.744 1.00 23.53 238 PHE B N 1
ATOM 3900 C CA . PHE B 1 238 ? 66.130 1.829 83.894 1.00 20.36 238 PHE B CA 1
ATOM 3901 C C . PHE B 1 238 ? 65.336 2.011 85.184 1.00 20.89 238 PHE B C 1
ATOM 3902 O O . PHE B 1 238 ? 65.312 1.116 86.035 1.00 21.53 238 PHE B O 1
ATOM 3910 N N . ALA B 1 239 ? 64.672 3.155 85.351 1.00 21.34 239 ALA B N 1
ATOM 3911 C CA . ALA B 1 239 ? 63.791 3.307 86.510 1.00 20.57 239 ALA B CA 1
ATOM 3912 C C . ALA B 1 239 ? 62.741 2.203 86.553 1.00 22.25 239 ALA B C 1
ATOM 3913 O O . ALA B 1 239 ? 62.429 1.676 87.624 1.00 23.38 239 ALA B O 1
ATOM 3915 N N . ARG B 1 240 ? 62.188 1.830 85.396 1.00 21.34 240 ARG B N 1
ATOM 3916 C CA . ARG B 1 240 ? 61.186 0.770 85.383 1.00 26.84 240 ARG B CA 1
ATOM 3917 C C . ARG B 1 240 ? 61.808 -0.581 85.710 1.00 27.09 240 ARG B C 1
ATOM 3918 O O . ARG B 1 240 ? 61.187 -1.405 86.394 1.00 26.30 240 ARG B O 1
ATOM 3926 N N . LYS B 1 241 ? 63.035 -0.818 85.255 1.00 25.48 241 LYS B N 1
ATOM 3927 C CA . LYS B 1 241 ? 63.747 -2.023 85.658 1.00 31.56 241 LYS B CA 1
ATOM 3928 C C . LYS B 1 241 ? 63.918 -2.082 87.174 1.00 32.38 241 LYS B C 1
ATOM 3929 O O . LYS B 1 241 ? 63.712 -3.137 87.789 1.00 33.12 241 LYS B O 1
ATOM 3935 N N . ILE B 1 242 ? 64.279 -0.955 87.798 1.00 27.71 242 ILE B N 1
ATOM 3936 C CA . ILE B 1 242 ? 64.443 -0.934 89.250 1.00 29.59 242 ILE B CA 1
ATOM 3937 C C . ILE B 1 242 ? 63.141 -1.324 89.942 1.00 31.11 242 ILE B C 1
ATOM 3938 O O . ILE B 1 242 ? 63.137 -2.108 90.898 1.00 31.42 242 ILE B O 1
ATOM 3943 N N . GLN B 1 243 ? 62.017 -0.787 89.467 1.00 32.68 243 GLN B N 1
ATOM 3944 C CA . GLN B 1 243 ? 60.730 -1.069 90.098 1.00 34.76 243 GLN B CA 1
ATOM 3945 C C . GLN B 1 243 ? 60.407 -2.559 90.061 1.00 42.55 243 GLN B C 1
ATOM 3946 O O . GLN B 1 243 ? 60.000 -3.143 91.073 1.00 41.41 243 GLN B O 1
ATOM 3952 N N . GLU B 1 244 ? 60.571 -3.189 88.900 1.00 41.58 244 GLU B N 1
ATOM 3953 C CA . GLU B 1 244 ? 60.176 -4.587 88.719 1.00 45.96 244 GLU B CA 1
ATOM 3954 C C . GLU B 1 244 ? 60.980 -5.537 89.605 1.00 44.94 244 GLU B C 1
ATOM 3955 O O . GLU B 1 244 ? 62.146 -5.277 89.914 1.00 47.89 244 GLU B O 1
ATOM 3961 N N . GLU B 1 255 ? 73.946 -2.207 93.793 1.00 58.11 255 GLU B N 1
ATOM 3962 C CA . GLU B 1 255 ? 73.852 -3.408 92.970 1.00 63.07 255 GLU B CA 1
ATOM 3963 C C . GLU B 1 255 ? 73.542 -3.044 91.513 1.00 59.99 255 GLU B C 1
ATOM 3964 O O . GLU B 1 255 ? 74.450 -2.807 90.717 1.00 52.60 255 GLU B O 1
ATOM 3970 N N . MET B 1 256 ? 72.249 -3.025 91.171 1.00 61.58 256 MET B N 1
ATOM 3971 C CA . MET B 1 256 ? 71.818 -2.454 89.898 1.00 55.98 256 MET B CA 1
ATOM 3972 C C . MET B 1 256 ? 72.236 -0.995 89.798 1.00 40.25 256 MET B C 1
ATOM 3973 O O . MET B 1 256 ? 72.605 -0.511 88.720 1.00 39.03 256 MET B O 1
ATOM 3978 N N . LEU B 1 257 ? 72.196 -0.288 90.928 1.00 37.34 257 LEU B N 1
ATOM 3979 C CA . LEU B 1 257 ? 72.312 1.161 90.962 1.00 34.39 257 LEU B CA 1
ATOM 3980 C C . LEU B 1 257 ? 73.746 1.653 90.861 1.00 30.18 257 LEU B C 1
ATOM 3981 O O . LEU B 1 257 ? 73.951 2.816 90.506 1.00 27.05 257 LEU B O 1
ATOM 3986 N N . VAL B 1 258 ? 74.726 0.814 91.202 1.00 28.75 258 VAL B N 1
ATOM 3987 C CA . VAL B 1 258 ? 76.132 1.205 91.209 1.00 29.55 258 VAL B CA 1
ATOM 3988 C C . VAL B 1 258 ? 76.485 1.784 89.848 1.00 25.55 258 VAL B C 1
ATOM 3989 O O . VAL B 1 258 ? 76.374 1.096 88.829 1.00 27.02 258 VAL B O 1
ATOM 3993 N N . GLY B 1 259 ? 76.861 3.065 89.821 1.00 22.14 259 GLY B N 1
ATOM 3994 C CA . GLY B 1 259 ? 77.307 3.719 88.605 1.00 27.26 259 GLY B CA 1
ATOM 3995 C C . GLY B 1 259 ? 76.211 4.261 87.713 1.00 24.70 259 GLY B C 1
ATOM 3996 O O . GLY B 1 259 ? 76.520 4.929 86.713 1.00 21.69 259 GLY B O 1
ATOM 3997 N N . SER B 1 260 ? 74.941 4.019 88.050 1.00 21.28 260 SER B N 1
ATOM 3998 C CA . SER B 1 260 ? 73.854 4.346 87.132 1.00 22.12 260 SER B CA 1
ATOM 3999 C C . SER B 1 260 ? 73.666 5.850 86.986 1.00 19.46 260 SER B C 1
ATOM 4000 O O . SER B 1 260 ? 73.189 6.308 85.940 1.00 18.90 260 SER B O 1
ATOM 4003 N N . LEU B 1 261 ? 74.030 6.626 88.012 1.00 17.06 261 LEU B N 1
ATOM 4004 C CA . LEU B 1 261 ? 73.926 8.082 87.920 1.00 17.45 261 LEU B CA 1
ATOM 4005 C C . LEU B 1 261 ? 74.860 8.639 86.856 1.00 19.21 261 LEU B C 1
ATOM 4006 O O . LEU B 1 261 ? 74.458 9.470 86.032 1.00 18.56 261 LEU B O 1
ATOM 4011 N N . ARG B 1 262 ? 76.126 8.211 86.875 1.00 20.17 262 ARG B N 1
ATOM 4012 C CA . ARG B 1 262 ? 77.060 8.669 85.852 1.00 18.27 262 ARG B CA 1
ATOM 4013 C C . ARG B 1 262 ? 76.617 8.216 84.467 1.00 16.22 262 ARG B C 1
ATOM 4014 O O . ARG B 1 262 ? 76.764 8.961 83.489 1.00 16.08 262 ARG B O 1
ATOM 4022 N N . ARG B 1 263 ? 76.049 7.007 84.363 1.00 17.16 263 ARG B N 1
ATOM 4023 C CA . ARG B 1 263 ? 75.564 6.532 83.068 1.00 17.05 263 ARG B CA 1
ATOM 4024 C C . ARG B 1 263 ? 74.526 7.473 82.484 1.00 17.60 263 ARG B C 1
ATOM 4025 O O . ARG B 1 263 ? 74.486 7.682 81.264 1.00 14.85 263 ARG B O 1
ATOM 4033 N N . ALA B 1 264 ? 73.709 8.083 83.339 1.00 18.49 264 ALA B N 1
ATOM 4034 C CA . ALA B 1 264 ? 72.761 9.081 82.870 1.00 18.51 264 ALA B CA 1
ATOM 4035 C C . ALA B 1 264 ? 73.456 10.400 82.589 1.00 16.04 264 ALA B C 1
ATOM 4036 O O . ALA B 1 264 ? 73.318 10.964 81.501 1.00 16.13 264 ALA B O 1
ATOM 4038 N N . VAL B 1 265 ? 74.214 10.906 83.565 1.00 16.30 265 VAL B N 1
ATOM 4039 C CA . VAL B 1 265 ? 74.717 12.274 83.471 1.00 18.38 265 VAL B CA 1
ATOM 4040 C C . VAL B 1 265 ? 75.776 12.392 82.374 1.00 17.85 265 VAL B C 1
ATOM 4041 O O . VAL B 1 265 ? 75.750 13.333 81.571 1.00 16.98 265 VAL B O 1
ATOM 4045 N N . VAL B 1 266 ? 76.727 11.457 82.332 1.00 18.79 266 VAL B N 1
ATOM 4046 C CA . VAL B 1 266 ? 77.860 11.570 81.404 1.00 15.71 266 VAL B CA 1
ATOM 4047 C C . VAL B 1 266 ? 77.604 10.814 80.103 1.00 18.40 266 VAL B C 1
ATOM 4048 O O . VAL B 1 266 ? 78.039 11.247 79.029 1.00 17.34 266 VAL B O 1
ATOM 4052 N N . GLU B 1 267 ? 76.916 9.673 80.145 1.00 15.08 267 GLU B N 1
ATOM 4053 C CA . GLU B 1 267 ? 76.707 8.909 78.917 1.00 16.69 267 GLU B CA 1
ATOM 4054 C C . GLU B 1 267 ? 75.316 9.083 78.310 1.00 16.55 267 GLU B C 1
ATOM 4055 O O . GLU B 1 267 ? 75.080 8.583 77.209 1.00 15.09 267 GLU B O 1
ATOM 4061 N N . GLY B 1 268 ? 74.410 9.790 78.979 1.00 16.78 268 GLY B N 1
ATOM 4062 C CA . GLY B 1 268 ? 73.053 9.957 78.464 1.00 15.60 268 GLY B CA 1
ATOM 4063 C C . GLY B 1 268 ? 72.362 8.645 78.170 1.00 18.83 268 GLY B C 1
ATOM 4064 O O . GLY B 1 268 ? 71.610 8.544 77.191 1.00 20.96 268 GLY B O 1
ATOM 4065 N N . ASP B 1 269 ? 72.608 7.630 78.989 1.00 13.40 269 ASP B N 1
ATOM 4066 C CA . ASP B 1 269 ? 72.148 6.277 78.697 1.00 17.83 269 ASP B CA 1
ATOM 4067 C C . ASP B 1 269 ? 70.726 6.113 79.228 1.00 22.51 269 ASP B C 1
ATOM 4068 O O . ASP B 1 269 ? 70.505 6.090 80.446 1.00 21.01 269 ASP B O 1
ATOM 4073 N N . LEU B 1 270 ? 69.762 5.994 78.312 1.00 21.43 270 LEU B N 1
ATOM 4074 C CA . LEU B 1 270 ? 68.363 5.850 78.715 1.00 20.12 270 LEU B CA 1
ATOM 4075 C C . LEU B 1 270 ? 68.055 4.450 79.227 1.00 21.89 270 LEU B C 1
ATOM 4076 O O . LEU B 1 270 ? 67.143 4.279 80.045 1.00 25.17 270 LEU B O 1
ATOM 4081 N N . GLU B 1 271 ? 68.807 3.443 78.780 1.00 21.00 271 GLU B N 1
ATOM 4082 C CA . GLU B 1 271 ? 68.527 2.077 79.194 1.00 22.38 271 GLU B CA 1
ATOM 4083 C C . GLU B 1 271 ? 69.115 1.747 80.560 1.00 24.16 271 GLU B C 1
ATOM 4084 O O . GLU B 1 271 ? 68.546 0.927 81.285 1.00 25.24 271 GLU B O 1
ATOM 4090 N N . ARG B 1 272 ? 70.234 2.374 80.938 1.00 18.93 272 ARG B N 1
ATOM 4091 C CA . ARG B 1 272 ? 70.953 2.012 82.152 1.00 21.13 272 ARG B CA 1
ATOM 4092 C C . ARG B 1 272 ? 71.192 3.180 83.105 1.00 19.38 272 ARG B C 1
ATOM 4093 O O . ARG B 1 272 ? 71.781 2.973 84.169 1.00 21.13 272 ARG B O 1
ATOM 4101 N N . GLY B 1 273 ? 70.776 4.392 82.758 1.00 21.26 273 GLY B N 1
ATOM 4102 C CA . GLY B 1 273 ? 71.081 5.568 83.551 1.00 18.48 273 GLY B CA 1
ATOM 4103 C C . GLY B 1 273 ? 69.974 5.888 84.542 1.00 18.12 273 GLY B C 1
ATOM 4104 O O . GLY B 1 273 ? 68.797 5.664 84.269 1.00 17.43 273 GLY B O 1
ATOM 4105 N N . SER B 1 274 ? 70.371 6.416 85.703 1.00 18.41 274 SER B N 1
ATOM 4106 C CA . SER B 1 274 ? 69.440 6.976 86.682 1.00 19.58 274 SER B CA 1
ATOM 4107 C C . SER B 1 274 ? 69.412 8.489 86.499 1.00 21.53 274 SER B C 1
ATOM 4108 O O . SER B 1 274 ? 70.414 9.166 86.746 1.00 15.93 274 SER B O 1
ATOM 4111 N N . PHE B 1 275 ? 68.262 9.022 86.080 1.00 15.48 275 PHE B N 1
ATOM 4112 C CA . PHE B 1 275 ? 68.118 10.450 85.809 1.00 14.55 275 PHE B CA 1
ATOM 4113 C C . PHE B 1 275 ? 67.482 11.085 87.041 1.00 19.26 275 PHE B C 1
ATOM 4114 O O . PHE B 1 275 ? 66.256 11.160 87.163 1.00 16.97 275 PHE B O 1
ATOM 4122 N N . ALA B 1 276 ? 68.328 11.537 87.969 1.00 19.59 276 ALA B N 1
ATOM 4123 C CA . ALA B 1 276 ? 67.858 12.033 89.268 1.00 18.30 276 ALA B CA 1
ATOM 4124 C C . ALA B 1 276 ? 67.443 13.501 89.148 1.00 23.08 276 ALA B C 1
ATOM 4125 O O . ALA B 1 276 ? 68.128 14.416 89.609 1.00 24.81 276 ALA B O 1
ATOM 4127 N N . VAL B 1 277 ? 66.284 13.718 88.516 1.00 16.14 277 VAL B N 1
ATOM 4128 C CA . VAL B 1 277 ? 65.733 15.060 88.373 1.00 18.45 277 VAL B CA 1
ATOM 4129 C C . VAL B 1 277 ? 64.362 15.087 89.048 1.00 18.31 277 VAL B C 1
ATOM 4130 O O . VAL B 1 277 ? 63.673 14.066 89.116 1.00 21.15 277 VAL B O 1
ATOM 4134 N N . GLY B 1 278 ? 63.963 16.269 89.533 1.00 15.90 278 GLY B N 1
ATOM 4135 C CA . GLY B 1 278 ? 62.753 16.418 90.319 1.00 15.31 278 GLY B CA 1
ATOM 4136 C C . GLY B 1 278 ? 61.548 16.904 89.514 1.00 14.32 278 GLY B C 1
ATOM 4137 O O . GLY B 1 278 ? 61.587 17.064 88.298 1.00 14.20 278 GLY B O 1
ATOM 4138 N N . GLN B 1 279 ? 60.440 17.147 90.236 1.00 13.90 279 GLN B N 1
ATOM 4139 C CA . GLN B 1 279 ? 59.216 17.544 89.543 1.00 13.62 279 GLN B CA 1
ATOM 4140 C C . GLN B 1 279 ? 59.372 18.891 88.846 1.00 15.47 279 GLN B C 1
ATOM 4141 O O . GLN B 1 279 ? 58.635 19.171 87.894 1.00 13.43 279 GLN B O 1
ATOM 4147 N N . SER B 1 280 ? 60.353 19.704 89.256 1.00 15.28 280 SER B N 1
ATOM 4148 C CA . SER B 1 280 ? 60.591 20.983 88.589 1.00 15.37 280 SER B CA 1
ATOM 4149 C C . SER B 1 280 ? 60.991 20.822 87.130 1.00 13.47 280 SER B C 1
ATOM 4150 O O . SER B 1 280 ? 60.965 21.807 86.393 1.00 17.60 280 SER B O 1
ATOM 4153 N N . ALA B 1 281 ? 61.355 19.613 86.695 1.00 12.45 281 ALA B N 1
ATOM 4154 C CA . ALA B 1 281 ? 61.676 19.404 85.291 1.00 14.16 281 ALA B CA 1
ATOM 4155 C C . ALA B 1 281 ? 60.505 19.782 84.394 1.00 16.31 281 ALA B C 1
ATOM 4156 O O . ALA B 1 281 ? 60.710 20.288 83.282 1.00 14.02 281 ALA B O 1
ATOM 4158 N N . GLY B 1 282 ? 59.274 19.586 84.870 1.00 16.62 282 GLY B N 1
ATOM 4159 C CA . GLY B 1 282 ? 58.108 19.965 84.088 1.00 16.93 282 GLY B CA 1
ATOM 4160 C C . GLY B 1 282 ? 57.867 21.455 84.009 1.00 14.30 282 GLY B C 1
ATOM 4161 O O . GLY B 1 282 ? 56.912 21.879 83.346 1.00 17.36 282 GLY B O 1
ATOM 4162 N N . LEU B 1 283 ? 58.682 22.249 84.695 1.00 12.55 283 LEU B N 1
ATOM 4163 C CA . LEU B 1 283 ? 58.648 23.701 84.608 1.00 16.30 283 LEU B CA 1
ATOM 4164 C C . LEU B 1 283 ? 59.761 24.244 83.720 1.00 18.64 283 LEU B C 1
ATOM 4165 O O . LEU B 1 283 ? 59.922 25.465 83.614 1.00 23.08 283 LEU B O 1
ATOM 4170 N N . ILE B 1 284 ? 60.519 23.367 83.075 1.00 14.72 284 ILE B N 1
ATOM 4171 C CA . ILE B 1 284 ? 61.680 23.751 82.276 1.00 17.45 284 ILE B CA 1
ATOM 4172 C C . ILE B 1 284 ? 61.410 23.344 80.835 1.00 19.17 284 ILE B C 1
ATOM 4173 O O . ILE B 1 284 ? 61.272 22.150 80.534 1.00 15.63 284 ILE B O 1
ATOM 4178 N N . ASP B 1 285 ? 61.333 24.335 79.948 1.00 18.79 285 ASP B N 1
ATOM 4179 C CA . ASP B 1 285 ? 60.946 24.102 78.569 1.00 20.55 285 ASP B CA 1
ATOM 4180 C C . ASP B 1 285 ? 62.027 24.446 77.556 1.00 23.54 285 ASP B C 1
ATOM 4181 O O . ASP B 1 285 ? 61.841 24.167 76.368 1.00 21.06 285 ASP B O 1
ATOM 4186 N N . GLU B 1 286 ? 63.152 25.018 77.977 1.00 22.04 286 GLU B N 1
ATOM 4187 C CA . GLU B 1 286 ? 64.226 25.287 77.038 1.00 22.56 286 GLU B CA 1
ATOM 4188 C C . GLU B 1 286 ? 65.544 25.321 77.791 1.00 22.70 286 GLU B C 1
ATOM 4189 O O . GLU B 1 286 ? 65.591 25.574 78.998 1.00 21.07 286 GLU B O 1
ATOM 4195 N N . ILE B 1 287 ? 66.604 25.040 77.073 1.00 22.43 287 ILE B N 1
ATOM 4196 C CA . ILE B 1 287 ? 67.951 25.175 77.600 1.00 20.80 287 ILE B CA 1
ATOM 4197 C C . ILE B 1 287 ? 68.395 26.608 77.358 1.00 25.26 287 ILE B C 1
ATOM 4198 O O . ILE B 1 287 ? 68.272 27.116 76.241 1.00 24.32 287 ILE B O 1
ATOM 4203 N N . LYS B 1 288 ? 68.875 27.267 78.401 1.00 20.88 288 LYS B N 1
ATOM 4204 C CA . LYS B 1 288 ? 69.283 28.663 78.313 1.00 22.18 288 LYS B CA 1
ATOM 4205 C C . LYS B 1 288 ? 70.664 28.850 78.927 1.00 25.04 288 LYS B C 1
ATOM 4206 O O . LYS B 1 288 ? 71.113 28.024 79.722 1.00 24.80 288 LYS B O 1
ATOM 4212 N N . PRO B 1 289 ? 71.356 29.928 78.569 1.00 25.68 289 PRO B N 1
ATOM 4213 C CA . PRO B 1 289 ? 72.625 30.229 79.246 1.00 23.90 289 PRO B CA 1
ATOM 4214 C C . PRO B 1 289 ? 72.389 30.646 80.690 1.00 25.01 289 PRO B C 1
ATOM 4215 O O . PRO B 1 289 ? 71.345 31.195 81.041 1.00 25.79 289 PRO B O 1
ATOM 4219 N N . VAL B 1 290 ? 73.386 30.361 81.530 1.00 25.10 290 VAL B N 1
ATOM 4220 C CA . VAL B 1 290 ? 73.245 30.561 82.970 1.00 23.85 290 VAL B CA 1
ATOM 4221 C C . VAL B 1 290 ? 72.894 32.010 83.285 1.00 30.70 290 VAL B C 1
ATOM 4222 O O . VAL B 1 290 ? 72.026 32.281 84.125 1.00 22.26 290 VAL B O 1
ATOM 4226 N N . LYS B 1 291 ? 73.549 32.961 82.609 1.00 25.62 291 LYS B N 1
ATOM 4227 C CA . LYS B 1 291 ? 73.238 34.380 82.797 1.00 26.11 291 LYS B CA 1
ATOM 4228 C C . LYS B 1 291 ? 71.761 34.660 82.557 1.00 28.29 291 LYS B C 1
ATOM 4229 O O . LYS B 1 291 ? 71.111 35.353 83.347 1.00 30.39 291 LYS B O 1
ATOM 4235 N N . GLN B 1 292 ? 71.216 34.146 81.453 1.00 27.01 292 GLN B N 1
ATOM 4236 C CA . GLN B 1 292 ? 69.822 34.421 81.131 1.00 28.90 292 GLN B CA 1
ATOM 4237 C C . GLN B 1 292 ? 68.882 33.774 82.142 1.00 25.33 292 GLN B C 1
ATOM 4238 O O . GLN B 1 292 ? 67.850 34.355 82.496 1.00 26.40 292 GLN B O 1
ATOM 4244 N N . ILE B 1 293 ? 69.218 32.566 82.601 1.00 23.88 293 ILE B N 1
ATOM 4245 C CA . ILE B 1 293 ? 68.403 31.893 83.613 1.00 24.77 293 ILE B CA 1
ATOM 4246 C C . ILE B 1 293 ? 68.259 32.775 84.844 1.00 24.76 293 ILE B C 1
ATOM 4247 O O . ILE B 1 293 ? 67.149 33.010 85.340 1.00 24.02 293 ILE B O 1
ATOM 4252 N N . ILE B 1 294 ? 69.381 33.290 85.348 1.00 22.61 294 ILE B N 1
ATOM 4253 C CA . ILE B 1 294 ? 69.335 34.079 86.575 1.00 25.22 294 ILE B CA 1
ATOM 4254 C C . ILE B 1 294 ? 68.625 35.405 86.334 1.00 28.50 294 ILE B C 1
ATOM 4255 O O . ILE B 1 294 ? 67.828 35.862 87.168 1.00 24.87 294 ILE B O 1
ATOM 4260 N N . GLU B 1 295 ? 68.875 36.029 85.183 1.00 26.49 295 GLU B N 1
ATOM 4261 C CA . GLU B 1 295 ? 68.173 37.267 84.853 1.00 27.55 295 GLU B CA 1
ATOM 4262 C C . GLU B 1 295 ? 66.666 37.062 84.771 1.00 24.31 295 GLU B C 1
ATOM 4263 O O . GLU B 1 295 ? 65.899 37.868 85.310 1.00 26.72 295 GLU B O 1
ATOM 4269 N N . ASP B 1 296 ? 66.213 36.011 84.082 1.00 23.45 296 ASP B N 1
ATOM 4270 C CA . ASP B 1 296 ? 64.773 35.793 83.989 1.00 25.88 296 ASP B CA 1
ATOM 4271 C C . ASP B 1 296 ? 64.166 35.490 85.355 1.00 26.88 296 ASP B C 1
ATOM 4272 O O . ASP B 1 296 ? 63.031 35.900 85.630 1.00 24.64 296 ASP B O 1
ATOM 4277 N N . ILE B 1 297 ? 64.905 34.782 86.216 1.00 23.45 297 ILE B N 1
ATOM 4278 C CA . ILE B 1 297 ? 64.401 34.456 87.550 1.00 25.90 297 ILE B CA 1
ATOM 4279 C C . ILE B 1 297 ? 64.175 35.729 88.350 1.00 25.95 297 ILE B C 1
ATOM 4280 O O . ILE B 1 297 ? 63.076 35.978 88.862 1.00 21.54 297 ILE B O 1
ATOM 4285 N N . LEU B 1 298 ? 65.224 36.547 88.476 1.00 24.73 298 LEU B N 1
ATOM 4286 C CA . LEU B 1 298 ? 65.141 37.772 89.268 1.00 26.21 298 LEU B CA 1
ATOM 4287 C C . LEU B 1 298 ? 64.063 38.685 88.737 1.00 28.38 298 LEU B C 1
ATOM 4288 O O . LEU B 1 298 ? 63.352 39.349 89.499 1.00 26.77 298 LEU B O 1
ATOM 4293 N N . LYS B 1 299 ? 63.935 38.718 87.419 1.00 31.37 299 LYS B N 1
ATOM 4294 C CA . LYS B 1 299 ? 62.972 39.570 86.754 1.00 28.56 299 LYS B CA 1
ATOM 4295 C C . LYS B 1 299 ? 61.541 39.101 87.045 1.00 30.62 299 LYS B C 1
ATOM 4296 O O . LYS B 1 299 ? 60.676 39.898 87.425 1.00 27.37 299 LYS B O 1
ATOM 4302 N N . GLU B 1 300 ? 61.280 37.797 86.905 1.00 26.80 300 GLU B N 1
ATOM 4303 C CA . GLU B 1 300 ? 59.958 37.277 87.241 1.00 25.41 300 GLU B CA 1
ATOM 4304 C C . GLU B 1 300 ? 59.682 37.374 88.739 1.00 23.61 300 GLU B C 1
ATOM 4305 O O .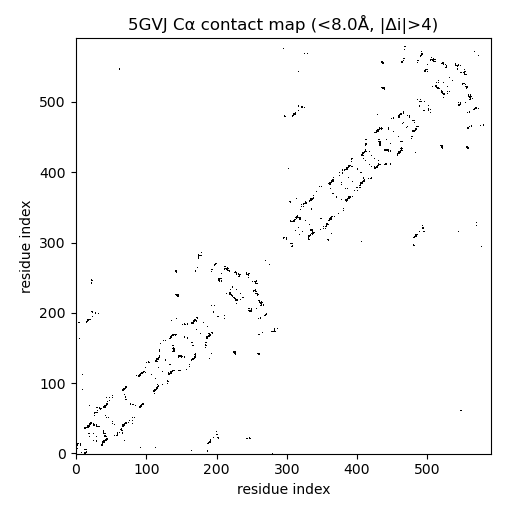 GLU B 1 300 ? 58.523 37.533 89.149 1.00 23.04 300 GLU B O 1
ATOM 4311 N N . PHE B 1 301 ? 60.727 37.270 89.560 1.00 21.23 301 PHE B N 1
ATOM 4312 C CA . PHE B 1 301 ? 60.585 37.485 90.998 1.00 22.65 301 PHE B CA 1
ATOM 4313 C C . PHE B 1 301 ? 59.994 38.862 91.290 1.00 26.26 301 PHE B C 1
ATOM 4314 O O . PHE B 1 301 ? 59.008 38.983 92.030 1.00 25.01 301 PHE B O 1
ATOM 4322 N N . LYS B 1 302 ? 60.583 39.917 90.712 1.00 25.86 302 LYS B N 1
ATOM 4323 C CA . LYS B 1 302 ? 60.071 41.270 90.933 1.00 28.13 302 LYS B CA 1
ATOM 4324 C C . LYS B 1 302 ? 58.621 41.393 90.482 1.00 29.77 302 LYS B C 1
ATOM 4325 O O . LYS B 1 302 ? 57.792 41.977 91.187 1.00 27.27 302 LYS B O 1
ATOM 4331 N N . GLU B 1 303 ? 58.309 40.883 89.286 1.00 27.91 303 GLU B N 1
ATOM 4332 C CA . GLU B 1 303 ? 56.930 40.908 88.810 1.00 31.12 303 GLU B CA 1
ATOM 4333 C C . GLU B 1 303 ? 56.000 40.233 89.800 1.00 26.74 303 GLU B C 1
ATOM 4334 O O . GLU B 1 303 ? 54.910 40.737 90.089 1.00 30.06 303 GLU B O 1
ATOM 4340 N N . THR B 1 304 ? 56.388 39.051 90.271 1.00 24.41 304 THR B N 1
ATOM 4341 C CA . THR B 1 304 ? 55.536 38.316 91.191 1.00 25.21 304 THR B CA 1
ATOM 4342 C C . THR B 1 304 ? 55.302 39.117 92.463 1.00 28.21 304 THR B C 1
ATOM 4343 O O . THR B 1 304 ? 54.182 39.154 92.985 1.00 25.34 304 THR B O 1
ATOM 4347 N N . VAL B 1 305 ? 56.345 39.781 92.965 1.00 24.44 305 VAL B N 1
ATOM 4348 C CA . VAL B 1 305 ? 56.192 40.601 94.161 1.00 26.25 305 VAL B CA 1
ATOM 4349 C C . VAL B 1 305 ? 55.299 41.802 93.872 1.00 29.48 305 VAL B C 1
ATOM 4350 O O . VAL B 1 305 ? 54.398 42.124 94.653 1.00 28.64 305 VAL B O 1
ATOM 4354 N N . GLU B 1 306 ? 55.528 42.481 92.737 1.00 29.04 306 GLU B N 1
ATOM 4355 C CA . GLU B 1 306 ? 54.647 43.582 92.344 1.00 32.69 306 GLU B CA 1
ATOM 4356 C C . GLU B 1 306 ? 53.198 43.128 92.196 1.00 31.16 306 GLU B C 1
ATOM 4357 O O . GLU B 1 306 ? 52.277 43.893 92.500 1.00 33.20 306 GLU B O 1
ATOM 4363 N N . LYS B 1 307 ? 52.973 41.901 91.723 1.00 27.64 307 LYS B N 1
ATOM 4364 C CA . LYS B 1 307 ? 51.610 41.394 91.596 1.00 31.17 307 LYS B CA 1
ATOM 4365 C C . LYS B 1 307 ? 50.964 41.200 92.965 1.00 34.02 307 LYS B C 1
ATOM 4366 O O . LYS B 1 307 ? 49.797 41.556 93.165 1.00 30.02 307 LYS B O 1
ATOM 4372 N N . LEU B 1 308 ? 51.708 40.634 93.920 1.00 32.56 308 LEU B N 1
ATOM 4373 C CA . LEU B 1 308 ? 51.160 40.455 95.261 1.00 29.50 308 LEU B CA 1
ATOM 4374 C C . LEU B 1 308 ? 50.791 41.796 95.890 1.00 32.95 308 LEU B C 1
ATOM 4375 O O . LEU B 1 308 ? 49.767 41.900 96.582 1.00 32.88 308 LEU B O 1
ATOM 4380 N N . ARG B 1 309 ? 51.645 42.819 95.692 1.00 34.05 309 ARG B N 1
ATOM 4381 C CA . ARG B 1 309 ? 51.313 44.209 96.032 1.00 38.54 309 ARG B CA 1
ATOM 4382 C C . ARG B 1 309 ? 49.903 44.570 95.578 1.00 37.39 309 ARG B C 1
ATOM 4383 O O . ARG B 1 309 ? 49.108 45.109 96.354 1.00 41.53 309 ARG B O 1
ATOM 4391 N N . GLY B 1 310 ? 49.563 44.261 94.326 1.00 35.56 310 GLY B N 1
ATOM 4392 C CA . GLY B 1 310 ? 48.303 44.729 93.765 1.00 37.26 310 GLY B CA 1
ATOM 4393 C C . GLY B 1 310 ? 47.060 44.160 94.428 1.00 45.88 310 GLY B C 1
ATOM 4394 O O . GLY B 1 310 ? 45.982 44.757 94.347 1.00 50.66 310 GLY B O 1
ATOM 4395 N N . TYR B 1 311 ? 47.170 42.990 95.058 1.00 40.26 311 TYR B N 1
ATOM 4396 C CA . TYR B 1 311 ? 46.036 42.499 95.833 1.00 41.80 311 TYR B CA 1
ATOM 4397 C C . TYR B 1 311 ? 45.843 43.305 97.106 1.00 40.37 311 TYR B C 1
ATOM 4398 O O . TYR B 1 311 ? 44.767 43.240 97.709 1.00 48.26 311 TYR B O 1
ATOM 4407 N N . ILE B 1 312 ? 46.854 44.062 97.521 1.00 43.64 312 ILE B N 1
ATOM 4408 C CA . ILE B 1 312 ? 46.736 44.951 98.668 1.00 45.43 312 ILE B CA 1
ATOM 4409 C C . ILE B 1 312 ? 46.606 46.393 98.187 1.00 48.00 312 ILE B C 1
ATOM 4410 O O . ILE B 1 312 ? 45.509 46.855 97.873 1.00 57.57 312 ILE B O 1
#

InterPro domains:
  IPR004136 Nitronate monooxygenase [cd04730] (13-234)
  IPR013785 Aldolase-type TIM barrel [G3DSA:3.20.20.70] (1-314)
  IPR017569 Enoyl-(acyl-carrier-protein) reductase II, putative [TIGR03151] (4-308)

Solvent-accessible surface area: 25760 Å² total; per-residue (Å²): 104,23,199,18,114,0,7,70,40,5,138,18,94,10,0,0,0,4,25,2,53,18,100,2,3,34,13,10,1,0,2,18,0,1,35,5,3,1,0,0,0,0,3,0,22,45,34,111,17,83,65,0,90,130,4,3,57,74,0,93,112,23,4,149,80,30,4,0,0,16,0,48,32,115,15,128,105,5,86,65,0,2,90,0,0,24,99,60,128,1,44,2,0,2,1,12,60,39,68,0,59,144,11,0,176,74,0,86,120,68,56,6,58,0,0,0,29,2,34,41,24,56,23,0,88,73,0,47,182,37,20,5,24,0,0,0,0,42,0,49,30,14,24,13,139,20,22,158,50,55,12,144,90,3,0,52,108,0,25,192,30,12,129,31,10,2,0,0,4,9,30,10,6,42,0,169,17,0,5,49,3,44,80,30,29,3,40,0,0,12,2,28,17,10,0,13,0,0,57,5,2,81,5,57,83,30,1,30,83,72,0,43,149,10,49,104,198,50,7,13,63,15,87,189,54,16,11,10,11,140,11,55,15,4,150,133,66,134,140,142,38,4,43,80,44,0,3,73,92,6,28,56,119,108,0,15,1,14,1,2,67,7,0,20,95,0,111,104,51,46,46,3,103,71,1,2,87,46,5,14,129,55,23,82,84,25,60,101,130,88,156,68,161,185,65,196,19,115,0,8,73,39,6,138,13,123,42,0,0,0,4,12,19,59,21,95,1,3,29,15,44,0,0,4,18,0,1,65,13,5,1,0,0,0,0,3,0,24,38,34,91,24,81,58,0,89,133,8,2,56,63,0,94,144,97,8,149,86,32,4,0,0,10,0,52,34,115,16,128,94,5,82,63,0,0,68,3,0,35,104,51,119,1,40,1,0,1,0,8,62,25,43,0,53,165,27,4,154,56,0,85,130,41,57,3,69,0,0,0,29,3,29,41,31,73,34,0,107,97,0,45,211,28,21,5,24,0,0,0,0,42,1,51,32,13,18,12,135,22,22,159,48,52,12,138,89,4,0,50,103,0,26,188,26,5,124,30,10,2,0,0,4,9,27,10,4,38,0,140,17,0,6,47,3,42,84,26,30,4,38,0,0,16,3,27,20,12,0,14,0,0,90,58,4,82,8,15,69,10,4,24,80,57,0,38,142,10,46,107,157,43,10,14,55,14,52,117,180,45,17,15,12,7,89,8,42,15,3,120,106,38,103,174,184,90,101,111,40,2,62,25,84,0,3,54,20,1,0,39,109,78,0,12,1,11,3,2,72,8,0,18,85,0,114,96,70,27,52,1,100,73,2,3,112,56,5,20,109,51,22,84,84,19,59,103,100,90,179,66,162,189